Protein AF-A0A2I4PDG4-F1 (afdb_monomer_lite)

Secondary structure (DSSP, 8-state):
-TT-----TTTTEE--GGG-TT-EEEEEEBBTB-EEEEEEEEEEEETTEEEEEEEEEEEEEE--STT--EEEEEESSTTT-EEEE---SS-PPEEEEEEEEEEETTSPEE-PBTTB-EEEEE----B-TT--STT--EEEEE---TTEEEEEPTT-S-EE-TTS-EE-SS--SBS-STT--BGGGT-STT-TTGGGG-EEEEE-TTPPEEEEEEEE-TT--SS--EEEE---S--S-S-SSPP---S---PPPPPP---SS--------PPPP---B-SSSB-TTSPPPTT----EEEEEE-GGGGGS-GGG----EEEEE--TTT----GGG-EEEEE-TT--TT-HHHHHHHHHTT-SEE-GGGEEEEEETTEEEEEEPB-TTS-BSS-SSSEEEEEE-

Structure (mmCIF, N/CA/C/O backbone):
data_AF-A0A2I4PDG4-F1
#
_entry.id   AF-A0A2I4PDG4-F1
#
loop_
_atom_site.group_PDB
_atom_site.id
_atom_site.type_symbol
_atom_site.label_atom_id
_atom_site.label_alt_id
_atom_site.label_comp_id
_atom_site.label_asym_id
_atom_site.label_entity_id
_atom_site.label_seq_id
_atom_site.pdbx_PDB_ins_code
_atom_site.Cartn_x
_atom_site.Cartn_y
_atom_site.Cartn_z
_atom_site.occupancy
_atom_site.B_iso_or_equiv
_atom_site.auth_seq_id
_atom_site.auth_comp_id
_atom_site.auth_asym_id
_atom_site.auth_atom_id
_atom_site.pdbx_PDB_model_num
ATOM 1 N N . MET A 1 1 ? -3.629 15.561 20.463 1.00 82.69 1 MET A N 1
ATOM 2 C CA . MET A 1 1 ? -4.459 16.075 21.578 1.00 82.69 1 MET A CA 1
ATOM 3 C C . MET A 1 1 ? -3.987 15.484 22.913 1.00 82.69 1 MET A C 1
ATOM 5 O O . MET A 1 1 ? -4.799 15.107 23.751 1.00 82.69 1 MET A O 1
ATOM 9 N N . ASN A 1 2 ? -2.668 15.385 23.132 1.00 73.94 2 ASN A N 1
ATOM 10 C CA . ASN A 1 2 ? -2.137 14.707 24.316 1.00 73.94 2 ASN A CA 1
ATOM 11 C C . ASN A 1 2 ? -2.478 15.470 25.603 1.00 73.94 2 ASN A C 1
ATOM 13 O O . ASN A 1 2 ? -2.420 16.699 25.610 1.00 73.94 2 ASN A O 1
ATOM 17 N N . GLY A 1 3 ? -2.886 14.748 26.649 1.00 78.88 3 GLY A N 1
ATOM 18 C CA . GLY A 1 3 ? -3.394 15.333 27.897 1.00 78.88 3 GLY A CA 1
ATOM 19 C C . GLY A 1 3 ? -4.756 16.037 27.781 1.00 78.88 3 GLY A C 1
ATOM 20 O O . GLY A 1 3 ? -5.240 16.573 28.769 1.00 78.88 3 GLY A O 1
ATOM 21 N N . LYS A 1 4 ? -5.385 16.042 26.594 1.00 84.81 4 LYS A N 1
ATOM 22 C CA . LYS A 1 4 ? -6.709 16.645 26.341 1.00 84.81 4 LYS A CA 1
ATOM 23 C C . LYS A 1 4 ? -7.792 15.612 26.001 1.00 84.81 4 LYS A C 1
ATOM 25 O O . LYS A 1 4 ? -8.934 15.983 25.755 1.00 84.81 4 LYS A O 1
ATOM 30 N N . ALA A 1 5 ? -7.443 14.326 25.958 1.00 90.31 5 ALA A N 1
ATOM 31 C CA . ALA A 1 5 ? -8.363 13.231 25.659 1.00 90.31 5 ALA A CA 1
ATOM 32 C C . ALA A 1 5 ? -9.019 12.694 26.946 1.00 90.31 5 ALA A C 1
ATOM 34 O O . ALA A 1 5 ? -8.712 11.595 27.392 1.00 90.31 5 ALA A O 1
ATOM 35 N N . THR A 1 6 ? -9.892 13.494 27.562 1.00 93.25 6 THR A N 1
ATOM 36 C CA . THR A 1 6 ? -10.598 13.160 28.819 1.00 93.25 6 THR A CA 1
ATOM 37 C C . THR A 1 6 ? -12.054 12.730 28.608 1.00 93.25 6 THR A C 1
ATOM 39 O O . THR A 1 6 ? -12.791 12.531 29.571 1.00 93.25 6 THR A O 1
ATOM 42 N N . GLY A 1 7 ? -12.487 12.611 27.350 1.00 93.25 7 GLY A N 1
ATOM 43 C CA . GLY A 1 7 ? -13.844 12.206 26.996 1.00 93.25 7 GLY A CA 1
ATOM 44 C C . GLY A 1 7 ? -14.117 10.715 27.215 1.00 93.25 7 GLY A C 1
ATOM 45 O O . GLY A 1 7 ? -13.207 9.904 27.364 1.00 93.25 7 GLY A O 1
ATOM 46 N N . ASN A 1 8 ? -15.397 10.354 27.177 1.00 95.69 8 ASN A N 1
ATOM 47 C CA . ASN A 1 8 ? -15.877 8.975 27.125 1.00 95.69 8 ASN A CA 1
ATOM 48 C C . ASN A 1 8 ? -16.517 8.679 25.755 1.00 95.69 8 ASN A C 1
ATOM 50 O O . ASN A 1 8 ? -16.581 9.548 24.884 1.00 95.69 8 ASN A O 1
ATOM 54 N N . PHE A 1 9 ? -17.022 7.457 25.563 1.00 95.19 9 PHE A N 1
ATOM 55 C CA . PHE A 1 9 ? -17.623 7.044 24.292 1.00 95.19 9 PHE A CA 1
ATOM 56 C C . PHE A 1 9 ? -18.741 7.991 23.819 1.00 95.19 9 PHE A C 1
ATOM 58 O O . PHE A 1 9 ? -18.734 8.414 22.666 1.00 95.19 9 PHE A O 1
ATOM 65 N N . GLN A 1 10 ? -19.645 8.410 24.712 1.00 95.62 10 GLN A N 1
ATOM 66 C CA . GLN A 1 10 ? -20.756 9.301 24.358 1.00 95.62 10 GLN A CA 1
ATOM 67 C C . GLN A 1 10 ? -20.273 10.710 24.005 1.00 95.62 10 GLN A C 1
ATOM 69 O O . GLN A 1 10 ? -20.661 11.257 22.975 1.00 95.62 10 GLN A O 1
ATOM 74 N N . SER A 1 11 ? -19.386 11.285 24.823 1.00 96.44 11 SER A N 1
ATOM 75 C CA . SER A 1 11 ? -18.882 12.647 24.608 1.00 96.44 11 SER A CA 1
ATOM 76 C C . SER A 1 11 ? -17.882 12.755 23.451 1.00 96.44 11 SER A C 1
ATOM 78 O O . SER A 1 11 ? -17.549 13.860 23.040 1.00 96.44 11 SER A O 1
ATOM 80 N N . SER A 1 12 ? -17.368 11.629 22.949 1.00 97.56 12 SER A N 1
ATOM 81 C CA . SER A 1 12 ? -16.436 11.583 21.814 1.00 97.56 12 SER A CA 1
ATOM 82 C C . SER A 1 12 ? -17.118 11.600 20.443 1.00 97.56 12 SER A C 1
ATOM 84 O O . SER A 1 12 ? -16.432 11.657 19.421 1.00 97.56 12 SER A O 1
ATOM 86 N N . LYS A 1 13 ? -18.455 11.535 20.404 1.00 97.56 13 LYS A N 1
ATOM 87 C CA . LYS A 1 13 ? -19.221 11.531 19.159 1.00 97.56 13 LYS A CA 1
ATOM 88 C C . LYS A 1 13 ? -19.028 12.848 18.405 1.00 97.56 13 LYS A C 1
ATOM 90 O O . LYS A 1 13 ? -19.200 13.927 18.965 1.00 97.56 13 LYS A O 1
ATOM 95 N N . VAL A 1 14 ? -18.722 12.748 17.118 1.00 97.44 14 VAL A N 1
ATOM 96 C CA . VAL A 1 14 ? -18.521 13.881 16.210 1.00 97.44 14 VAL A CA 1
ATOM 97 C C . VAL A 1 14 ? -19.347 13.696 14.942 1.00 97.44 14 VAL A C 1
ATOM 99 O O . VAL A 1 14 ? -19.607 12.571 14.513 1.00 97.44 14 VAL A O 1
ATOM 102 N N . ALA A 1 15 ? -19.768 14.802 14.337 1.00 95.75 15 ALA A N 1
ATOM 103 C CA . ALA A 1 15 ? -20.517 14.808 13.088 1.00 95.75 15 ALA A CA 1
ATOM 104 C C . ALA A 1 15 ? -19.894 15.819 12.124 1.00 95.75 15 ALA A C 1
ATOM 106 O O . ALA A 1 15 ? -19.721 16.985 12.469 1.00 95.75 15 ALA A O 1
ATOM 107 N N . ALA A 1 16 ? -19.556 15.339 10.934 1.00 93.50 16 ALA A N 1
ATOM 108 C CA . ALA A 1 16 ? -19.100 16.114 9.790 1.00 93.50 16 ALA A CA 1
ATOM 109 C C . ALA A 1 16 ? -19.487 15.328 8.528 1.00 93.50 16 ALA A C 1
ATOM 111 O O . ALA A 1 16 ? -19.692 14.111 8.612 1.00 93.50 16 ALA A O 1
ATOM 112 N N . VAL A 1 17 ? -19.631 15.999 7.384 1.00 92.50 17 VAL A N 1
ATOM 113 C CA . VAL A 1 17 ? -20.106 15.356 6.143 1.00 92.50 17 VAL A CA 1
ATOM 114 C C . VAL A 1 17 ? -19.164 14.232 5.698 1.00 92.50 17 VAL A C 1
ATOM 116 O O . VAL A 1 17 ? -19.613 13.180 5.245 1.00 92.50 17 VAL A O 1
ATOM 119 N N . GLU A 1 18 ? -17.870 14.412 5.943 1.00 91.44 18 GLU A N 1
ATOM 120 C CA . GLU A 1 18 ? -16.780 13.490 5.638 1.00 91.44 18 GLU A CA 1
ATOM 121 C C . GLU A 1 18 ? -16.896 12.181 6.429 1.00 91.44 18 GLU A C 1
ATOM 123 O O . GLU A 1 18 ? -16.492 11.123 5.956 1.00 91.44 18 GLU A O 1
ATOM 128 N N . PHE A 1 19 ? -17.493 12.221 7.625 1.00 92.44 19 PHE A N 1
ATOM 129 C CA . PHE A 1 19 ? -17.681 11.038 8.472 1.00 92.44 19 PHE A CA 1
ATOM 130 C C . PHE A 1 19 ? -18.935 10.238 8.100 1.00 92.44 19 PHE A C 1
ATOM 132 O O . PHE A 1 19 ? -19.199 9.201 8.714 1.00 92.44 19 PHE A O 1
ATOM 139 N N . GLY A 1 20 ? -19.701 10.702 7.110 1.00 92.44 20 GLY A N 1
ATOM 140 C CA . GLY A 1 20 ? -20.972 10.123 6.699 1.00 92.44 20 GLY A CA 1
ATOM 141 C C . GLY A 1 20 ? -22.147 10.533 7.598 1.00 92.44 20 GLY A C 1
ATOM 142 O O . GLY A 1 20 ? -21.971 11.132 8.663 1.00 92.44 20 GLY A O 1
ATOM 143 N N . PRO A 1 21 ? -23.384 10.172 7.213 1.00 93.75 21 PRO A N 1
ATOM 144 C CA . PRO A 1 21 ? -24.609 10.659 7.859 1.00 93.75 21 PRO A CA 1
ATOM 145 C C . PRO A 1 21 ? -24.768 10.217 9.322 1.00 93.75 21 PRO A C 1
ATOM 147 O O . PRO A 1 21 ? -25.547 10.803 10.069 1.00 93.75 21 PRO A O 1
ATOM 150 N N . LYS A 1 22 ? -24.038 9.180 9.750 1.00 94.25 22 LYS A N 1
ATOM 151 C CA . LYS A 1 22 ? -24.044 8.675 11.132 1.00 94.25 22 LYS A CA 1
ATOM 152 C C . LYS A 1 22 ? -22.918 9.266 11.993 1.00 94.25 22 LYS A C 1
ATOM 154 O O . LYS A 1 22 ? -22.837 8.933 13.177 1.00 94.25 22 LYS A O 1
ATOM 159 N N . GLY A 1 23 ? -22.065 10.123 11.432 1.00 97.00 23 GLY A N 1
ATOM 160 C CA . GLY A 1 23 ? -20.900 10.680 12.115 1.00 97.00 23 GLY A CA 1
ATOM 161 C C . GLY A 1 23 ? -19.879 9.613 12.517 1.00 97.00 23 GLY A C 1
ATOM 162 O O . GLY A 1 23 ? -19.819 8.529 11.936 1.00 97.00 23 GLY A O 1
ATOM 163 N N . GLY A 1 24 ? -19.095 9.907 13.550 1.00 97.81 24 GLY A N 1
ATOM 164 C CA . GLY A 1 24 ? -18.057 9.021 14.067 1.00 97.81 24 GLY A CA 1
ATOM 165 C C . GLY A 1 24 ? -17.665 9.344 15.505 1.00 97.81 24 GLY A C 1
ATOM 166 O O . GLY A 1 24 ? -18.373 10.071 16.204 1.00 97.81 24 GLY A O 1
ATOM 167 N N . TYR A 1 25 ? -16.526 8.810 15.939 1.00 98.44 25 TYR A N 1
ATOM 168 C CA . TYR A 1 25 ? -16.002 8.978 17.294 1.00 98.44 25 TYR A CA 1
ATOM 169 C C . TYR A 1 25 ? -14.540 9.410 17.270 1.00 98.44 25 TYR A C 1
ATOM 171 O O . TYR A 1 25 ? -13.712 8.775 16.615 1.00 98.44 25 TYR A O 1
ATOM 179 N N . ALA A 1 26 ? -14.226 10.480 17.999 1.00 98.12 26 ALA A N 1
ATOM 180 C CA . ALA A 1 26 ? -12.872 10.993 18.149 1.00 98.12 26 ALA A CA 1
ATOM 181 C C . ALA A 1 26 ? -12.097 10.220 19.229 1.00 98.12 26 ALA A C 1
ATOM 183 O O . ALA A 1 26 ? -12.528 10.122 20.377 1.00 98.12 26 ALA A O 1
ATOM 184 N N . VAL A 1 27 ? -10.922 9.703 18.880 1.00 97.94 27 VAL A N 1
ATOM 185 C CA . VAL A 1 27 ? -10.073 8.879 19.751 1.00 97.94 27 VAL A CA 1
ATOM 186 C C . VAL A 1 27 ? -8.624 9.355 19.657 1.00 97.94 27 VAL A C 1
ATOM 188 O O . VAL A 1 27 ? -8.157 9.768 18.597 1.00 97.94 27 VAL A O 1
ATOM 191 N N . LEU A 1 28 ? -7.888 9.308 20.767 1.00 98.06 28 LEU A N 1
ATOM 192 C CA . LEU A 1 28 ? -6.443 9.533 20.767 1.00 98.06 28 LEU A CA 1
ATOM 193 C C . LEU A 1 28 ? -5.725 8.190 20.598 1.00 98.06 28 LEU A C 1
ATOM 195 O O . LEU A 1 28 ? -5.944 7.271 21.380 1.00 98.06 28 LEU A O 1
ATOM 199 N N . LEU A 1 29 ? -4.853 8.089 19.599 1.00 98.12 29 LEU A N 1
ATOM 200 C CA . LEU A 1 29 ? -3.970 6.943 19.418 1.00 98.12 29 LEU A CA 1
ATOM 201 C C . LEU A 1 29 ? -2.626 7.215 20.089 1.00 98.12 29 LEU A C 1
ATOM 203 O O . LEU A 1 29 ? -1.972 8.234 19.834 1.00 98.12 29 LEU A O 1
ATOM 207 N N . GLU A 1 30 ? -2.205 6.264 20.915 1.00 97.00 30 GLU A N 1
ATOM 208 C CA . GLU A 1 30 ? -0.956 6.291 21.666 1.00 97.00 30 GLU A CA 1
ATOM 209 C C . GLU A 1 30 ? -0.127 5.040 21.359 1.00 97.00 30 GLU A C 1
ATOM 211 O O . GLU A 1 30 ? -0.649 3.974 21.019 1.00 97.00 30 GLU A O 1
ATOM 216 N N . LYS A 1 31 ? 1.196 5.163 21.478 1.00 96.00 31 LYS A N 1
ATOM 217 C CA . LYS A 1 31 ? 2.113 4.053 21.219 1.00 96.00 31 LYS A CA 1
ATOM 218 C C . LYS A 1 31 ? 1.858 2.915 22.214 1.00 96.00 31 LYS A C 1
ATOM 220 O O . LYS A 1 31 ? 1.670 3.169 23.400 1.00 96.00 31 LYS A O 1
ATOM 225 N N . ASN A 1 32 ? 1.882 1.673 21.726 1.00 96.50 32 ASN A N 1
ATOM 226 C CA . ASN A 1 32 ? 1.630 0.450 22.502 1.00 96.50 32 ASN A CA 1
ATOM 227 C C . ASN A 1 32 ? 0.219 0.353 23.127 1.00 96.50 32 ASN A C 1
ATOM 229 O O . ASN A 1 32 ? 0.003 -0.468 24.016 1.00 96.50 32 ASN A O 1
ATOM 233 N N . LYS A 1 33 ? -0.747 1.171 22.680 1.00 97.69 33 LYS A N 1
ATOM 234 C CA . LYS A 1 33 ? -2.149 1.125 23.125 1.00 97.69 33 LYS A CA 1
ATOM 235 C C . LYS A 1 33 ? -3.078 0.939 21.916 1.00 97.69 33 LYS A C 1
ATOM 237 O O . LYS A 1 33 ? -3.590 1.927 21.388 1.00 97.69 33 LYS A O 1
ATOM 242 N N . PRO A 1 34 ? -3.262 -0.298 21.422 1.00 97.81 34 PRO A N 1
ATOM 243 C CA . PRO A 1 34 ? -4.105 -0.539 20.257 1.00 97.81 34 PRO A CA 1
ATOM 244 C C . PRO A 1 34 ? -5.574 -0.193 20.548 1.00 97.81 34 PRO A C 1
ATOM 246 O O . PRO A 1 34 ? -6.134 -0.623 21.556 1.00 97.81 34 PRO A O 1
ATOM 249 N N . ALA A 1 35 ? -6.210 0.553 19.644 1.00 98.12 35 ALA A N 1
ATOM 250 C CA . ALA A 1 35 ? -7.633 0.873 19.696 1.00 98.12 35 ALA A CA 1
ATOM 251 C C . ALA A 1 35 ? -8.425 -0.139 18.858 1.00 98.12 35 ALA A C 1
ATOM 253 O O . ALA A 1 35 ? -8.201 -0.254 17.653 1.00 98.12 35 ALA A O 1
ATOM 254 N N . ASN A 1 36 ? -9.348 -0.873 19.484 1.00 98.38 36 ASN A N 1
ATOM 255 C CA . ASN A 1 36 ? -10.214 -1.835 18.800 1.00 98.38 36 ASN A CA 1
ATOM 256 C C . ASN A 1 36 ? -11.593 -1.221 18.523 1.00 98.38 36 ASN A C 1
ATOM 258 O O . ASN A 1 36 ? -12.351 -0.944 19.451 1.00 98.38 36 ASN A O 1
ATOM 262 N N . VAL A 1 37 ? -11.922 -1.036 17.246 1.00 98.56 37 VAL A N 1
ATOM 263 C CA . VAL A 1 37 ? -13.215 -0.530 16.779 1.00 98.56 37 VAL A CA 1
ATOM 264 C C . VAL A 1 37 ? -14.030 -1.696 16.236 1.00 98.56 37 VAL A C 1
ATOM 266 O O . VAL A 1 37 ? -13.649 -2.328 15.251 1.00 98.56 37 VAL A O 1
ATOM 269 N N . THR A 1 38 ? -15.158 -1.992 16.877 1.00 98.56 38 THR A N 1
ATOM 270 C CA . THR A 1 38 ? -16.033 -3.105 16.489 1.00 98.56 38 THR A CA 1
ATOM 271 C C . THR A 1 38 ? -17.263 -2.587 15.757 1.00 98.56 38 THR A C 1
ATOM 273 O O . THR A 1 38 ? -18.046 -1.832 16.328 1.00 98.56 38 THR A O 1
ATOM 276 N N . TYR A 1 39 ? -17.476 -3.052 14.527 1.00 97.88 39 TYR A N 1
ATOM 277 C CA . TYR A 1 39 ? -18.711 -2.813 13.782 1.00 97.88 39 TYR A CA 1
ATOM 278 C C . TYR A 1 39 ? -19.567 -4.073 13.791 1.00 97.88 39 TYR A C 1
ATOM 280 O O . TYR A 1 39 ? -19.067 -5.178 13.576 1.00 97.88 39 TYR A O 1
ATOM 288 N N . THR A 1 40 ? -20.865 -3.901 14.015 1.00 97.00 40 THR A N 1
ATOM 289 C CA . THR A 1 40 ? -21.870 -4.972 14.030 1.00 97.00 40 THR A CA 1
ATOM 290 C C . THR A 1 40 ? -23.002 -4.640 13.060 1.00 97.00 40 THR A C 1
ATOM 292 O O . THR A 1 40 ? -23.041 -3.547 12.495 1.00 97.00 40 THR A O 1
ATOM 295 N N . GLY A 1 41 ? -23.912 -5.590 12.829 1.00 93.12 41 GLY A N 1
ATOM 296 C CA . GLY A 1 41 ? -25.033 -5.391 11.905 1.00 93.12 41 GLY A CA 1
ATOM 297 C C . GLY A 1 41 ? -24.604 -5.348 10.437 1.00 93.12 41 GLY A C 1
ATOM 298 O O . GLY A 1 41 ? -25.284 -4.741 9.613 1.00 93.12 41 GLY A O 1
ATOM 299 N N . LEU A 1 42 ? -23.468 -5.971 10.105 1.00 93.19 42 LEU A N 1
ATOM 300 C CA . LEU A 1 42 ? -22.962 -6.019 8.738 1.00 93.19 42 LEU A CA 1
ATOM 301 C C . LEU A 1 42 ? -23.742 -7.027 7.887 1.00 93.19 42 LEU A C 1
ATOM 303 O O . LEU A 1 42 ? -24.246 -8.044 8.373 1.00 93.19 42 LEU A O 1
ATOM 307 N N . ASN A 1 43 ? -23.783 -6.757 6.584 1.00 91.75 43 ASN A N 1
ATOM 308 C CA . ASN A 1 43 ? -24.278 -7.678 5.564 1.00 91.75 43 ASN A CA 1
ATOM 309 C C . ASN A 1 43 ? -23.207 -7.930 4.490 1.00 91.75 43 ASN A C 1
ATOM 311 O O . ASN A 1 43 ? -23.487 -7.903 3.295 1.00 91.75 43 ASN A O 1
ATOM 315 N N . ALA A 1 44 ? -21.957 -8.107 4.923 1.00 92.25 44 ALA A N 1
ATOM 316 C CA . ALA A 1 44 ? -20.849 -8.462 4.042 1.00 92.25 44 ALA A CA 1
ATOM 317 C C . ALA A 1 44 ? -20.808 -9.984 3.823 1.00 92.25 44 ALA A C 1
ATOM 319 O O . ALA A 1 44 ? -21.527 -10.742 4.480 1.00 92.25 44 ALA A O 1
ATOM 320 N N . SER A 1 45 ? -19.970 -10.456 2.900 1.00 91.31 45 SER A N 1
ATOM 321 C CA . SER A 1 45 ? -19.799 -11.893 2.686 1.00 91.31 45 SER A CA 1
ATOM 322 C C . SER A 1 45 ? -18.422 -12.262 2.146 1.00 91.31 45 SER A C 1
ATOM 324 O O . SER A 1 45 ? -17.723 -11.438 1.557 1.00 91.31 45 SER A O 1
ATOM 326 N N . TYR A 1 46 ? -18.052 -13.523 2.347 1.00 92.56 46 TYR A N 1
ATOM 327 C CA . TYR A 1 46 ? -16.895 -14.167 1.739 1.00 92.56 46 TYR A CA 1
ATOM 328 C C . TYR A 1 46 ? -17.283 -15.587 1.318 1.00 92.56 46 TYR A C 1
ATOM 330 O O . TYR A 1 46 ? -17.710 -16.365 2.164 1.00 92.56 46 TYR A O 1
ATOM 338 N N . LEU A 1 47 ? -17.181 -15.921 0.024 1.00 91.44 47 LEU A N 1
ATOM 339 C CA . LEU A 1 47 ? -17.612 -17.218 -0.534 1.00 91.44 47 LEU A CA 1
ATOM 340 C C . LEU A 1 47 ? -19.014 -17.646 -0.049 1.00 91.44 47 LEU A C 1
ATOM 342 O O . LEU A 1 47 ? -19.215 -18.762 0.421 1.00 91.44 47 LEU A O 1
ATOM 346 N N . ASN A 1 48 ? -19.984 -16.727 -0.106 1.00 89.31 48 ASN A N 1
ATOM 347 C CA . ASN A 1 48 ? -21.360 -16.898 0.396 1.00 89.31 48 ASN A CA 1
ATOM 348 C C . ASN A 1 48 ? -21.504 -17.051 1.924 1.00 89.31 48 ASN A C 1
ATOM 350 O O . ASN A 1 48 ? -22.621 -17.137 2.433 1.00 89.31 48 ASN A O 1
ATOM 354 N N . ARG A 1 49 ? -20.409 -17.022 2.689 1.00 89.25 49 ARG A N 1
ATOM 355 C CA . ARG A 1 49 ? -20.432 -16.993 4.156 1.00 89.25 49 ARG A CA 1
ATOM 356 C C . ARG A 1 49 ? -20.704 -15.561 4.602 1.00 89.25 49 ARG A C 1
ATOM 358 O O . ARG A 1 49 ? -19.926 -14.658 4.295 1.00 89.25 49 ARG A O 1
ATOM 365 N N . LYS A 1 50 ? -21.820 -15.340 5.298 1.00 93.69 50 LYS A N 1
ATOM 366 C CA . LYS A 1 50 ? -22.217 -14.012 5.783 1.00 93.69 50 LYS A CA 1
ATOM 367 C C . LYS A 1 50 ? -21.254 -13.519 6.864 1.00 93.69 50 LYS A C 1
ATOM 369 O O . LYS A 1 50 ? -20.980 -14.243 7.816 1.00 93.69 50 LYS A O 1
ATOM 374 N N . ILE A 1 51 ? -20.808 -12.274 6.738 1.00 96.12 51 ILE A N 1
ATOM 375 C CA . ILE A 1 51 ? -20.009 -11.553 7.732 1.00 96.12 51 ILE A CA 1
ATOM 376 C C . ILE A 1 51 ? -20.919 -10.520 8.395 1.00 96.12 51 ILE A C 1
ATOM 378 O O . ILE A 1 51 ? -21.457 -9.637 7.723 1.00 96.12 51 ILE A O 1
ATOM 382 N N . THR A 1 52 ? -21.090 -10.634 9.711 1.00 96.62 52 THR A N 1
ATOM 383 C CA . THR A 1 52 ? -22.029 -9.816 10.503 1.00 96.62 52 THR A CA 1
ATOM 384 C C . THR A 1 52 ? -21.329 -8.847 11.452 1.00 96.62 52 THR A C 1
ATOM 386 O O . THR A 1 52 ? -21.939 -7.867 11.890 1.00 96.62 52 THR A O 1
ATOM 389 N N . LYS A 1 53 ? -20.049 -9.096 11.751 1.00 98.25 53 LYS A N 1
ATOM 390 C CA . LYS A 1 53 ? -19.212 -8.276 12.630 1.00 98.25 53 LYS A CA 1
ATOM 391 C C . LYS A 1 53 ? -17.796 -8.167 12.067 1.00 98.25 53 LYS A C 1
ATOM 393 O O . LYS A 1 53 ? -17.275 -9.117 11.485 1.00 98.25 53 LYS A O 1
ATOM 398 N N . THR A 1 54 ? -17.154 -7.025 12.284 1.00 98.31 54 THR A N 1
ATOM 399 C CA . THR A 1 54 ? -15.719 -6.848 12.039 1.00 98.31 54 THR A CA 1
ATOM 400 C C . THR A 1 54 ? -15.070 -6.055 13.167 1.00 98.31 54 THR A C 1
ATOM 402 O O . THR A 1 54 ? -15.691 -5.165 13.744 1.00 98.31 54 THR A O 1
ATOM 405 N N . GLU A 1 55 ? -13.809 -6.355 13.455 1.00 98.69 55 GLU A N 1
ATOM 406 C CA . GLU A 1 55 ? -12.962 -5.607 14.388 1.00 98.69 55 GLU A CA 1
ATOM 407 C C . GLU A 1 55 ? -11.814 -4.970 13.612 1.00 98.69 55 GLU A C 1
ATOM 409 O O . GLU A 1 55 ? -11.087 -5.666 12.901 1.00 98.69 55 GLU A O 1
ATOM 414 N N . PHE A 1 56 ? -11.673 -3.654 13.732 1.00 98.75 56 PHE A N 1
ATOM 415 C CA . PHE A 1 56 ? -10.579 -2.875 13.168 1.00 98.75 56 PHE A CA 1
ATOM 416 C C . PHE A 1 56 ? -9.681 -2.446 14.323 1.00 98.75 56 PHE A C 1
ATOM 418 O O . PHE A 1 56 ? -10.077 -1.655 15.178 1.00 98.75 56 PHE A O 1
ATOM 425 N N . ILE A 1 57 ? -8.474 -2.999 14.359 1.00 98.75 57 ILE A N 1
ATOM 426 C CA . ILE A 1 57 ? -7.499 -2.765 15.420 1.00 98.75 57 ILE A CA 1
ATOM 427 C C . ILE A 1 57 ? -6.449 -1.801 14.880 1.00 98.75 57 ILE A C 1
ATOM 429 O O . ILE A 1 57 ? -5.687 -2.161 13.979 1.00 98.75 57 ILE A O 1
ATOM 433 N N . TYR A 1 58 ? -6.420 -0.594 15.436 1.00 98.81 58 TYR A N 1
ATOM 434 C CA . TYR A 1 58 ? -5.508 0.479 15.056 1.00 98.81 58 TYR A CA 1
ATOM 435 C C . TYR A 1 58 ? -4.400 0.618 16.091 1.00 98.81 58 TYR A C 1
ATOM 437 O O . TYR A 1 58 ? -4.665 0.837 17.272 1.00 98.81 58 TYR A O 1
ATOM 445 N N . GLU A 1 59 ? -3.153 0.542 15.648 1.00 98.62 59 GLU A N 1
ATOM 446 C CA . GLU A 1 59 ? -1.988 0.685 16.512 1.00 98.62 59 GLU A CA 1
ATOM 447 C C . GLU A 1 59 ? -1.060 1.773 15.978 1.00 98.62 59 GLU A C 1
ATOM 449 O O . GLU A 1 59 ? -0.588 1.718 14.839 1.00 98.62 59 GLU A O 1
ATOM 454 N N . LEU A 1 60 ? -0.768 2.767 16.816 1.00 98.62 60 LEU A N 1
ATOM 455 C CA . LEU A 1 60 ? 0.149 3.838 16.455 1.00 98.62 60 LEU A CA 1
ATOM 456 C C . LEU A 1 60 ? 1.568 3.297 16.240 1.00 98.62 60 LEU A C 1
ATOM 458 O O . LEU A 1 60 ? 2.150 2.701 17.144 1.00 98.62 60 LEU A O 1
ATOM 462 N N . GLN A 1 61 ? 2.151 3.577 15.073 1.00 98.56 61 GLN A N 1
ATOM 463 C CA . GLN A 1 61 ? 3.534 3.217 14.747 1.00 98.56 61 GLN A CA 1
ATOM 464 C C . GLN A 1 61 ? 4.452 4.446 14.707 1.00 98.56 61 GLN A C 1
ATOM 466 O O . GLN A 1 61 ? 5.581 4.389 15.192 1.00 98.56 61 GLN A O 1
ATOM 471 N N . SER A 1 62 ? 3.978 5.563 14.143 1.00 98.31 62 SER A N 1
ATOM 472 C CA . SER A 1 62 ? 4.722 6.825 14.067 1.00 98.31 62 SER A CA 1
ATOM 473 C C . SER A 1 62 ? 3.784 8.031 14.104 1.00 98.31 62 SER A C 1
ATOM 475 O O . SER A 1 62 ? 2.694 7.996 13.532 1.00 98.31 62 SER A O 1
ATOM 477 N N . ALA A 1 63 ? 4.221 9.098 14.773 1.00 97.75 63 ALA A N 1
ATOM 478 C CA . ALA A 1 63 ? 3.525 10.377 14.835 1.00 97.75 63 ALA A CA 1
ATOM 479 C C . ALA A 1 63 ? 4.537 11.535 14.828 1.00 97.75 63 ALA A C 1
ATOM 481 O O . ALA A 1 63 ? 5.496 11.495 15.610 1.00 97.75 63 ALA A O 1
ATOM 482 N N . PRO A 1 64 ? 4.305 12.596 14.035 1.00 97.19 64 PRO A N 1
ATOM 483 C CA . PRO A 1 64 ? 5.195 13.750 14.004 1.00 97.19 64 PRO A CA 1
ATOM 484 C C . PRO A 1 64 ? 4.907 14.821 15.057 1.00 97.19 64 PRO A C 1
ATOM 486 O O . PRO A 1 64 ? 5.601 15.835 15.105 1.00 97.19 64 PRO A O 1
ATOM 489 N N . SER A 1 65 ? 3.897 14.630 15.909 1.00 95.44 65 SER A N 1
ATOM 490 C CA . SER A 1 65 ? 3.615 15.572 16.993 1.00 95.44 65 SER A CA 1
ATOM 491 C C . SER A 1 65 ? 4.681 15.510 18.083 1.00 95.44 65 SER A C 1
ATOM 493 O O . SER A 1 65 ? 5.267 14.459 18.335 1.00 95.44 65 SER A O 1
ATOM 495 N N . GLN A 1 66 ? 4.882 16.619 18.801 1.00 93.50 66 GLN A N 1
ATOM 496 C CA . GLN A 1 66 ? 5.775 16.661 19.971 1.00 93.50 66 GLN A CA 1
ATOM 497 C C . GLN A 1 66 ? 5.403 15.601 21.016 1.00 93.50 66 GLN A C 1
ATOM 499 O O . GLN A 1 66 ? 6.269 14.971 21.607 1.00 93.50 66 GLN A O 1
ATOM 504 N N . SER A 1 67 ? 4.101 15.366 21.199 1.00 94.56 67 SER A N 1
ATOM 505 C CA . SER A 1 67 ? 3.595 14.342 22.114 1.00 94.56 67 SER A CA 1
ATOM 506 C C . SER A 1 67 ? 3.752 12.900 21.628 1.00 94.56 67 SER A C 1
ATOM 508 O O . SER A 1 67 ? 3.474 11.985 22.393 1.00 94.56 67 SER A O 1
ATOM 510 N N . GLY A 1 68 ? 4.094 12.679 20.355 1.00 95.81 68 GLY A N 1
ATOM 511 C CA . GLY A 1 68 ? 4.123 11.339 19.771 1.00 95.81 68 GLY A CA 1
ATOM 512 C C . GLY A 1 68 ? 2.752 10.651 19.716 1.00 95.81 68 GLY A C 1
ATOM 513 O O . GLY A 1 68 ? 2.697 9.431 19.796 1.00 95.81 68 GLY A O 1
ATOM 514 N N . THR A 1 69 ? 1.660 11.415 19.589 1.00 97.38 69 THR A N 1
ATOM 515 C CA . THR A 1 69 ? 0.274 10.908 19.494 1.00 97.38 69 THR A CA 1
ATOM 516 C C . THR A 1 69 ? -0.383 11.296 18.168 1.00 97.38 69 THR A C 1
ATOM 518 O O . THR A 1 69 ? -0.029 12.329 17.575 1.00 97.38 69 THR A O 1
ATOM 521 N N . LEU A 1 70 ? -1.364 10.500 17.730 1.00 98.06 70 LEU A N 1
ATOM 522 C CA . LEU A 1 70 ? -2.276 10.836 16.629 1.00 98.06 70 LEU A CA 1
ATOM 523 C C . LEU A 1 70 ? -3.694 11.024 17.159 1.00 98.06 70 LEU A C 1
ATOM 525 O O . LEU A 1 70 ? -4.123 10.318 18.066 1.00 98.06 70 LEU A O 1
ATOM 529 N N . ASN A 1 71 ? -4.429 11.959 16.573 1.00 97.81 71 ASN A N 1
ATOM 530 C CA . ASN A 1 71 ? -5.876 12.005 16.720 1.00 97.81 71 ASN A CA 1
ATOM 531 C C . ASN A 1 71 ? -6.475 11.105 15.634 1.00 97.81 71 ASN A C 1
ATOM 533 O O . ASN A 1 71 ? -5.956 11.067 14.518 1.00 97.81 71 ASN A O 1
ATOM 537 N N . ALA A 1 72 ? -7.559 10.415 15.951 1.00 98.12 72 ALA A N 1
ATOM 538 C CA . ALA A 1 72 ? -8.328 9.633 15.003 1.00 98.12 72 ALA A CA 1
ATOM 539 C C . ALA A 1 72 ? -9.809 9.992 15.113 1.00 98.12 72 ALA A C 1
ATOM 541 O O . ALA A 1 72 ? -10.298 10.262 16.209 1.00 98.12 72 ALA A O 1
ATOM 542 N N . VAL A 1 73 ? -10.524 9.962 13.996 1.00 98.50 73 VAL A N 1
ATOM 543 C CA . VAL A 1 73 ? -11.982 9.862 13.974 1.00 98.50 73 VAL A CA 1
ATOM 544 C C . VAL A 1 73 ? -12.341 8.574 13.255 1.00 98.50 73 VAL A C 1
ATOM 546 O O . VAL A 1 73 ? -11.981 8.391 12.093 1.00 98.50 73 VAL A O 1
ATOM 549 N N . PHE A 1 74 ? -13.047 7.684 13.945 1.00 98.44 74 PHE A N 1
ATOM 550 C CA . PHE A 1 74 ? -13.569 6.450 13.365 1.00 98.44 74 PHE A CA 1
ATOM 551 C C . PHE A 1 74 ? -15.022 6.666 12.962 1.00 98.44 74 PHE A C 1
ATOM 553 O O . PHE A 1 74 ? -15.851 6.986 13.817 1.00 98.44 74 PHE A O 1
ATOM 560 N N . SER A 1 75 ? -15.320 6.545 11.668 1.00 98.06 75 SER A N 1
ATOM 561 C CA . SER A 1 75 ? -16.689 6.695 11.167 1.00 98.06 75 SER A CA 1
ATOM 562 C C . SER A 1 75 ? -17.570 5.556 11.683 1.00 98.06 75 SER A C 1
ATOM 564 O O . SER A 1 75 ? -17.093 4.455 11.930 1.00 98.06 75 SER A O 1
ATOM 566 N N . ASN A 1 76 ? -18.873 5.800 11.823 1.00 96.62 76 ASN A N 1
ATOM 567 C CA . ASN A 1 76 ? -19.853 4.730 12.012 1.00 96.62 76 ASN A CA 1
ATOM 568 C C . ASN A 1 76 ? -20.050 3.871 10.749 1.00 96.62 76 ASN A C 1
ATOM 570 O O . ASN A 1 76 ? -20.627 2.786 10.835 1.00 96.62 76 ASN A O 1
ATOM 574 N N . ASP A 1 77 ? -19.604 4.347 9.585 1.00 94.56 77 ASP A N 1
ATOM 575 C CA . ASP A 1 77 ? -19.568 3.579 8.347 1.00 94.56 77 ASP A CA 1
ATOM 576 C C . ASP A 1 77 ? -18.185 2.916 8.179 1.00 94.56 77 ASP A C 1
ATOM 578 O O . ASP A 1 77 ? -17.182 3.615 7.983 1.00 94.56 77 ASP A O 1
ATOM 582 N N . PRO A 1 78 ? -18.094 1.572 8.224 1.00 91.62 78 PRO A N 1
ATOM 583 C CA . PRO A 1 78 ? -16.818 0.875 8.100 1.00 91.62 78 PRO A CA 1
ATOM 584 C C . PRO A 1 78 ? -16.155 1.053 6.728 1.00 91.62 78 PRO A C 1
ATOM 586 O O . PRO A 1 78 ? -14.961 0.787 6.629 1.00 91.62 78 PRO A O 1
ATOM 589 N N . ILE A 1 79 ? -16.881 1.505 5.698 1.00 90.81 79 ILE A N 1
ATOM 590 C CA . ILE A 1 79 ? -16.339 1.788 4.360 1.00 90.81 79 ILE A CA 1
ATOM 591 C C . ILE A 1 79 ? -15.669 3.167 4.304 1.00 90.81 79 ILE A C 1
ATOM 593 O O . ILE A 1 79 ? -14.674 3.334 3.604 1.00 90.81 79 ILE A O 1
ATOM 597 N N . ILE A 1 80 ? -16.171 4.139 5.076 1.00 91.94 80 ILE A N 1
ATOM 598 C CA . ILE A 1 80 ? -15.487 5.426 5.293 1.00 91.94 80 ILE A CA 1
ATOM 599 C C . ILE A 1 80 ? -14.259 5.216 6.191 1.00 91.94 80 ILE A C 1
ATOM 601 O O . ILE A 1 80 ? -13.212 5.814 5.959 1.00 91.94 80 ILE A O 1
ATOM 605 N N . THR A 1 81 ? -14.375 4.316 7.174 1.00 94.88 81 THR A N 1
ATOM 606 C CA . THR A 1 81 ? -13.276 3.796 8.001 1.00 94.88 81 THR A CA 1
ATOM 607 C C . THR A 1 81 ? -12.683 4.806 8.989 1.00 94.88 81 THR A C 1
ATOM 609 O O . THR A 1 81 ? -13.122 4.838 10.143 1.00 94.88 81 THR A O 1
ATOM 612 N N . ALA A 1 82 ? -11.657 5.578 8.611 1.00 96.75 82 ALA A N 1
ATOM 613 C CA . ALA A 1 82 ? -10.889 6.364 9.573 1.00 96.75 82 ALA A CA 1
ATOM 614 C C . ALA A 1 82 ? -10.254 7.622 8.979 1.00 96.75 82 ALA A C 1
ATOM 616 O O . ALA A 1 82 ? -9.710 7.620 7.879 1.00 96.75 82 ALA A O 1
ATOM 617 N N . PHE A 1 83 ? -10.220 8.670 9.793 1.00 97.94 83 PHE A N 1
ATOM 618 C CA . PHE A 1 83 ? -9.425 9.871 9.571 1.00 97.94 83 PHE A CA 1
ATOM 619 C C . PHE A 1 83 ? -8.372 9.918 10.662 1.00 97.94 83 PHE A C 1
ATOM 621 O O . PHE A 1 83 ? -8.719 9.808 11.838 1.00 97.94 83 PHE A O 1
ATOM 628 N N . VAL A 1 84 ? -7.099 10.062 10.308 1.00 97.75 84 VAL A N 1
ATOM 629 C CA . VAL A 1 84 ? -6.012 10.110 11.293 1.00 97.75 84 VAL A CA 1
ATOM 630 C C . VAL A 1 84 ? -5.128 11.306 11.030 1.00 97.75 84 VAL A C 1
ATOM 632 O O . VAL A 1 84 ? -4.828 11.626 9.885 1.00 97.75 84 VAL A O 1
ATOM 635 N N . GLY A 1 85 ? -4.680 11.969 12.089 1.00 95.88 85 GLY A N 1
ATOM 636 C CA . GLY A 1 85 ? -3.764 13.078 11.917 1.00 95.88 85 GLY A CA 1
ATOM 637 C C . GLY A 1 85 ? -3.314 13.763 13.190 1.00 95.88 85 GLY A C 1
ATOM 638 O O . GLY A 1 85 ? -3.842 13.560 14.286 1.00 95.88 85 GLY A O 1
ATOM 639 N N . THR A 1 86 ? -2.287 14.586 13.047 1.00 96.12 86 THR A N 1
ATOM 640 C CA . THR A 1 86 ? -1.731 15.419 14.107 1.00 96.12 86 THR A CA 1
ATOM 641 C C . THR A 1 86 ? -0.888 16.539 13.501 1.00 96.12 86 THR A C 1
ATOM 643 O O . THR A 1 86 ? -0.601 16.544 12.308 1.00 96.12 86 THR A O 1
ATOM 646 N N . LYS A 1 87 ? -0.442 17.487 14.326 1.00 94.56 87 LYS A N 1
ATOM 647 C CA . LYS A 1 87 ? 0.497 18.520 13.873 1.00 94.56 87 LYS A CA 1
ATOM 648 C C . LYS A 1 87 ? 1.849 17.891 13.520 1.00 94.56 87 LYS A C 1
ATOM 650 O O . LYS A 1 87 ? 2.441 17.223 14.371 1.00 94.56 87 LYS A O 1
ATOM 655 N N . ASN A 1 88 ? 2.371 18.174 12.328 1.00 95.69 88 ASN A N 1
ATOM 656 C CA . ASN A 1 88 ? 3.734 17.810 11.964 1.00 95.69 88 ASN A CA 1
ATOM 657 C C . ASN A 1 88 ? 4.742 18.781 12.594 1.00 95.69 88 ASN A C 1
ATOM 659 O O . ASN A 1 88 ? 4.833 19.943 12.209 1.00 95.69 88 ASN A O 1
ATOM 663 N N . ALA A 1 89 ? 5.465 18.317 13.615 1.00 95.88 89 ALA A N 1
ATOM 664 C CA . ALA A 1 89 ? 6.441 19.119 14.352 1.00 95.88 89 ALA A CA 1
ATOM 665 C C . ALA A 1 89 ? 7.895 18.671 14.134 1.00 95.88 89 ALA A C 1
ATOM 667 O O . ALA A 1 89 ? 8.802 19.356 14.597 1.00 95.88 89 ALA A O 1
ATOM 668 N N . ASN A 1 90 ? 8.133 17.522 13.494 1.00 95.69 90 ASN A N 1
ATOM 669 C CA . ASN A 1 90 ? 9.475 16.935 13.383 1.00 95.69 90 ASN A CA 1
ATOM 670 C C . ASN A 1 90 ? 9.728 16.119 12.099 1.00 95.69 90 ASN A C 1
ATOM 672 O O . ASN A 1 90 ? 10.759 15.460 12.007 1.00 95.69 90 ASN A O 1
ATOM 676 N N . GLY A 1 91 ? 8.802 16.119 11.133 1.00 95.56 91 GLY A N 1
ATOM 677 C CA . GLY A 1 91 ? 8.981 15.467 9.834 1.00 95.56 91 GLY A CA 1
ATOM 678 C C . GLY A 1 91 ? 8.900 13.940 9.845 1.00 95.56 91 GLY A C 1
ATOM 679 O O . GLY A 1 91 ? 9.107 13.315 8.806 1.00 95.56 91 GLY A O 1
ATOM 680 N N . LYS A 1 92 ? 8.597 13.315 10.991 1.00 97.69 92 LYS A N 1
ATOM 681 C CA . LYS A 1 92 ? 8.303 11.878 11.041 1.00 97.69 92 LYS A CA 1
ATOM 682 C C . LYS A 1 92 ? 7.030 11.560 10.260 1.00 97.69 92 LYS A C 1
ATOM 684 O O . LYS A 1 92 ? 6.139 12.390 10.109 1.00 97.69 92 LYS A O 1
ATOM 689 N N . ASP A 1 93 ? 6.908 10.312 9.836 1.00 98.31 93 ASP A N 1
ATOM 690 C CA . ASP A 1 93 ? 5.677 9.858 9.203 1.00 98.31 93 ASP A CA 1
ATOM 691 C C . ASP A 1 93 ? 4.510 9.879 10.198 1.00 98.31 93 ASP A C 1
ATOM 693 O O . ASP A 1 93 ? 4.676 9.572 11.388 1.00 98.31 93 ASP A O 1
ATOM 697 N N . VAL A 1 94 ? 3.311 10.141 9.688 1.00 98.44 94 VAL A N 1
ATOM 698 C CA . VAL A 1 94 ? 2.080 9.618 10.289 1.00 98.44 94 VAL A CA 1
ATOM 699 C C . VAL A 1 94 ? 2.018 8.149 9.883 1.00 98.44 94 VAL A C 1
ATOM 701 O O . VAL A 1 94 ? 2.087 7.859 8.694 1.00 98.44 94 VAL A O 1
ATOM 704 N N . LYS A 1 95 ? 1.953 7.208 10.831 1.00 98.69 95 LYS A N 1
ATOM 705 C CA . LYS A 1 95 ? 1.854 5.777 10.500 1.00 98.69 95 LYS A CA 1
ATOM 706 C C . LYS A 1 95 ? 1.026 5.011 11.523 1.00 98.69 95 LYS A C 1
ATOM 708 O O . LYS A 1 95 ? 1.352 5.016 12.714 1.00 98.69 95 LYS A O 1
ATOM 713 N N . VAL A 1 96 ? 0.012 4.299 11.042 1.00 98.81 96 VAL A N 1
ATOM 714 C CA . VAL A 1 96 ? -0.887 3.460 11.842 1.00 98.81 96 VAL A CA 1
ATOM 715 C C . VAL A 1 96 ? -0.911 2.057 11.250 1.00 98.81 96 VAL A C 1
ATOM 717 O O . VAL A 1 96 ? -1.125 1.891 10.052 1.00 98.81 96 VAL A O 1
ATOM 720 N N . ARG A 1 97 ? -0.697 1.041 12.088 1.00 98.81 97 ARG A N 1
ATOM 721 C CA . ARG A 1 97 ? -0.929 -0.357 11.722 1.00 98.81 97 ARG A CA 1
ATOM 722 C C . ARG A 1 97 ? -2.411 -0.658 11.895 1.00 98.81 97 ARG A C 1
ATOM 724 O O . ARG A 1 97 ? -2.962 -0.427 12.968 1.00 98.81 97 ARG A O 1
ATOM 731 N N . LEU A 1 98 ? -3.028 -1.201 10.855 1.00 98.81 98 LEU A N 1
ATOM 732 C CA . LEU A 1 98 ? -4.400 -1.685 10.856 1.00 98.81 98 LEU A CA 1
ATOM 733 C C . LEU A 1 98 ? -4.399 -3.206 10.758 1.00 98.81 98 LEU A C 1
ATOM 735 O O . LEU A 1 98 ? -3.751 -3.787 9.887 1.00 98.81 98 LEU A O 1
ATOM 739 N N . THR A 1 99 ? -5.147 -3.852 11.644 1.00 98.75 99 THR A N 1
ATOM 740 C CA . THR A 1 99 ? -5.439 -5.285 11.579 1.00 98.75 99 THR A CA 1
ATOM 741 C C . THR A 1 99 ? -6.947 -5.489 11.603 1.00 98.75 99 THR A C 1
ATOM 743 O O . THR A 1 99 ? -7.616 -4.956 12.485 1.00 98.75 99 THR A O 1
ATOM 746 N N . ILE A 1 100 ? -7.482 -6.262 10.655 1.00 98.62 100 ILE A N 1
ATOM 747 C CA . ILE A 1 100 ? -8.930 -6.460 10.499 1.00 98.62 100 ILE A CA 1
ATOM 748 C C . ILE A 1 100 ? -9.284 -7.923 10.742 1.00 98.62 100 ILE A C 1
ATOM 750 O O . ILE A 1 100 ? -8.698 -8.817 10.127 1.00 98.62 100 ILE A O 1
ATOM 754 N N . LYS A 1 101 ? -10.263 -8.161 11.618 1.00 98.62 101 LYS A N 1
ATOM 755 C CA . LYS A 1 101 ? -10.863 -9.479 11.863 1.00 98.62 101 LYS A CA 1
ATOM 756 C C . LYS A 1 101 ? -12.315 -9.473 11.422 1.00 98.62 101 LYS A C 1
ATOM 758 O O . LYS A 1 101 ? -13.076 -8.619 11.865 1.00 98.62 101 LYS A O 1
ATOM 763 N N . LEU A 1 102 ? -12.694 -10.442 10.601 1.00 98.19 102 LEU A N 1
ATOM 764 C CA . LEU A 1 102 ? -14.056 -10.618 10.101 1.00 98.19 102 LEU A CA 1
ATOM 765 C C . LEU A 1 102 ? -14.705 -11.770 10.861 1.00 98.19 102 LEU A C 1
ATOM 767 O O . LEU A 1 102 ? -14.041 -12.771 11.117 1.00 98.19 102 LEU A O 1
ATOM 771 N N . TYR A 1 103 ? -15.981 -11.652 11.210 1.00 98.31 103 TYR A N 1
ATOM 772 C CA . TYR A 1 103 ? -16.694 -12.677 11.967 1.00 98.31 103 TYR A CA 1
ATOM 773 C C . TYR A 1 103 ? -18.019 -13.038 11.302 1.00 98.31 103 TYR A C 1
ATOM 775 O O . TYR A 1 103 ? -18.751 -12.164 10.822 1.00 98.31 103 TYR A O 1
ATOM 783 N N . ASP A 1 104 ? -18.320 -14.334 11.294 1.00 97.00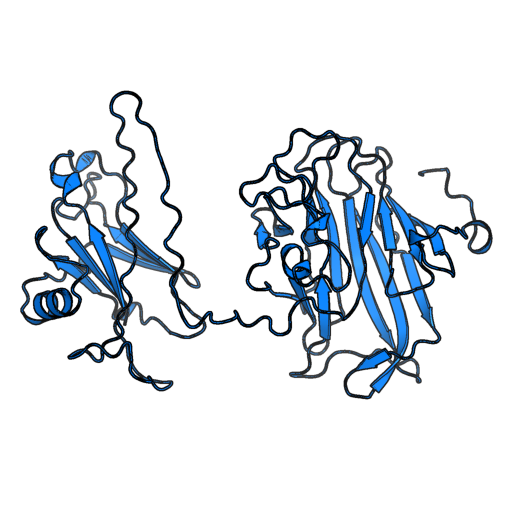 104 ASP A N 1
ATOM 784 C CA . ASP A 1 104 ? -19.590 -14.859 10.807 1.00 97.00 104 ASP A CA 1
ATOM 785 C C . ASP A 1 104 ? -20.731 -14.664 11.821 1.00 97.00 104 ASP A C 1
ATOM 787 O O . ASP A 1 104 ? -20.544 -14.148 12.927 1.00 97.00 104 ASP A O 1
ATOM 791 N N . ALA A 1 105 ? -21.939 -15.087 11.442 1.00 94.88 105 ALA A N 1
ATOM 792 C CA . ALA A 1 105 ? -23.129 -14.990 12.286 1.00 94.88 105 ALA A CA 1
ATOM 793 C C . ALA A 1 105 ? -23.021 -15.755 13.621 1.00 94.88 105 ALA A C 1
ATOM 795 O O . ALA A 1 105 ? -23.721 -15.404 14.567 1.00 94.88 105 ALA A O 1
ATOM 796 N N . ASN A 1 106 ? -22.132 -16.749 13.715 1.00 96.50 106 ASN A N 1
ATOM 797 C CA . ASN A 1 106 ? -21.888 -17.529 14.929 1.00 96.50 106 ASN A CA 1
ATOM 798 C C . ASN A 1 106 ? -20.750 -16.939 15.781 1.00 96.50 106 ASN A C 1
ATOM 800 O O . ASN A 1 106 ? -20.357 -17.528 16.785 1.00 96.50 106 ASN A O 1
ATOM 804 N N . GLY A 1 107 ? -20.186 -15.796 15.376 1.00 95.75 107 GLY A N 1
ATOM 805 C CA . GLY A 1 107 ? -19.066 -15.159 16.060 1.00 95.75 107 GLY A CA 1
ATOM 806 C C . GLY A 1 107 ? -17.715 -15.830 15.805 1.00 95.75 107 GLY A C 1
ATOM 807 O O . GLY A 1 107 ? -16.745 -15.500 16.489 1.00 95.75 107 GLY A O 1
ATOM 808 N N . LYS A 1 108 ? -17.613 -16.740 14.828 1.00 97.56 108 LYS A N 1
ATOM 809 C CA . LYS A 1 108 ? -16.344 -17.369 14.450 1.00 97.56 108 LYS A CA 1
ATOM 810 C C . LYS A 1 108 ? -15.577 -16.466 13.488 1.00 97.56 108 LYS A C 1
ATOM 812 O O . LYS A 1 108 ? -16.160 -15.882 12.577 1.00 97.56 108 LYS A O 1
ATOM 817 N N . GLU A 1 109 ? -14.262 -16.358 13.685 1.00 98.25 109 GLU A N 1
ATOM 818 C CA . GLU A 1 109 ? -13.403 -15.599 12.773 1.00 98.25 109 GLU A CA 1
ATOM 819 C C . GLU A 1 109 ? -13.393 -16.245 11.377 1.00 98.25 109 GLU A C 1
ATOM 821 O O . GLU A 1 109 ? -13.169 -17.450 11.227 1.00 98.25 109 GLU A O 1
ATOM 826 N N . VAL A 1 110 ? -13.627 -15.423 10.357 1.00 98.00 110 VAL A N 1
ATOM 827 C CA . VAL A 1 110 ? -13.589 -15.794 8.945 1.00 98.00 110 VAL A CA 1
ATOM 828 C C . VAL A 1 110 ? -12.211 -15.442 8.397 1.00 98.00 110 VAL A C 1
ATOM 830 O O . VAL A 1 110 ? -11.812 -14.277 8.371 1.00 98.00 110 VAL A O 1
ATOM 833 N N . LEU A 1 111 ? -11.492 -16.464 7.943 1.00 97.88 111 LEU A N 1
ATOM 834 C CA . LEU A 1 111 ? -10.184 -16.356 7.304 1.00 97.88 111 LEU A CA 1
ATOM 835 C C . LEU A 1 111 ? -10.272 -16.872 5.863 1.00 97.88 111 LEU A C 1
ATOM 837 O O . LEU A 1 111 ? -11.143 -17.696 5.574 1.00 97.88 111 LEU A O 1
ATOM 841 N N . PRO A 1 112 ? -9.385 -16.414 4.965 1.00 95.00 112 PRO A N 1
ATOM 842 C CA . PRO A 1 112 ? -9.401 -16.861 3.585 1.00 95.00 112 PRO A CA 1
ATOM 843 C C . PRO A 1 112 ? -9.022 -18.342 3.496 1.00 95.00 112 PRO A C 1
ATOM 845 O O . PRO A 1 112 ? -8.102 -18.807 4.174 1.00 95.00 112 PRO A O 1
ATOM 848 N N . GLU A 1 113 ? -9.725 -19.064 2.636 1.00 91.94 113 GLU A N 1
ATOM 849 C CA . GLU A 1 113 ? -9.474 -20.452 2.273 1.00 91.94 113 GLU A CA 1
ATOM 850 C C . GLU A 1 113 ? -8.328 -20.546 1.251 1.00 91.94 113 GLU A C 1
ATOM 852 O O . GLU A 1 113 ? -7.891 -19.545 0.662 1.00 91.94 113 GLU A O 1
ATOM 857 N N . LYS A 1 114 ? -7.812 -21.764 1.055 1.00 89.88 114 LYS A N 1
ATOM 858 C CA . LYS A 1 114 ? -6.832 -22.068 0.009 1.00 89.88 114 LYS A CA 1
ATOM 859 C C . LYS A 1 114 ? -7.359 -21.580 -1.344 1.00 89.88 114 LYS A C 1
ATOM 861 O O . LYS A 1 114 ? -8.536 -21.739 -1.639 1.00 89.88 114 LYS A O 1
ATOM 866 N N . ASP A 1 115 ? -6.501 -20.938 -2.134 1.00 87.56 115 ASP A N 1
ATOM 867 C CA . ASP A 1 115 ? -6.817 -20.395 -3.469 1.00 87.56 115 ASP A CA 1
ATOM 868 C C . ASP A 1 115 ? -7.903 -19.293 -3.525 1.00 87.56 115 ASP A C 1
ATOM 870 O O . ASP A 1 115 ? -8.171 -18.735 -4.589 1.00 87.56 115 ASP A O 1
ATOM 874 N N . HIS A 1 116 ? -8.436 -18.866 -2.374 1.00 89.50 116 HIS A N 1
ATOM 875 C CA . HIS A 1 116 ? -9.464 -17.830 -2.258 1.00 89.50 116 HIS A CA 1
ATOM 876 C C . HIS A 1 116 ? -9.024 -16.702 -1.314 1.00 89.50 116 HIS A C 1
ATOM 878 O O . HIS A 1 116 ? -9.659 -16.416 -0.301 1.00 89.50 116 HIS A O 1
ATOM 884 N N . ALA A 1 117 ? -7.913 -16.043 -1.641 1.00 92.56 117 ALA A N 1
ATOM 885 C CA . ALA A 1 117 ? -7.398 -14.917 -0.862 1.00 92.56 117 ALA A CA 1
ATOM 886 C C . ALA A 1 117 ? -8.438 -13.791 -0.696 1.00 92.56 117 ALA A C 1
ATOM 888 O O . ALA A 1 117 ? -9.209 -13.504 -1.615 1.00 92.56 117 ALA A O 1
ATOM 889 N N . PHE A 1 118 ? -8.403 -13.085 0.436 1.00 97.12 118 PHE A N 1
ATOM 890 C CA . PHE A 1 118 ? -9.061 -11.782 0.509 1.00 97.12 118 PHE A CA 1
ATOM 891 C C . PHE A 1 118 ? -8.327 -10.808 -0.409 1.00 97.12 118 PHE A C 1
ATOM 893 O O . PHE A 1 118 ? -7.096 -10.751 -0.386 1.00 97.12 118 PHE A O 1
ATOM 900 N N . ALA A 1 119 ? -9.081 -10.019 -1.168 1.00 93.75 119 ALA A N 1
ATOM 901 C CA . ALA A 1 119 ? -8.570 -8.887 -1.924 1.00 93.75 119 ALA A CA 1
ATOM 902 C C . ALA A 1 119 ? -9.220 -7.605 -1.404 1.00 93.75 119 ALA A C 1
ATOM 904 O O . ALA A 1 119 ? -10.441 -7.543 -1.269 1.00 93.75 119 ALA A O 1
ATOM 905 N N . TYR A 1 120 ? -8.407 -6.600 -1.100 1.00 96.88 120 TYR A N 1
ATOM 906 C CA . TYR A 1 120 ? -8.861 -5.329 -0.543 1.00 96.88 120 TYR A CA 1
ATOM 907 C C . TYR A 1 120 ? -8.182 -4.152 -1.241 1.00 96.88 120 TYR A C 1
ATOM 909 O O . TYR A 1 120 ? -7.054 -4.257 -1.733 1.00 96.88 120 TYR A O 1
ATOM 917 N N . ALA A 1 121 ? -8.901 -3.039 -1.327 1.00 95.12 121 ALA A N 1
ATOM 918 C CA . ALA A 1 121 ? -8.460 -1.846 -2.025 1.00 95.12 121 ALA A CA 1
ATOM 919 C C . ALA A 1 121 ? -7.478 -1.048 -1.159 1.00 95.12 121 ALA A C 1
ATOM 921 O O . ALA A 1 121 ? -7.685 -0.881 0.041 1.00 95.12 121 ALA A O 1
ATOM 922 N N . LEU A 1 122 ? -6.422 -0.540 -1.788 1.00 97.62 122 LEU A N 1
ATOM 923 C CA . LEU A 1 122 ? -5.480 0.414 -1.206 1.00 97.62 122 LEU A CA 1
ATOM 924 C C . LEU A 1 122 ? -5.501 1.630 -2.128 1.00 97.62 122 LEU A C 1
ATOM 926 O O . LEU A 1 122 ? -4.747 1.663 -3.092 1.00 97.62 122 LEU A O 1
ATOM 930 N N . SER A 1 123 ? -6.464 2.526 -1.931 1.00 94.50 123 SER A N 1
ATOM 931 C CA . SER A 1 123 ? -6.834 3.565 -2.908 1.00 94.50 123 SER A CA 1
ATOM 932 C C . SER A 1 123 ? -6.614 4.965 -2.354 1.00 94.50 123 SER A C 1
ATOM 934 O O . SER A 1 123 ? -6.363 5.097 -1.161 1.00 94.50 123 SER A O 1
ATOM 936 N N . SER A 1 124 ? -6.757 5.981 -3.214 1.00 96.62 124 SER A N 1
ATOM 937 C CA . SER A 1 124 ? -6.625 7.397 -2.832 1.00 96.62 124 SER A CA 1
ATOM 938 C C . SER A 1 124 ? -5.263 7.695 -2.184 1.00 96.62 124 SER A C 1
ATOM 940 O O . SER A 1 124 ? -5.132 8.507 -1.283 1.00 96.62 124 SER A O 1
ATOM 942 N N . LEU A 1 125 ? -4.209 6.997 -2.630 1.00 97.69 125 LEU A N 1
ATOM 943 C CA . LEU A 1 125 ? -2.839 7.224 -2.165 1.00 97.69 125 LEU A CA 1
ATOM 944 C C . LEU A 1 125 ? -2.232 8.387 -2.950 1.00 97.69 125 LEU A C 1
ATOM 946 O O . LEU A 1 125 ? -1.392 8.192 -3.837 1.00 97.69 125 LEU A O 1
ATOM 950 N N . ASN A 1 126 ? -2.734 9.585 -2.668 1.00 96.62 126 ASN A N 1
ATOM 951 C CA . ASN A 1 126 ? -2.347 10.807 -3.348 1.00 96.62 126 ASN A CA 1
ATOM 952 C C . ASN A 1 126 ? -0.916 11.236 -2.992 1.00 96.62 126 ASN A C 1
ATOM 954 O O . ASN A 1 126 ? -0.313 10.804 -2.001 1.00 96.62 126 ASN A O 1
ATOM 958 N N . SER A 1 127 ? -0.338 12.074 -3.846 1.00 97.75 127 SER A N 1
ATOM 959 C CA . SER A 1 127 ? 0.986 12.625 -3.612 1.00 97.75 127 SER A CA 1
ATOM 960 C C . SER A 1 127 ? 1.123 13.997 -4.234 1.00 97.75 127 SER A C 1
ATOM 962 O O . SER A 1 127 ? 0.711 14.230 -5.362 1.00 97.75 127 SER A O 1
ATOM 964 N N . SER A 1 128 ? 1.800 14.864 -3.500 1.00 96.94 128 SER A N 1
ATOM 965 C CA . SER A 1 128 ? 2.256 16.182 -3.917 1.00 96.94 128 SER A CA 1
ATOM 966 C C . SER A 1 128 ? 3.776 16.308 -3.799 1.00 96.94 128 SER A C 1
ATOM 968 O O . SER A 1 128 ? 4.301 17.418 -3.722 1.00 96.94 128 SER A O 1
ATOM 970 N N . LEU A 1 129 ? 4.503 15.183 -3.726 1.00 94.75 129 LEU A N 1
ATOM 971 C CA . LEU A 1 129 ? 5.962 15.182 -3.593 1.00 94.75 129 LEU A CA 1
ATOM 972 C C . LEU A 1 129 ? 6.628 15.861 -4.791 1.00 94.75 129 LEU A C 1
ATOM 974 O O . LEU A 1 129 ? 6.223 15.676 -5.936 1.00 94.75 129 LEU A O 1
ATOM 978 N N . GLY A 1 130 ? 7.679 16.635 -4.518 1.00 88.50 130 GLY A N 1
ATOM 979 C CA . GLY A 1 130 ? 8.358 17.432 -5.541 1.00 88.50 130 GLY A CA 1
ATOM 980 C C . GLY A 1 130 ? 7.706 18.793 -5.797 1.00 88.50 130 GLY A C 1
ATOM 981 O O . GLY A 1 130 ? 8.280 19.601 -6.523 1.00 88.50 130 GLY A O 1
ATOM 982 N N . THR A 1 131 ? 6.566 19.087 -5.162 1.00 88.25 131 THR A N 1
ATOM 983 C CA . THR A 1 131 ? 6.032 20.453 -5.104 1.00 88.25 131 THR A CA 1
ATOM 984 C C . THR A 1 131 ? 6.808 21.299 -4.089 1.00 88.25 131 THR A C 1
ATOM 986 O O . THR A 1 131 ? 7.416 20.784 -3.152 1.00 88.25 131 THR A O 1
ATOM 989 N N . ASN A 1 132 ? 6.730 22.625 -4.228 1.00 83.44 132 ASN A N 1
ATOM 990 C CA . ASN A 1 132 ? 7.202 23.577 -3.213 1.00 83.44 132 ASN A CA 1
ATOM 991 C C . ASN A 1 132 ? 6.060 24.070 -2.301 1.00 83.44 132 ASN A C 1
ATOM 993 O O . ASN A 1 132 ? 6.168 25.129 -1.680 1.00 83.44 132 ASN A O 1
ATOM 997 N N . TYR A 1 133 ? 4.940 23.340 -2.241 1.00 89.44 133 TYR A N 1
ATOM 998 C CA . TYR A 1 133 ? 3.807 23.723 -1.406 1.00 89.44 133 TYR A CA 1
ATOM 999 C C . TYR A 1 133 ? 4.062 23.400 0.067 1.00 89.44 133 TYR A C 1
ATOM 1001 O O . TYR A 1 133 ? 4.708 22.417 0.425 1.00 89.44 133 TYR A O 1
ATOM 1009 N N . SER A 1 134 ? 3.466 24.197 0.954 1.00 88.56 134 SER A N 1
ATOM 1010 C CA . SER A 1 134 ? 3.533 23.996 2.408 1.00 88.56 134 SER A CA 1
ATOM 1011 C C . SER A 1 134 ? 2.859 22.704 2.888 1.00 88.56 134 SER A C 1
ATOM 1013 O O . SER A 1 134 ? 2.944 22.381 4.069 1.00 88.56 134 SER A O 1
ATOM 1015 N N . VAL A 1 135 ? 2.209 21.968 1.987 1.00 89.19 135 VAL A N 1
ATOM 1016 C CA . VAL A 1 135 ? 1.501 20.706 2.230 1.00 89.19 135 VAL A CA 1
ATOM 1017 C C . VAL A 1 135 ? 2.088 19.539 1.426 1.00 89.19 135 VAL A C 1
ATOM 1019 O O . VAL A 1 135 ? 1.421 18.530 1.229 1.00 89.19 135 VAL A O 1
ATOM 1022 N N . GLU A 1 136 ? 3.332 19.639 0.957 1.00 94.50 136 GLU A N 1
ATOM 1023 C CA . GLU A 1 136 ? 4.006 18.558 0.224 1.00 94.50 136 GLU A CA 1
ATOM 1024 C C . GLU A 1 136 ? 4.045 17.245 1.039 1.00 94.50 136 GLU A C 1
ATOM 1026 O O . GLU A 1 136 ? 4.578 17.194 2.153 1.00 94.50 136 GLU A O 1
ATOM 1031 N N . HIS A 1 137 ? 3.478 16.165 0.505 1.00 97.50 137 HIS A N 1
ATOM 1032 C CA . HIS A 1 137 ? 3.502 14.837 1.128 1.00 97.50 137 HIS A CA 1
ATOM 1033 C C . HIS A 1 137 ? 3.165 13.725 0.123 1.00 97.50 137 HIS A C 1
ATOM 1035 O O . HIS A 1 137 ? 2.786 13.987 -1.015 1.00 97.50 137 HIS A O 1
ATOM 1041 N N . ALA A 1 138 ? 3.271 12.471 0.557 1.00 98.19 138 ALA A N 1
ATOM 1042 C CA . ALA A 1 138 ? 2.594 11.345 -0.077 1.00 98.19 138 ALA A CA 1
ATOM 1043 C C . ALA A 1 138 ? 1.873 10.498 0.968 1.00 98.19 138 ALA A C 1
ATOM 1045 O O . ALA A 1 138 ? 2.441 10.201 2.028 1.00 98.19 138 ALA A O 1
ATOM 1046 N N . GLU A 1 139 ? 0.656 10.074 0.651 1.00 98.56 139 GLU A N 1
ATOM 1047 C CA . GLU A 1 139 ? -0.012 8.994 1.363 1.00 98.56 139 GLU A CA 1
ATOM 1048 C C . GLU A 1 139 ? 0.565 7.645 0.930 1.00 98.56 139 GLU A C 1
ATOM 1050 O O . GLU A 1 139 ? 0.931 7.435 -0.229 1.00 98.56 139 GLU A O 1
ATOM 1055 N N . PHE A 1 140 ? 0.707 6.724 1.880 1.00 98.69 140 PHE A N 1
ATOM 1056 C CA . PHE A 1 140 ? 1.367 5.450 1.643 1.00 98.69 140 PHE A CA 1
ATOM 1057 C C . PHE A 1 140 ? 0.720 4.291 2.389 1.00 98.69 140 PHE A C 1
ATOM 1059 O O . PHE A 1 140 ? 0.047 4.446 3.409 1.00 98.69 140 PHE A O 1
ATOM 1066 N N . VAL A 1 141 ? 1.052 3.092 1.919 1.00 98.88 141 VAL A N 1
ATOM 1067 C CA . VAL A 1 141 ? 0.871 1.832 2.650 1.00 98.88 141 VAL A CA 1
ATOM 1068 C C . VAL A 1 141 ? 2.209 1.116 2.813 1.00 98.88 141 VAL A C 1
ATOM 1070 O O . VAL A 1 141 ? 3.118 1.283 2.002 1.00 98.88 141 VAL A O 1
ATOM 1073 N N . SER A 1 142 ? 2.382 0.345 3.881 1.00 98.81 142 SER A N 1
ATOM 1074 C CA . SER A 1 142 ? 3.635 -0.354 4.197 1.00 98.81 142 SER A CA 1
ATOM 1075 C C . SER A 1 142 ? 3.403 -1.535 5.141 1.00 98.81 142 SER A C 1
ATOM 1077 O O . SER A 1 142 ? 2.276 -1.824 5.530 1.00 98.81 142 SER A O 1
ATOM 1079 N N . ASP A 1 143 ? 4.481 -2.222 5.530 1.00 98.31 143 ASP A N 1
ATOM 1080 C CA . ASP A 1 143 ? 4.509 -3.165 6.660 1.00 98.31 143 ASP A CA 1
ATOM 1081 C C . ASP A 1 143 ? 3.401 -4.242 6.655 1.00 98.31 143 ASP A C 1
ATOM 1083 O O . ASP A 1 143 ? 2.818 -4.568 7.700 1.00 98.31 143 ASP A O 1
ATOM 1087 N N . PHE A 1 144 ? 3.112 -4.789 5.470 1.00 98.12 144 PHE A N 1
ATOM 1088 C CA . PHE A 1 144 ? 2.167 -5.890 5.272 1.00 98.12 144 PHE A CA 1
ATOM 1089 C C . PHE A 1 144 ? 2.516 -7.077 6.180 1.00 98.12 144 PHE A C 1
ATOM 1091 O O . PHE A 1 144 ? 3.676 -7.475 6.286 1.00 98.12 144 PHE A O 1
ATOM 1098 N N . GLY A 1 145 ? 1.507 -7.643 6.847 1.00 94.75 145 GLY A N 1
ATOM 1099 C CA . GLY A 1 145 ? 1.665 -8.838 7.675 1.00 94.75 145 GLY A CA 1
ATOM 1100 C C . GLY A 1 145 ? 2.137 -10.044 6.856 1.00 94.75 145 GLY A C 1
ATOM 1101 O O . GLY A 1 145 ? 1.997 -10.066 5.641 1.00 94.75 145 GLY A O 1
ATOM 1102 N N . SER A 1 146 ? 2.634 -11.090 7.515 1.00 92.94 146 SER A N 1
ATOM 1103 C CA . SER A 1 146 ? 3.328 -12.222 6.866 1.00 92.94 146 SER A CA 1
ATOM 1104 C C . SER A 1 146 ? 2.561 -12.931 5.739 1.00 92.94 146 SER A C 1
ATOM 1106 O O . SER A 1 146 ? 3.172 -13.430 4.798 1.00 92.94 146 SER A O 1
ATOM 1108 N N . LYS A 1 147 ? 1.226 -12.974 5.814 1.00 96.38 147 LYS A N 1
ATOM 1109 C CA . LYS A 1 147 ? 0.345 -13.554 4.780 1.00 96.38 147 LYS A CA 1
ATOM 1110 C C . LYS A 1 147 ? -0.311 -12.511 3.871 1.00 96.38 147 LYS A C 1
ATOM 1112 O O . LYS A 1 147 ? -1.195 -12.856 3.086 1.00 96.38 147 LYS A O 1
ATOM 1117 N N . ASN A 1 148 ? 0.099 -11.253 3.992 1.00 97.62 148 ASN A N 1
ATOM 1118 C CA . ASN A 1 148 ? -0.403 -10.131 3.217 1.00 97.62 148 ASN A CA 1
ATOM 1119 C C . ASN A 1 148 ? 0.643 -9.693 2.193 1.00 97.62 148 ASN A C 1
ATOM 1121 O O . ASN A 1 148 ? 1.844 -9.738 2.449 1.00 97.62 148 ASN A O 1
ATOM 1125 N N . ALA A 1 149 ? 0.190 -9.232 1.035 1.00 94.00 149 ALA A N 1
ATOM 1126 C CA . ALA A 1 149 ? 1.070 -8.671 0.023 1.00 94.00 149 ALA A CA 1
ATOM 1127 C C . ALA A 1 149 ? 0.394 -7.522 -0.717 1.00 94.00 149 ALA A C 1
ATOM 1129 O O . ALA A 1 149 ? -0.783 -7.611 -1.067 1.00 94.00 149 ALA A O 1
ATOM 1130 N N . PHE A 1 150 ? 1.175 -6.489 -1.027 1.00 95.88 150 PHE A N 1
ATOM 1131 C CA . PHE A 1 150 ? 0.797 -5.497 -2.023 1.00 95.88 150 PHE A CA 1
ATOM 1132 C C . PHE A 1 150 ? 0.884 -6.101 -3.427 1.00 95.88 150 PHE A C 1
ATOM 1134 O O . PHE A 1 150 ? 1.827 -6.831 -3.759 1.00 95.88 150 PHE A O 1
ATOM 1141 N N . LYS A 1 151 ? -0.080 -5.759 -4.273 1.00 92.94 151 LYS A N 1
ATOM 1142 C CA . LYS A 1 151 ? -0.110 -6.055 -5.698 1.00 92.94 151 LYS A CA 1
ATOM 1143 C C . LYS A 1 151 ? -0.300 -4.765 -6.472 1.00 92.94 151 LYS A C 1
ATOM 1145 O O . LYS A 1 151 ? -1.253 -4.018 -6.259 1.00 92.94 151 LYS A O 1
ATOM 1150 N N . TYR A 1 152 ? 0.648 -4.535 -7.369 1.00 87.56 152 TYR A N 1
ATOM 1151 C CA . TYR A 1 152 ? 0.648 -3.403 -8.273 1.00 87.56 152 TYR A CA 1
ATOM 1152 C C . TYR A 1 152 ? -0.540 -3.480 -9.238 1.00 87.56 152 TYR A C 1
ATOM 1154 O O . TYR A 1 152 ? -0.867 -4.555 -9.744 1.00 87.56 152 TYR A O 1
ATOM 1162 N N . ILE A 1 153 ? -1.167 -2.333 -9.496 1.00 80.38 153 ILE A N 1
ATOM 1163 C CA . ILE A 1 153 ? -2.162 -2.165 -10.555 1.00 80.38 153 ILE A CA 1
ATOM 1164 C C . ILE A 1 153 ? -1.457 -1.519 -11.743 1.00 80.38 153 ILE A C 1
ATOM 1166 O O . ILE A 1 153 ? -0.798 -0.496 -11.587 1.00 80.38 153 ILE A O 1
ATOM 1170 N N . ASN A 1 154 ? -1.596 -2.094 -12.936 1.00 78.38 154 ASN A N 1
ATOM 1171 C CA . ASN A 1 154 ? -0.952 -1.542 -14.125 1.00 78.38 154 ASN A CA 1
ATOM 1172 C C . ASN A 1 154 ? -1.391 -0.092 -14.389 1.00 78.38 154 ASN A C 1
ATOM 1174 O O . ASN A 1 154 ? -2.583 0.204 -14.389 1.00 78.38 154 ASN A O 1
ATOM 1178 N N . GLY A 1 155 ? -0.424 0.794 -14.628 1.00 82.19 155 GLY A N 1
ATOM 1179 C CA . GLY A 1 155 ? -0.659 2.226 -14.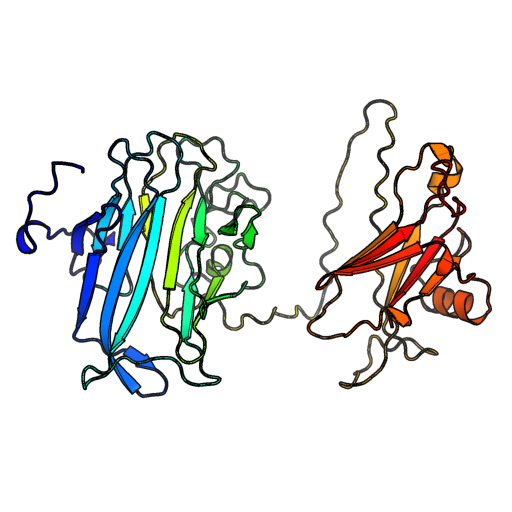812 1.00 82.19 155 GLY A CA 1
ATOM 1180 C C . GLY A 1 155 ? -0.866 3.010 -13.513 1.00 82.19 155 GLY A C 1
ATOM 1181 O O . GLY A 1 155 ? -1.023 4.222 -13.577 1.00 82.19 155 GLY A O 1
ATOM 1182 N N . SER A 1 156 ? -0.831 2.355 -12.349 1.00 90.69 156 SER A N 1
ATOM 1183 C CA . SER A 1 156 ? -0.732 3.050 -11.066 1.00 90.69 156 SER A CA 1
ATOM 1184 C C . SER A 1 156 ? 0.640 3.708 -10.907 1.00 90.69 156 SER A C 1
ATOM 1186 O O . SER A 1 156 ? 1.666 3.169 -11.349 1.00 90.69 156 SER A O 1
ATOM 1188 N N . TYR A 1 157 ? 0.653 4.853 -10.235 1.00 93.38 157 TYR A N 1
ATOM 1189 C CA . TYR A 1 157 ? 1.841 5.569 -9.779 1.00 93.38 157 TYR A CA 1
ATOM 1190 C C . TYR A 1 157 ? 2.320 5.069 -8.407 1.00 93.38 157 TYR A C 1
ATOM 1192 O O . TYR A 1 157 ? 3.471 5.284 -8.034 1.00 93.38 157 TYR A O 1
ATOM 1200 N N . VAL A 1 158 ? 1.482 4.326 -7.677 1.00 94.81 158 VAL A N 1
ATOM 1201 C CA . VAL A 1 158 ? 1.825 3.741 -6.376 1.00 94.81 158 VAL A CA 1
ATOM 1202 C C . VAL A 1 158 ? 2.726 2.525 -6.571 1.00 94.81 158 VAL A C 1
ATOM 1204 O O . VAL A 1 158 ? 2.294 1.459 -7.022 1.00 94.81 158 VAL A O 1
ATOM 1207 N N . LYS A 1 159 ? 3.997 2.668 -6.191 1.00 91.75 159 LYS A N 1
ATOM 1208 C CA . LYS A 1 159 ? 5.017 1.617 -6.309 1.00 91.75 159 LYS A CA 1
ATOM 1209 C C . LYS A 1 159 ? 5.802 1.479 -5.016 1.00 91.75 159 LYS A C 1
ATOM 1211 O O . LYS A 1 159 ? 5.824 2.395 -4.198 1.00 91.75 159 LYS A O 1
ATOM 1216 N N . LYS A 1 160 ? 6.448 0.323 -4.840 1.00 95.69 160 LYS A N 1
ATOM 1217 C CA . LYS A 1 160 ? 7.371 0.107 -3.724 1.00 95.69 160 LYS A CA 1
ATOM 1218 C C . LYS A 1 160 ? 8.577 1.028 -3.886 1.00 95.69 160 LYS A C 1
ATOM 1220 O O . LYS A 1 160 ? 9.214 1.016 -4.935 1.00 95.69 160 LYS A O 1
ATOM 1225 N N . GLN A 1 161 ? 8.892 1.773 -2.840 1.00 96.06 161 GLN A N 1
ATOM 1226 C CA . GLN A 1 161 ? 10.003 2.711 -2.789 1.00 96.06 161 GLN A CA 1
ATOM 1227 C C . GLN A 1 161 ? 11.181 2.121 -2.003 1.00 96.06 161 GLN A C 1
ATOM 1229 O O . GLN A 1 161 ? 11.046 1.106 -1.313 1.00 96.06 161 GLN A O 1
ATOM 1234 N N . ALA A 1 162 ? 12.348 2.763 -2.098 1.00 93.19 162 ALA A N 1
ATOM 1235 C CA . ALA A 1 162 ? 13.571 2.311 -1.425 1.00 93.19 162 ALA A CA 1
ATOM 1236 C C . ALA A 1 162 ? 13.447 2.278 0.113 1.00 93.19 162 ALA A C 1
ATOM 1238 O O . ALA A 1 162 ? 14.103 1.476 0.768 1.00 93.19 162 ALA A O 1
ATOM 1239 N N . ASP A 1 163 ? 12.566 3.104 0.685 1.00 90.25 163 ASP A N 1
ATOM 1240 C CA . ASP A 1 163 ? 12.244 3.118 2.120 1.00 90.25 163 ASP A CA 1
ATOM 1241 C C . ASP A 1 163 ? 11.264 2.002 2.545 1.00 90.25 163 ASP A C 1
ATOM 1243 O O . ASP A 1 163 ? 10.841 1.945 3.700 1.00 90.25 163 ASP A O 1
ATOM 1247 N N . GLY A 1 164 ? 10.890 1.115 1.617 1.00 93.38 164 GLY A N 1
ATOM 1248 C CA . GLY A 1 164 ? 10.032 -0.042 1.853 1.00 93.38 164 GLY A CA 1
ATOM 1249 C C . GLY A 1 164 ? 8.526 0.237 1.813 1.00 93.38 164 GLY A C 1
ATOM 1250 O O . GLY A 1 164 ? 7.750 -0.720 1.884 1.00 93.38 164 GLY A O 1
ATOM 1251 N N . LYS A 1 165 ? 8.095 1.497 1.676 1.00 98.44 165 LYS A N 1
ATOM 1252 C CA . LYS A 1 165 ? 6.673 1.875 1.596 1.00 98.44 165 LYS A CA 1
ATOM 1253 C C . LYS A 1 165 ? 6.188 1.885 0.143 1.00 98.44 165 LYS A C 1
ATOM 1255 O O . LYS A 1 165 ? 6.984 1.824 -0.791 1.00 98.44 165 LYS A O 1
ATOM 1260 N N . PHE A 1 166 ? 4.877 1.980 -0.048 1.00 98.25 166 PHE A N 1
ATOM 1261 C CA . PHE A 1 166 ? 4.225 2.043 -1.352 1.00 98.25 166 PHE A CA 1
ATOM 1262 C C . PHE A 1 166 ? 3.475 3.367 -1.494 1.00 98.25 166 PHE A C 1
ATOM 1264 O O . PHE A 1 166 ? 2.497 3.584 -0.783 1.00 98.25 166 PHE A O 1
ATOM 1271 N N . TYR A 1 167 ? 3.951 4.236 -2.385 1.00 98.50 167 TYR A N 1
ATOM 1272 C CA . TYR A 1 167 ? 3.382 5.558 -2.685 1.00 98.50 167 TYR A CA 1
ATOM 1273 C C . TYR A 1 167 ? 3.895 6.067 -4.041 1.00 98.50 167 TYR A C 1
ATOM 1275 O O . TYR A 1 167 ? 4.789 5.445 -4.629 1.00 98.50 167 TYR A O 1
ATOM 1283 N N . SER A 1 168 ? 3.328 7.168 -4.544 1.00 97.38 168 SER A N 1
ATOM 1284 C CA . SER A 1 168 ? 3.851 7.891 -5.714 1.00 97.38 168 SER A CA 1
ATOM 1285 C C . SER A 1 168 ? 4.982 8.835 -5.309 1.00 97.38 168 SER A C 1
ATOM 1287 O O . SER A 1 168 ? 4.841 9.591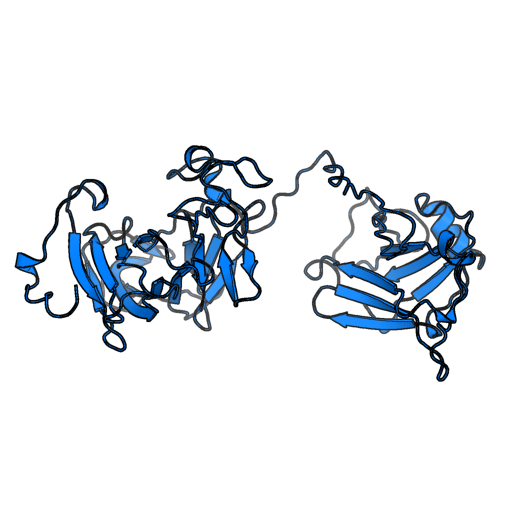 -4.356 1.00 97.38 168 SER A O 1
ATOM 1289 N N . THR A 1 169 ? 6.102 8.817 -6.030 1.00 94.94 169 THR A N 1
ATOM 1290 C CA . THR A 1 169 ? 7.190 9.802 -5.854 1.00 94.94 169 THR A CA 1
ATOM 1291 C C . THR A 1 169 ? 6.990 11.078 -6.664 1.00 94.94 169 THR A C 1
ATOM 1293 O O . THR A 1 169 ? 7.782 12.003 -6.520 1.00 94.94 169 THR A O 1
ATOM 1296 N N . GLU A 1 170 ? 5.979 11.102 -7.527 1.00 92.25 170 GLU A N 1
ATOM 1297 C CA . GLU A 1 170 ? 5.605 12.244 -8.357 1.00 92.25 170 GLU A CA 1
ATOM 1298 C C . GLU A 1 170 ? 4.362 12.930 -7.791 1.00 92.25 170 GLU A C 1
ATOM 1300 O O . GLU A 1 170 ? 3.501 12.265 -7.208 1.00 92.25 170 GLU A O 1
ATOM 1305 N N . ASP A 1 171 ? 4.257 14.236 -8.034 1.00 95.31 171 ASP A N 1
ATOM 1306 C CA . ASP A 1 171 ? 3.042 15.015 -7.806 1.00 95.31 171 ASP A CA 1
ATOM 1307 C C . ASP A 1 171 ? 1.910 14.564 -8.743 1.00 95.31 171 ASP A C 1
ATOM 1309 O O . ASP A 1 171 ? 2.049 14.571 -9.970 1.00 95.31 171 ASP A O 1
ATOM 1313 N N . LEU A 1 172 ? 0.796 14.183 -8.125 1.00 95.50 172 LEU A N 1
ATOM 1314 C CA . LEU A 1 172 ? -0.478 13.788 -8.723 1.00 95.50 172 LEU A CA 1
ATOM 1315 C C . LEU A 1 172 ? -1.628 14.698 -8.264 1.00 95.50 172 LEU A C 1
ATOM 1317 O O . LEU A 1 172 ? -2.779 14.445 -8.623 1.00 95.50 172 LEU A O 1
ATOM 1321 N N . ASP A 1 173 ? -1.337 15.703 -7.436 1.00 94.81 173 ASP A N 1
ATOM 1322 C CA . ASP A 1 173 ? -2.336 16.544 -6.785 1.00 94.81 173 ASP A CA 1
ATOM 1323 C C . ASP A 1 173 ? -2.440 17.917 -7.442 1.00 94.81 173 ASP A C 1
ATOM 1325 O O . ASP A 1 173 ? -3.552 18.411 -7.658 1.00 94.81 173 ASP A O 1
ATOM 1329 N N . TYR A 1 174 ? -1.303 18.515 -7.805 1.00 95.56 174 TYR A N 1
ATOM 1330 C CA . TYR A 1 174 ? -1.234 19.913 -8.231 1.00 95.56 174 TYR A CA 1
ATOM 1331 C C . TYR A 1 174 ? -0.800 20.116 -9.689 1.00 95.56 174 TYR A C 1
ATOM 1333 O O . TYR A 1 174 ? -0.820 21.248 -10.178 1.00 95.56 174 TYR A O 1
ATOM 1341 N N . GLY A 1 175 ? -0.464 19.047 -10.414 1.00 93.12 175 GLY A N 1
ATOM 1342 C CA . GLY A 1 175 ? -0.077 19.102 -11.825 1.00 93.12 175 GLY A CA 1
ATOM 1343 C C . GLY A 1 175 ? 1.308 19.699 -12.083 1.00 93.12 175 GLY A C 1
ATOM 1344 O O . GLY A 1 175 ? 1.576 20.157 -13.191 1.00 93.12 175 GLY A O 1
ATOM 1345 N N . THR A 1 176 ? 2.181 19.719 -11.075 1.00 92.56 176 THR A N 1
ATOM 1346 C CA . THR A 1 176 ? 3.572 20.196 -11.184 1.00 92.56 176 THR A CA 1
ATOM 1347 C C . THR A 1 176 ? 4.562 19.076 -11.512 1.00 92.56 176 THR A C 1
ATOM 1349 O O . THR A 1 176 ? 5.685 19.349 -11.933 1.00 92.56 176 THR A O 1
ATOM 1352 N N . GLY A 1 177 ? 4.153 17.817 -11.327 1.00 88.50 177 GLY A N 1
ATOM 1353 C CA . GLY A 1 177 ? 4.952 16.641 -11.656 1.00 88.50 177 GLY A CA 1
ATOM 1354 C C . GLY A 1 177 ? 4.990 16.335 -13.161 1.00 88.50 177 GLY A C 1
ATOM 1355 O O . GLY A 1 177 ? 4.197 16.885 -13.926 1.00 88.50 177 GLY A O 1
ATOM 1356 N N . PRO A 1 178 ? 5.861 15.407 -13.605 1.00 85.00 178 PRO A N 1
ATOM 1357 C CA . PRO A 1 178 ? 6.015 15.052 -15.022 1.00 85.00 178 PRO A CA 1
ATOM 1358 C C . PRO A 1 178 ? 4.724 14.567 -15.696 1.00 85.00 178 PRO A C 1
ATOM 1360 O O . PRO A 1 178 ? 4.537 14.758 -16.894 1.00 85.00 178 PRO A O 1
ATOM 1363 N N . SER A 1 179 ? 3.822 13.951 -14.928 1.00 86.69 179 SER A N 1
ATOM 1364 C CA . SER A 1 179 ? 2.521 13.490 -15.418 1.00 86.69 179 SER A CA 1
ATOM 1365 C C . SER A 1 179 ? 1.530 14.623 -15.715 1.00 86.69 179 SER A C 1
ATOM 1367 O O . SER A 1 179 ? 0.573 14.407 -16.458 1.00 86.69 179 SER A O 1
ATOM 1369 N N . GLY A 1 180 ? 1.722 15.805 -15.115 1.00 91.19 180 GLY A N 1
ATOM 1370 C CA . GLY A 1 180 ? 0.778 16.924 -15.162 1.00 91.19 180 GLY A CA 1
ATOM 1371 C C . GLY A 1 180 ? -0.573 16.659 -14.480 1.00 91.19 180 GLY A C 1
ATOM 1372 O O . GLY A 1 180 ? -1.481 17.476 -14.628 1.00 91.19 180 GLY A O 1
ATOM 1373 N N . LEU A 1 181 ? -0.727 15.543 -13.755 1.00 92.31 181 LEU A N 1
ATOM 1374 C CA . LEU A 1 181 ? -1.991 15.149 -13.127 1.00 92.31 181 LEU A CA 1
ATOM 1375 C C . LEU A 1 181 ? -2.335 16.024 -11.921 1.00 92.31 181 LEU A C 1
ATOM 1377 O O . LEU A 1 181 ? -1.479 16.335 -11.090 1.00 92.31 181 LEU A O 1
ATOM 1381 N N . LYS A 1 182 ? -3.618 16.360 -11.806 1.00 95.25 182 LYS A N 1
ATOM 1382 C CA . LYS A 1 182 ? -4.215 16.985 -10.625 1.00 95.25 182 LYS A CA 1
ATOM 1383 C C . LYS A 1 182 ? -5.090 15.986 -9.885 1.00 95.25 182 LYS A C 1
ATOM 1385 O O . LYS A 1 182 ? -5.605 15.041 -10.482 1.00 95.25 182 LYS A O 1
ATOM 1390 N N . ASN A 1 183 ? -5.346 16.259 -8.608 1.00 94.62 183 ASN A N 1
ATOM 1391 C CA . ASN A 1 183 ? -6.163 15.396 -7.757 1.00 94.62 183 ASN A CA 1
ATOM 1392 C C . ASN A 1 183 ? -7.535 15.095 -8.402 1.00 94.62 183 ASN A C 1
ATOM 1394 O O . ASN A 1 183 ? -7.940 13.941 -8.523 1.00 94.62 183 ASN A O 1
ATOM 1398 N N . SER A 1 184 ? -8.185 16.116 -8.973 1.00 95.25 184 SER A N 1
ATOM 1399 C CA . SER A 1 184 ? -9.476 15.995 -9.671 1.00 95.25 184 SER A CA 1
ATOM 1400 C C . SER A 1 184 ? -9.474 15.083 -10.902 1.00 95.25 184 SER A C 1
ATOM 1402 O O . SER A 1 184 ? -10.541 14.663 -11.347 1.00 95.25 184 SER A O 1
ATOM 1404 N N . ASP A 1 185 ? -8.308 14.776 -11.475 1.00 92.00 185 ASP A N 1
ATOM 1405 C CA . ASP A 1 185 ? -8.196 13.954 -12.684 1.00 92.00 185 ASP A CA 1
ATOM 1406 C C . ASP A 1 185 ? -8.284 12.451 -12.385 1.00 92.00 185 ASP A C 1
ATOM 1408 O O . ASP A 1 185 ? -8.327 11.626 -13.313 1.00 92.00 185 ASP A O 1
ATOM 1412 N N . TRP A 1 186 ? -8.266 12.069 -11.102 1.00 93.19 186 TRP A N 1
ATOM 1413 C CA . TRP A 1 186 ? -8.237 10.667 -10.705 1.00 93.19 186 TRP A CA 1
ATOM 1414 C C . TRP A 1 186 ? -8.824 10.353 -9.326 1.00 93.19 186 TRP A C 1
ATOM 1416 O O . TRP A 1 186 ? -9.434 9.291 -9.189 1.00 93.19 186 TRP A O 1
ATOM 1426 N N . ASP A 1 187 ? -8.669 11.227 -8.334 1.00 94.06 187 ASP A N 1
ATOM 1427 C CA . ASP A 1 187 ? -8.932 10.940 -6.922 1.00 94.06 187 ASP A CA 1
ATOM 1428 C C . ASP A 1 187 ? -10.390 11.206 -6.525 1.00 94.06 187 ASP A C 1
ATOM 1430 O O . ASP A 1 187 ? -10.732 12.085 -5.739 1.00 94.06 187 ASP A O 1
ATOM 1434 N N . ALA A 1 188 ? -11.291 10.435 -7.127 1.00 87.62 188 ALA A N 1
ATOM 1435 C CA . ALA A 1 188 ? -12.692 10.401 -6.741 1.00 87.62 188 ALA A CA 1
ATOM 1436 C C . ALA A 1 188 ? -13.210 8.962 -6.752 1.00 87.62 188 ALA A C 1
ATOM 1438 O O . ALA A 1 188 ? -12.821 8.134 -7.583 1.00 87.62 188 ALA A O 1
ATOM 1439 N N . VAL A 1 189 ? -14.121 8.651 -5.827 1.00 85.69 189 VAL A N 1
ATOM 1440 C CA . VAL A 1 189 ? -14.719 7.315 -5.722 1.00 85.69 189 VAL A CA 1
ATOM 1441 C C . VAL A 1 189 ? -15.422 6.958 -7.035 1.00 85.69 189 VAL A C 1
ATOM 1443 O O . VAL A 1 189 ? -16.275 7.696 -7.520 1.00 85.69 189 VAL A O 1
ATOM 1446 N N . GLY A 1 190 ? -15.056 5.815 -7.620 1.00 81.31 190 GLY A N 1
ATOM 1447 C CA . GLY A 1 190 ? -15.609 5.349 -8.895 1.00 81.31 190 GLY A CA 1
ATOM 1448 C C . GLY A 1 190 ? -15.054 6.058 -10.135 1.00 81.31 190 GLY A C 1
ATOM 1449 O O . GLY A 1 190 ? -15.468 5.735 -11.250 1.00 81.31 190 GLY A O 1
ATOM 1450 N N . HIS A 1 191 ? -14.107 6.989 -9.982 1.00 87.50 191 HIS A N 1
ATOM 1451 C CA . HIS A 1 191 ? -13.476 7.642 -11.120 1.00 87.50 191 HIS A CA 1
ATOM 1452 C C . HIS A 1 191 ? -12.718 6.623 -11.984 1.00 87.50 191 HIS A C 1
ATOM 1454 O O . HIS A 1 191 ? -11.997 5.760 -11.481 1.00 87.50 191 HIS A O 1
ATOM 1460 N N . LYS A 1 192 ? -12.826 6.744 -13.314 1.00 86.06 192 LYS A N 1
ATOM 1461 C CA . LYS A 1 192 ? -12.204 5.800 -14.266 1.00 86.06 192 LYS A CA 1
ATOM 1462 C C . LYS A 1 192 ? -10.680 5.683 -14.115 1.00 86.06 192 LYS A C 1
ATOM 1464 O O . LYS A 1 192 ? -10.119 4.644 -14.441 1.00 86.06 192 LYS A O 1
ATOM 1469 N N . ASN A 1 193 ? -10.040 6.742 -13.616 1.00 88.50 193 ASN A N 1
ATOM 1470 C CA . ASN A 1 193 ? -8.597 6.826 -13.384 1.00 88.50 193 ASN A CA 1
ATOM 1471 C C . ASN A 1 193 ? -8.203 6.629 -11.914 1.00 88.50 193 ASN A C 1
ATOM 1473 O O . ASN A 1 193 ? -7.029 6.777 -11.597 1.00 88.50 193 ASN A O 1
ATOM 1477 N N . ALA A 1 194 ? -9.127 6.277 -11.011 1.00 87.00 194 ALA A N 1
ATOM 1478 C CA . ALA A 1 194 ? -8.816 6.101 -9.585 1.00 87.00 194 ALA A CA 1
ATOM 1479 C C . ALA A 1 194 ? -7.682 5.085 -9.336 1.00 87.00 194 ALA A C 1
ATOM 1481 O O . ALA A 1 194 ? -7.005 5.117 -8.309 1.00 87.00 194 ALA A O 1
ATOM 1482 N N . TYR A 1 195 ? -7.411 4.211 -10.311 1.00 90.12 195 TYR A N 1
ATOM 1483 C CA . TYR A 1 195 ? -6.274 3.300 -10.294 1.00 90.12 195 TYR A CA 1
ATOM 1484 C C . TYR A 1 195 ? -4.897 3.986 -10.276 1.00 90.12 195 TYR A C 1
ATOM 1486 O O . TYR A 1 195 ? -3.937 3.341 -9.861 1.00 90.12 195 TYR A O 1
ATOM 1494 N N . TYR A 1 196 ? -4.781 5.259 -10.679 1.00 91.12 196 TYR A N 1
ATOM 1495 C CA . TYR A 1 196 ? -3.521 6.015 -10.659 1.00 91.12 196 TYR A CA 1
ATOM 1496 C C . TYR A 1 196 ? -2.906 6.086 -9.261 1.00 91.12 196 TYR A C 1
ATOM 1498 O O . TYR A 1 196 ? -1.716 5.823 -9.117 1.00 91.12 196 TYR A O 1
ATOM 1506 N N . GLY A 1 197 ? -3.708 6.347 -8.230 1.00 94.75 197 GLY A N 1
ATOM 1507 C CA . GLY A 1 197 ? -3.270 6.339 -6.833 1.00 94.75 197 GLY A CA 1
ATOM 1508 C C . GLY A 1 197 ? -3.710 5.091 -6.074 1.00 94.75 197 GLY A C 1
ATOM 1509 O O . GLY A 1 197 ? -4.096 5.196 -4.913 1.00 94.75 197 GLY A O 1
ATOM 1510 N N . SER A 1 198 ? -3.734 3.915 -6.717 1.00 94.06 198 SER A N 1
ATOM 1511 C CA . SER A 1 198 ? -4.227 2.689 -6.072 1.00 94.06 198 SER A CA 1
ATOM 1512 C C . SER A 1 198 ? -3.300 1.477 -6.198 1.00 94.06 198 SER A C 1
ATOM 1514 O O . SER A 1 198 ? -2.526 1.333 -7.143 1.00 94.06 198 SER A O 1
ATOM 1516 N N . GLY A 1 199 ? -3.454 0.539 -5.268 1.00 93.06 199 GLY A N 1
ATOM 1517 C CA . GLY A 1 199 ? -2.948 -0.828 -5.318 1.00 93.06 199 GLY A CA 1
ATOM 1518 C C . GLY A 1 199 ? -3.981 -1.826 -4.789 1.00 93.06 199 GLY A C 1
ATOM 1519 O O . GLY A 1 199 ? -5.068 -1.453 -4.341 1.00 93.06 199 GLY A O 1
ATOM 1520 N N . VAL A 1 200 ? -3.636 -3.112 -4.826 1.00 94.88 200 VAL A N 1
ATOM 1521 C CA . VAL A 1 200 ? -4.461 -4.188 -4.256 1.00 94.88 200 VAL A CA 1
ATOM 1522 C C . VAL A 1 200 ? -3.698 -4.865 -3.128 1.00 94.88 200 VAL A C 1
ATOM 1524 O O . VAL A 1 200 ? -2.567 -5.304 -3.312 1.00 94.88 200 VAL A O 1
ATOM 1527 N N . GLY A 1 201 ? -4.314 -4.987 -1.961 1.00 94.94 201 GLY A N 1
ATOM 1528 C CA . GLY A 1 201 ? -3.828 -5.868 -0.911 1.00 94.94 201 GLY A CA 1
ATOM 1529 C C . GLY A 1 201 ? -4.412 -7.269 -1.069 1.00 94.94 201 GLY A C 1
ATOM 1530 O O . GLY A 1 201 ? -5.599 -7.417 -1.351 1.00 94.94 201 GLY A O 1
ATOM 1531 N N . LEU A 1 202 ? -3.583 -8.298 -0.895 1.00 95.81 202 LEU A N 1
ATOM 1532 C CA . LEU A 1 202 ? -4.018 -9.695 -0.856 1.00 95.81 202 LEU A CA 1
ATOM 1533 C C . LEU A 1 202 ? -3.651 -10.333 0.480 1.00 95.81 202 LEU A C 1
ATOM 1535 O O . LEU A 1 202 ? -2.466 -10.370 0.798 1.00 95.81 202 LEU A O 1
ATOM 1539 N N . ALA A 1 203 ? -4.622 -10.908 1.193 1.00 96.38 203 ALA A N 1
ATOM 1540 C CA . ALA A 1 203 ? -4.381 -11.771 2.353 1.00 96.38 203 ALA A CA 1
ATOM 1541 C C . ALA A 1 203 ? -4.648 -13.236 1.972 1.00 96.38 203 ALA A C 1
ATOM 1543 O O . ALA A 1 203 ? -5.772 -13.603 1.628 1.00 96.38 203 ALA A O 1
ATOM 1544 N N . ARG A 1 204 ? -3.598 -14.063 1.975 1.00 94.19 204 ARG A N 1
ATOM 1545 C CA . ARG A 1 204 ? -3.637 -15.472 1.536 1.00 94.19 204 ARG A CA 1
ATOM 1546 C C . ARG A 1 204 ? -4.148 -16.406 2.631 1.00 94.19 204 ARG A C 1
ATOM 1548 O O . ARG A 1 204 ? -4.283 -15.983 3.771 1.00 94.19 204 ARG A O 1
ATOM 1555 N N . GLU A 1 205 ? -4.380 -17.669 2.272 1.00 94.75 205 GLU A N 1
ATOM 1556 C CA . GLU A 1 205 ? -4.903 -18.755 3.119 1.00 94.75 205 GLU A CA 1
ATOM 1557 C C . GLU A 1 205 ? -4.539 -18.648 4.614 1.00 94.75 205 GLU A C 1
ATOM 1559 O O . GLU A 1 205 ? -3.365 -18.615 5.008 1.00 94.75 205 GLU A O 1
ATOM 1564 N N . GLY A 1 206 ? -5.564 -18.602 5.469 1.00 94.19 206 GLY A N 1
ATOM 1565 C CA . GLY A 1 206 ? -5.427 -18.467 6.921 1.00 94.19 206 GLY A CA 1
ATOM 1566 C C . GLY A 1 206 ? -4.770 -17.154 7.369 1.00 94.19 206 GLY A C 1
ATOM 1567 O O . GLY A 1 206 ? -4.201 -17.099 8.458 1.00 94.19 206 GLY A O 1
ATOM 1568 N N . GLY A 1 207 ? -4.729 -16.140 6.506 1.00 94.62 207 GLY A N 1
ATOM 1569 C CA . GLY A 1 207 ? -4.118 -14.840 6.743 1.00 94.62 207 GLY A CA 1
ATOM 1570 C C . GLY A 1 207 ? -5.142 -13.793 7.145 1.00 94.62 207 GLY A C 1
ATOM 1571 O O . GLY A 1 207 ? -6.110 -13.543 6.434 1.00 94.62 207 GLY A O 1
ATOM 1572 N N . ARG A 1 208 ? -4.889 -13.141 8.278 1.00 97.88 208 ARG A N 1
ATOM 1573 C CA . ARG A 1 208 ? -5.627 -11.953 8.707 1.00 97.88 208 ARG A CA 1
ATOM 1574 C C . ARG A 1 208 ? -5.146 -10.732 7.929 1.00 97.88 208 ARG A C 1
ATOM 1576 O O . ARG A 1 208 ? -3.937 -10.593 7.729 1.00 97.88 208 ARG A O 1
ATOM 1583 N N . ILE A 1 209 ? -6.058 -9.837 7.546 1.00 98.69 209 ILE A N 1
ATOM 1584 C CA . ILE A 1 209 ? -5.687 -8.569 6.906 1.00 98.69 209 ILE A CA 1
ATOM 1585 C C . ILE A 1 209 ? -4.870 -7.747 7.902 1.00 98.69 209 ILE A C 1
ATOM 1587 O O . ILE A 1 209 ? -5.341 -7.457 9.003 1.00 98.69 209 ILE A O 1
ATOM 1591 N N . SER A 1 210 ? -3.638 -7.400 7.530 1.00 98.62 210 SER A N 1
ATOM 1592 C CA . SER A 1 210 ? -2.776 -6.543 8.344 1.00 98.62 210 SER A CA 1
ATOM 1593 C C . SER A 1 210 ? -1.753 -5.809 7.485 1.00 98.62 210 SER A C 1
ATOM 1595 O O . SER A 1 210 ? -1.045 -6.429 6.688 1.00 98.62 210 SER A O 1
ATOM 1597 N N . PHE A 1 211 ? -1.686 -4.491 7.643 1.00 98.81 211 PHE A N 1
ATOM 1598 C CA . PHE A 1 211 ? -0.742 -3.592 6.977 1.00 98.81 211 PHE A CA 1
ATOM 1599 C C . PHE A 1 211 ? -0.704 -2.254 7.731 1.00 98.81 211 PHE A C 1
ATOM 1601 O O . PHE A 1 211 ? -1.521 -2.013 8.619 1.00 98.81 211 PHE A O 1
ATOM 1608 N N . SER A 1 212 ? 0.240 -1.385 7.395 1.00 98.88 212 SER A N 1
ATOM 1609 C CA . SER A 1 212 ? 0.263 0.001 7.862 1.00 98.88 212 SER A CA 1
ATOM 1610 C C . SER A 1 212 ? -0.177 0.944 6.751 1.00 98.88 212 SER A C 1
ATOM 1612 O O . SER A 1 212 ? 0.162 0.723 5.590 1.00 98.88 212 SER A O 1
ATOM 1614 N N . PHE A 1 213 ? -0.876 2.012 7.113 1.00 98.81 213 PHE A N 1
ATOM 1615 C CA . PHE A 1 213 ? -1.121 3.166 6.251 1.00 98.81 213 PHE A CA 1
ATOM 1616 C C . PHE A 1 213 ? -0.593 4.431 6.930 1.00 98.81 213 PHE A C 1
ATOM 1618 O O . PHE A 1 213 ? -0.376 4.454 8.151 1.00 98.81 213 PHE A O 1
ATOM 1625 N N . GLY A 1 214 ? -0.309 5.458 6.139 1.00 98.31 214 GLY A N 1
ATOM 1626 C CA . GLY A 1 214 ? 0.344 6.645 6.655 1.00 98.31 214 GLY A CA 1
ATOM 1627 C C . GLY A 1 214 ? 0.529 7.764 5.644 1.00 98.31 214 GLY A C 1
ATOM 1628 O O . GLY A 1 214 ? 0.151 7.651 4.481 1.00 98.31 214 GLY A O 1
ATOM 1629 N N . MET A 1 215 ? 1.194 8.819 6.106 1.00 98.12 215 MET A N 1
ATOM 1630 C CA . MET A 1 215 ? 1.654 9.942 5.294 1.00 98.12 215 MET A CA 1
ATOM 1631 C C . MET A 1 215 ? 3.136 10.175 5.540 1.00 98.12 215 MET A C 1
ATOM 1633 O O . MET A 1 215 ? 3.593 10.145 6.688 1.00 98.12 215 MET A O 1
ATOM 1637 N N . THR A 1 216 ? 3.885 10.448 4.476 1.00 98.00 216 THR A N 1
ATOM 1638 C CA . THR A 1 216 ? 5.299 10.808 4.553 1.00 98.00 216 THR A CA 1
ATOM 1639 C C . THR A 1 216 ? 5.544 12.167 3.917 1.00 98.00 216 THR A C 1
ATOM 1641 O O . THR A 1 216 ? 5.068 12.458 2.824 1.00 98.00 216 THR A O 1
ATOM 1644 N N . THR A 1 217 ? 6.327 12.998 4.595 1.00 96.38 217 THR A N 1
ATOM 1645 C CA . THR A 1 217 ? 6.847 14.270 4.068 1.00 96.38 217 THR A CA 1
ATOM 1646 C C . THR A 1 217 ? 8.322 14.148 3.690 1.00 96.38 217 THR A C 1
ATOM 1648 O O . THR A 1 217 ? 9.015 15.152 3.533 1.00 96.38 217 THR A O 1
ATOM 1651 N N . LYS A 1 218 ? 8.844 12.910 3.624 1.00 94.81 218 LYS A N 1
ATOM 1652 C CA . LYS A 1 218 ? 10.270 12.619 3.412 1.00 94.81 218 LYS A CA 1
ATOM 1653 C C . LYS A 1 218 ? 11.183 13.345 4.419 1.00 94.81 218 LYS A C 1
ATOM 1655 O O . LYS A 1 218 ? 12.296 13.730 4.080 1.00 94.81 218 LYS A O 1
ATOM 1660 N N . GLY A 1 219 ? 10.712 13.537 5.655 1.00 95.25 219 GLY A N 1
ATOM 1661 C CA . GLY A 1 219 ? 11.460 14.214 6.720 1.00 95.25 219 GLY A CA 1
ATOM 1662 C C . GLY A 1 219 ? 11.200 15.718 6.843 1.00 95.25 219 GLY A C 1
ATOM 1663 O O . GLY A 1 219 ? 11.730 16.341 7.761 1.00 95.25 219 GLY A O 1
ATOM 1664 N N . LYS A 1 220 ? 10.388 16.327 5.967 1.00 94.62 220 LYS A N 1
ATOM 1665 C CA . LYS A 1 220 ? 10.097 17.769 6.016 1.00 94.62 220 LYS A CA 1
ATOM 1666 C C . LYS A 1 220 ? 9.080 18.107 7.113 1.00 94.62 220 LYS A C 1
ATOM 1668 O O . LYS A 1 220 ? 8.061 17.429 7.272 1.00 94.62 220 LYS A O 1
ATOM 1673 N N . VAL A 1 221 ? 9.332 19.189 7.847 1.00 95.75 221 VAL A N 1
ATOM 1674 C CA . VAL A 1 221 ? 8.357 19.796 8.768 1.00 95.75 221 VAL A CA 1
ATOM 1675 C C . VAL A 1 221 ? 7.513 20.790 7.978 1.00 95.75 221 VAL A C 1
ATOM 1677 O O . VAL A 1 221 ? 8.045 21.770 7.464 1.00 95.75 221 VAL A O 1
ATOM 1680 N N . ASN A 1 222 ? 6.214 20.528 7.851 1.00 93.62 222 ASN A N 1
ATOM 1681 C CA . ASN A 1 222 ? 5.296 21.332 7.044 1.00 93.62 222 ASN A CA 1
ATOM 1682 C C . ASN A 1 222 ? 3.846 21.231 7.571 1.00 93.62 222 ASN A C 1
ATOM 1684 O O . ASN A 1 222 ? 3.626 20.740 8.679 1.00 93.62 222 ASN A O 1
ATOM 1688 N N . LEU A 1 223 ? 2.860 21.734 6.821 1.00 92.31 223 LEU A N 1
ATOM 1689 C CA . LEU A 1 223 ? 1.446 21.733 7.225 1.00 92.31 223 LEU A CA 1
ATOM 1690 C C . LEU A 1 223 ? 0.735 20.388 6.991 1.00 92.31 223 LEU A C 1
ATOM 1692 O O . LEU A 1 223 ? -0.399 20.225 7.439 1.00 92.31 223 LEU A O 1
ATOM 1696 N N . SER A 1 224 ? 1.382 19.418 6.342 1.00 89.12 224 SER A N 1
ATOM 1697 C CA . SER A 1 224 ? 0.838 18.070 6.161 1.00 89.12 224 SER A CA 1
ATOM 1698 C C . SER A 1 224 ? 0.834 17.308 7.477 1.00 89.12 224 SER A C 1
ATOM 1700 O O . SER A 1 224 ? 1.768 17.411 8.271 1.00 89.12 224 SER A O 1
ATOM 1702 N N . GLY A 1 225 ? -0.186 16.488 7.706 1.00 85.75 225 GLY A N 1
ATOM 1703 C CA . GLY A 1 225 ? -0.229 15.656 8.908 1.00 85.75 225 GLY A CA 1
ATOM 1704 C C . GLY A 1 225 ? -1.561 14.986 9.204 1.00 85.75 225 GLY A C 1
ATOM 1705 O O . GLY A 1 225 ? -1.693 14.424 10.289 1.00 85.75 225 GLY A O 1
ATOM 1706 N N . ALA A 1 226 ? -2.536 15.047 8.298 1.00 91.88 226 ALA A N 1
ATOM 1707 C CA . ALA A 1 226 ? -3.809 14.355 8.429 1.00 91.88 226 ALA A CA 1
ATOM 1708 C C . ALA A 1 226 ? -4.222 13.733 7.095 1.00 91.88 226 ALA A C 1
ATOM 1710 O O . ALA A 1 226 ? -4.057 14.374 6.062 1.00 91.88 226 ALA A O 1
ATOM 1711 N N . GLN A 1 227 ? -4.769 12.521 7.153 1.00 94.50 227 GLN A N 1
ATOM 1712 C CA . GLN A 1 227 ? -5.292 11.791 6.003 1.00 94.50 227 GLN A CA 1
ATOM 1713 C C . GLN A 1 227 ? -6.665 11.198 6.295 1.00 94.50 227 GLN A C 1
ATOM 1715 O O . GLN A 1 227 ? -7.015 10.918 7.451 1.00 94.50 227 GLN A O 1
ATOM 1720 N N . TRP A 1 228 ? -7.388 10.921 5.218 1.00 94.44 228 TRP A N 1
ATOM 1721 C CA . TRP A 1 228 ? -8.490 9.974 5.203 1.00 94.44 228 TRP A CA 1
ATOM 1722 C C . TRP A 1 228 ? -7.975 8.627 4.692 1.00 94.44 228 TRP A C 1
ATOM 1724 O O . TRP A 1 228 ? -7.378 8.552 3.629 1.00 94.44 228 TRP A O 1
ATOM 1734 N N . PHE A 1 229 ? -8.222 7.546 5.431 1.00 94.75 229 PHE A N 1
ATOM 1735 C CA . PHE A 1 229 ? -7.991 6.193 4.939 1.00 94.75 229 PHE A CA 1
ATOM 1736 C C . PHE A 1 229 ? -9.304 5.414 4.915 1.00 94.75 229 PHE A C 1
ATOM 1738 O O . PHE A 1 229 ? -9.888 5.158 5.969 1.00 94.75 229 PHE A O 1
ATOM 1745 N N . ALA A 1 230 ? -9.729 4.997 3.721 1.00 92.69 230 ALA A N 1
ATOM 1746 C CA . ALA A 1 230 ? -10.906 4.163 3.500 1.00 92.69 230 ALA A CA 1
ATOM 1747 C C . ALA A 1 230 ? -10.516 2.703 3.221 1.00 92.69 230 ALA A C 1
ATOM 1749 O O . ALA A 1 230 ? -9.700 2.411 2.343 1.00 92.69 230 ALA A O 1
ATOM 1750 N N . PHE A 1 231 ? -11.148 1.764 3.922 1.00 92.38 231 PHE A N 1
ATOM 1751 C CA . PHE A 1 231 ? -11.034 0.332 3.671 1.00 92.38 231 PHE A CA 1
ATOM 1752 C C . PHE A 1 231 ? -12.279 -0.181 2.948 1.00 92.38 231 PHE A C 1
ATOM 1754 O O . PHE A 1 231 ? -13.404 -0.068 3.429 1.00 92.38 231 PHE A O 1
ATOM 1761 N N . SER A 1 232 ? -12.078 -0.827 1.802 1.00 91.69 232 SER A N 1
ATOM 1762 C CA . SER A 1 232 ? -13.152 -1.511 1.085 1.00 91.69 232 SER A CA 1
ATOM 1763 C C . SER A 1 232 ? -12.608 -2.641 0.212 1.00 91.69 232 SER A C 1
ATOM 1765 O O . SER A 1 232 ? -11.398 -2.812 0.048 1.00 91.69 232 SER A O 1
ATOM 1767 N N . THR A 1 233 ? -13.514 -3.407 -0.388 1.00 91.12 233 THR A N 1
ATOM 1768 C CA . THR A 1 233 ? -13.207 -4.363 -1.461 1.00 91.12 233 THR A CA 1
ATOM 1769 C C . THR A 1 233 ? -13.503 -3.788 -2.852 1.00 91.12 233 THR A C 1
ATOM 1771 O O . THR A 1 233 ? -13.446 -4.519 -3.840 1.00 91.12 233 THR A O 1
ATOM 1774 N N . ASN A 1 234 ? -13.776 -2.478 -2.955 1.00 89.31 234 ASN A N 1
ATOM 1775 C CA . ASN A 1 234 ? -13.992 -1.782 -4.224 1.00 89.31 234 ASN A CA 1
ATOM 1776 C C . ASN A 1 234 ? -12.647 -1.558 -4.917 1.00 89.31 234 ASN A C 1
ATOM 1778 O O . ASN A 1 234 ? -12.043 -0.491 -4.833 1.00 89.31 234 ASN A O 1
ATOM 1782 N N . LEU A 1 235 ? -12.139 -2.605 -5.562 1.00 88.06 235 LEU A N 1
ATOM 1783 C CA . LEU A 1 235 ? -10.872 -2.535 -6.273 1.00 88.06 235 LEU A CA 1
ATOM 1784 C C . LEU A 1 235 ? -11.003 -1.591 -7.473 1.00 88.06 235 LEU A C 1
ATOM 1786 O O . LEU A 1 235 ? -11.825 -1.818 -8.359 1.00 88.06 235 LEU A O 1
ATOM 1790 N N . ASN A 1 236 ? -10.099 -0.617 -7.580 1.00 81.06 236 ASN A N 1
ATOM 1791 C CA . ASN A 1 236 ? -9.951 0.220 -8.778 1.00 81.06 236 ASN A CA 1
ATOM 1792 C C . ASN A 1 236 ? -9.293 -0.535 -9.954 1.00 81.06 236 ASN A C 1
ATOM 1794 O O . ASN A 1 236 ? -8.727 0.064 -10.860 1.00 81.06 236 ASN A O 1
ATOM 1798 N N . ALA A 1 237 ? -9.345 -1.867 -9.953 1.00 70.00 237 ALA A N 1
ATOM 1799 C CA . ALA A 1 237 ? -8.816 -2.719 -11.003 1.00 70.00 237 ALA A CA 1
ATOM 1800 C C . ALA A 1 237 ? -9.741 -3.916 -11.226 1.00 70.00 237 ALA A C 1
ATOM 1802 O O . ALA A 1 237 ? -10.133 -4.596 -10.281 1.00 70.00 237 ALA A O 1
ATOM 1803 N N . LYS A 1 238 ? -10.021 -4.224 -12.498 1.00 62.16 238 LYS A N 1
ATOM 1804 C CA . LYS A 1 238 ? -10.680 -5.483 -12.891 1.00 62.16 238 LYS A CA 1
ATOM 1805 C C . LYS A 1 238 ? -9.705 -6.665 -12.885 1.00 62.16 238 LYS A C 1
ATOM 1807 O O . LYS A 1 238 ? -10.111 -7.808 -12.709 1.00 62.16 238 LYS A O 1
ATOM 1812 N N . SER A 1 239 ? -8.413 -6.387 -13.066 1.00 53.91 239 SER A N 1
ATOM 1813 C CA . SER A 1 239 ? -7.329 -7.359 -12.971 1.00 53.91 239 SER A CA 1
ATOM 1814 C C . SER A 1 239 ? -6.055 -6.696 -12.453 1.00 53.91 239 SER A C 1
ATOM 1816 O O . SER A 1 239 ? -5.702 -5.601 -12.879 1.00 53.91 239 SER A O 1
ATOM 1818 N N . ILE A 1 240 ? -5.318 -7.397 -11.591 1.00 48.66 240 ILE A N 1
ATOM 1819 C CA . ILE A 1 240 ? -3.913 -7.071 -11.275 1.00 48.66 240 ILE A CA 1
ATOM 1820 C C . ILE A 1 240 ? -2.941 -7.645 -12.316 1.00 48.66 240 ILE A C 1
ATOM 1822 O O . ILE A 1 240 ? -1.751 -7.353 -12.294 1.00 48.66 240 ILE A O 1
ATOM 1826 N N . ARG A 1 241 ? -3.447 -8.472 -13.245 1.00 38.91 241 ARG A N 1
ATOM 1827 C CA . ARG A 1 241 ? -2.706 -8.850 -14.450 1.00 38.91 241 ARG A CA 1
ATOM 1828 C C . ARG A 1 241 ? -2.613 -7.617 -15.353 1.00 38.91 241 ARG A C 1
ATOM 1830 O O . ARG A 1 241 ? -3.649 -6.978 -15.567 1.00 38.91 241 ARG A O 1
ATOM 1837 N N . PRO A 1 242 ? -1.428 -7.272 -15.877 1.00 34.00 242 PRO A N 1
ATOM 1838 C CA . PRO A 1 242 ? -1.280 -6.106 -16.731 1.00 34.00 242 PRO A CA 1
ATOM 1839 C C . PRO A 1 242 ? -2.178 -6.222 -17.965 1.00 34.00 242 PRO A C 1
ATOM 1841 O O . PRO A 1 242 ? -2.135 -7.217 -18.687 1.00 34.00 242 PRO A O 1
ATOM 1844 N N . TYR A 1 243 ? -3.000 -5.194 -18.197 1.00 33.81 243 TYR A N 1
ATOM 1845 C CA . TYR A 1 243 ? -3.723 -5.011 -19.454 1.00 33.81 243 TYR A CA 1
ATOM 1846 C C . TYR A 1 243 ? -2.724 -5.009 -20.620 1.00 33.81 243 TYR A C 1
ATOM 1848 O O . TYR A 1 243 ? -1.850 -4.143 -20.694 1.00 33.81 243 TYR A O 1
ATOM 1856 N N . GLN A 1 244 ? -2.846 -5.986 -21.521 1.00 35.69 244 GLN A N 1
ATOM 1857 C CA . GLN A 1 244 ? -2.133 -5.992 -22.792 1.00 35.69 244 GLN A CA 1
ATOM 1858 C C . GLN A 1 244 ? -2.829 -5.013 -23.735 1.00 35.69 244 GLN A C 1
ATOM 1860 O O . GLN A 1 244 ? -3.886 -5.313 -24.289 1.00 35.69 244 GLN A O 1
ATOM 1865 N N . LYS A 1 245 ? -2.228 -3.840 -23.943 1.00 34.53 245 LYS A N 1
ATOM 1866 C CA . LYS A 1 245 ? -2.606 -2.969 -25.055 1.00 34.53 245 LYS A CA 1
ATOM 1867 C C . LYS A 1 245 ? -2.202 -3.694 -26.347 1.00 34.53 245 LYS A C 1
ATOM 1869 O O . LYS A 1 245 ? -1.032 -3.693 -26.717 1.00 34.53 245 LYS A O 1
ATOM 1874 N N . LYS A 1 246 ? -3.145 -4.387 -26.994 1.00 38.97 246 LYS A N 1
ATOM 1875 C CA . LYS A 1 246 ? -2.972 -4.817 -28.387 1.00 38.97 246 LYS A CA 1
ATOM 1876 C C . LYS A 1 246 ? -2.993 -3.555 -29.247 1.00 38.97 246 LYS A C 1
ATOM 1878 O O . LYS A 1 246 ? -3.994 -2.846 -29.256 1.00 38.97 246 LYS A O 1
ATOM 1883 N N . GLY A 1 247 ? -1.890 -3.294 -29.940 1.00 43.12 247 GLY A N 1
ATOM 1884 C CA . GLY A 1 247 ? -1.763 -2.183 -30.877 1.00 43.12 247 GLY A CA 1
ATOM 1885 C C . GLY A 1 247 ? -1.113 -0.938 -30.274 1.00 43.12 247 GLY A C 1
ATOM 1886 O O . GLY A 1 247 ? -1.661 -0.297 -29.379 1.00 43.12 247 GLY A O 1
ATOM 1887 N N . ASN A 1 248 ? 0.028 -0.599 -30.869 1.00 34.06 248 ASN A N 1
ATOM 1888 C CA . ASN A 1 248 ? 0.837 0.613 -30.749 1.00 34.06 248 ASN A CA 1
ATOM 1889 C C . ASN A 1 248 ? 1.847 0.616 -29.587 1.00 34.06 248 ASN A C 1
ATOM 1891 O O . ASN A 1 248 ? 1.490 0.982 -28.461 1.00 34.06 248 ASN A O 1
ATOM 1895 N N . PRO A 1 249 ? 3.119 0.235 -29.848 1.00 38.50 249 PRO A N 1
ATOM 1896 C CA . PRO A 1 249 ? 4.202 0.509 -28.913 1.00 38.50 249 PRO A CA 1
ATOM 1897 C C . PRO A 1 249 ? 4.213 2.011 -28.622 1.00 38.50 249 PRO A C 1
ATOM 1899 O O . PRO A 1 249 ? 4.222 2.833 -29.536 1.00 38.50 249 PRO A O 1
ATOM 1902 N N . LYS A 1 250 ? 4.160 2.376 -27.339 1.00 33.03 250 LYS A N 1
ATOM 1903 C CA . LYS A 1 250 ? 4.466 3.745 -26.932 1.00 33.03 250 LYS A CA 1
ATOM 1904 C C . LYS A 1 250 ? 5.956 3.918 -27.226 1.00 33.03 250 LYS A C 1
ATOM 1906 O O . LYS A 1 250 ? 6.759 3.173 -26.663 1.00 33.03 250 LYS A O 1
ATOM 1911 N N . GLU A 1 251 ? 6.305 4.813 -28.147 1.00 31.56 251 GLU A N 1
ATOM 1912 C CA . GLU A 1 251 ? 7.700 5.211 -28.336 1.00 31.56 251 GLU A CA 1
ATOM 1913 C C . GLU A 1 251 ? 8.254 5.624 -26.957 1.00 31.56 251 GLU A C 1
ATOM 1915 O O . GLU A 1 251 ? 7.555 6.335 -26.223 1.00 31.56 251 GLU A O 1
ATOM 1920 N N . PRO A 1 252 ? 9.439 5.141 -26.546 1.00 30.53 252 PRO A N 1
ATOM 1921 C CA . PRO A 1 252 ? 10.050 5.571 -25.298 1.00 30.53 252 PRO A CA 1
ATOM 1922 C C . PRO A 1 252 ? 10.227 7.090 -25.313 1.00 30.53 252 PRO A C 1
ATOM 1924 O O . PRO A 1 252 ? 10.634 7.657 -26.328 1.00 30.53 252 PRO A O 1
ATOM 1927 N N . GLU A 1 253 ? 9.953 7.751 -24.190 1.00 27.64 253 GLU A N 1
ATOM 1928 C CA . GLU A 1 253 ? 10.330 9.153 -24.028 1.00 27.64 253 GLU A CA 1
ATOM 1929 C C . GLU A 1 253 ? 11.844 9.284 -24.228 1.00 27.64 253 GLU A C 1
ATOM 1931 O O . GLU A 1 253 ? 12.645 8.656 -23.532 1.00 27.64 253 GLU A O 1
ATOM 1936 N N . LYS A 1 254 ? 12.233 10.070 -25.238 1.00 24.72 254 LYS A N 1
ATOM 1937 C CA . LYS A 1 254 ? 13.628 10.415 -25.507 1.00 24.72 254 LYS A CA 1
ATOM 1938 C C . LYS A 1 254 ? 14.142 11.233 -24.326 1.00 24.72 254 LYS A C 1
ATOM 1940 O O . LYS A 1 254 ? 13.614 12.306 -24.049 1.00 24.72 254 LYS A O 1
ATOM 1945 N N . ALA A 1 255 ? 15.183 10.751 -23.655 1.00 28.11 255 ALA A N 1
ATOM 1946 C CA . ALA A 1 255 ? 15.915 11.574 -22.705 1.00 28.11 255 ALA A CA 1
ATOM 1947 C C . ALA A 1 255 ? 16.743 12.623 -23.468 1.00 28.11 255 ALA A C 1
ATOM 1949 O O . ALA A 1 255 ? 17.538 12.281 -24.344 1.00 28.11 255 ALA A O 1
ATOM 1950 N N . THR A 1 256 ? 16.562 13.895 -23.121 1.00 23.69 256 THR A N 1
ATOM 1951 C CA . THR A 1 256 ? 17.412 15.018 -23.541 1.00 23.69 256 THR A CA 1
ATOM 1952 C C . THR A 1 256 ? 18.568 15.165 -22.552 1.00 23.69 256 THR A C 1
ATOM 1954 O O . THR A 1 256 ? 18.314 15.151 -21.349 1.00 23.69 256 THR A O 1
ATOM 1957 N N . ILE A 1 257 ? 19.811 15.368 -23.013 1.00 28.16 257 ILE A N 1
ATOM 1958 C CA . ILE A 1 257 ? 20.887 15.907 -22.158 1.00 28.16 257 ILE A CA 1
ATOM 1959 C C . ILE A 1 257 ? 21.723 16.945 -22.922 1.00 28.16 257 ILE A C 1
ATOM 1961 O O . ILE A 1 257 ? 22.203 16.689 -24.025 1.00 28.16 257 ILE A O 1
ATOM 1965 N N . GLU A 1 258 ? 21.911 18.106 -22.289 1.00 24.08 258 GLU A N 1
ATOM 1966 C CA . GLU A 1 258 ? 22.806 19.193 -22.693 1.00 24.08 258 GLU A CA 1
ATOM 1967 C C . GLU A 1 258 ? 24.267 18.964 -22.263 1.00 24.08 258 GLU A C 1
ATOM 1969 O O . GLU A 1 258 ? 24.568 18.388 -21.216 1.00 24.08 258 GLU A O 1
ATOM 1974 N N . PHE A 1 259 ? 25.185 19.482 -23.082 1.00 27.09 259 PHE A N 1
ATOM 1975 C CA . PHE A 1 259 ? 26.641 19.398 -22.954 1.00 27.09 259 PHE A CA 1
ATOM 1976 C C . PHE A 1 259 ? 27.220 20.685 -22.357 1.00 27.09 259 PHE A C 1
ATOM 1978 O O . PHE A 1 259 ? 26.918 21.763 -22.854 1.00 27.09 259 PHE A O 1
ATOM 1985 N N . ASN A 1 260 ? 28.174 20.599 -21.419 1.00 31.59 260 ASN A N 1
ATOM 1986 C CA . ASN A 1 260 ? 29.068 21.732 -21.136 1.00 31.59 260 ASN A CA 1
ATOM 1987 C C . ASN A 1 260 ? 30.547 21.315 -21.093 1.00 31.59 260 ASN A C 1
ATOM 1989 O O . ASN A 1 260 ? 31.140 21.066 -20.046 1.00 31.59 260 ASN A O 1
ATOM 1993 N N . ARG A 1 261 ? 31.081 21.271 -22.327 1.00 35.84 261 ARG A N 1
ATOM 1994 C CA . ARG A 1 261 ? 32.475 21.185 -22.809 1.00 35.84 261 ARG A CA 1
ATOM 1995 C C . ARG A 1 261 ? 33.255 19.924 -22.401 1.00 35.84 261 ARG A C 1
ATOM 1997 O O . ARG A 1 261 ? 34.247 19.978 -21.689 1.00 35.84 261 ARG A O 1
ATOM 2004 N N . TYR A 1 262 ? 32.764 18.814 -22.964 1.00 37.00 262 TYR A N 1
ATOM 2005 C CA . TYR A 1 262 ? 33.354 17.473 -23.121 1.00 37.00 262 TYR A CA 1
ATOM 2006 C C . TYR A 1 262 ? 33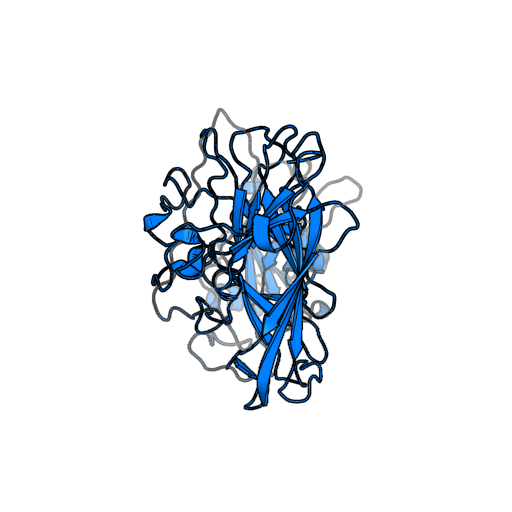.767 16.732 -21.840 1.00 37.00 262 TYR A C 1
ATOM 2008 O O . TYR A 1 262 ? 34.936 16.602 -21.491 1.00 37.00 262 TYR A O 1
ATOM 2016 N N . LYS A 1 263 ? 32.742 16.149 -21.204 1.00 24.28 263 LYS A N 1
ATOM 2017 C CA . LYS A 1 263 ? 32.807 15.048 -20.234 1.00 24.28 263 LYS A CA 1
ATOM 2018 C C . LYS A 1 263 ? 31.995 13.877 -20.793 1.00 24.28 263 LYS A C 1
ATOM 2020 O O . LYS A 1 263 ? 30.789 14.018 -20.973 1.00 24.28 263 LYS A O 1
ATOM 2025 N N . ALA A 1 264 ? 32.635 12.741 -21.063 1.00 26.84 264 ALA A N 1
ATOM 2026 C CA . ALA A 1 264 ? 31.957 11.527 -21.509 1.00 26.84 264 ALA A CA 1
ATOM 2027 C C . ALA A 1 264 ? 31.708 10.597 -20.312 1.00 26.84 264 ALA A C 1
ATOM 2029 O O . ALA A 1 264 ? 32.589 9.852 -19.899 1.00 26.84 264 ALA A O 1
ATOM 2030 N N . ASN A 1 265 ? 30.495 10.650 -19.759 1.00 27.95 265 ASN A N 1
ATOM 2031 C CA . ASN A 1 265 ? 29.932 9.560 -18.965 1.00 27.95 265 ASN A CA 1
ATOM 2032 C C . ASN A 1 265 ? 29.056 8.744 -19.918 1.00 27.95 265 ASN A C 1
ATOM 2034 O O . ASN A 1 265 ? 27.943 9.161 -20.237 1.00 27.95 265 ASN A O 1
ATOM 2038 N N . VAL A 1 266 ? 29.576 7.633 -20.437 1.00 25.84 266 VAL A N 1
ATOM 2039 C CA . VAL A 1 266 ? 28.862 6.818 -21.427 1.00 25.84 266 VAL A CA 1
ATOM 2040 C C . VAL A 1 266 ? 28.084 5.725 -20.699 1.00 25.84 266 VAL A C 1
ATOM 2042 O O . VAL A 1 266 ? 28.672 4.819 -20.119 1.00 25.84 266 VAL A O 1
ATOM 2045 N N . VAL A 1 267 ? 26.755 5.802 -20.740 1.00 26.53 267 VAL A N 1
ATOM 2046 C CA . VAL A 1 267 ? 25.874 4.651 -20.503 1.00 26.53 267 VAL A CA 1
ATOM 2047 C C . VAL A 1 267 ? 25.126 4.415 -21.814 1.00 26.53 267 VAL A C 1
ATOM 2049 O O . VAL A 1 267 ? 24.193 5.163 -22.107 1.00 26.53 267 VAL A O 1
ATOM 2052 N N . PRO A 1 268 ? 25.526 3.438 -22.645 1.00 25.94 268 PRO A N 1
ATOM 2053 C CA . PRO A 1 268 ? 24.762 3.114 -23.836 1.00 25.94 268 PRO A CA 1
ATOM 2054 C C . PRO A 1 268 ? 23.480 2.392 -23.404 1.00 25.94 268 PRO A C 1
ATOM 2056 O O . PRO A 1 268 ? 23.512 1.265 -22.912 1.00 25.94 268 PRO A O 1
ATOM 2059 N N . VAL A 1 269 ? 22.345 3.075 -23.553 1.00 28.39 269 VAL A N 1
ATOM 2060 C CA . VAL A 1 269 ? 21.005 2.492 -23.432 1.00 28.39 269 VAL A CA 1
ATOM 2061 C C . VAL A 1 269 ? 20.656 1.890 -24.790 1.00 28.39 269 VAL A C 1
ATOM 2063 O O . VAL A 1 269 ? 20.399 2.625 -25.740 1.00 28.39 269 VAL A O 1
ATOM 2066 N N . LEU A 1 270 ? 20.663 0.562 -24.893 1.00 29.73 270 LEU A N 1
ATOM 2067 C CA . LEU A 1 270 ? 20.168 -0.147 -26.072 1.00 29.73 270 LEU A CA 1
ATOM 2068 C C . LEU A 1 270 ? 18.768 -0.689 -25.819 1.00 29.73 270 LEU A C 1
ATOM 2070 O O . LEU A 1 270 ? 18.485 -1.321 -24.804 1.00 29.73 270 LEU A O 1
ATOM 2074 N N . VAL A 1 271 ? 17.890 -0.383 -26.769 1.00 31.09 271 VAL A N 1
ATOM 2075 C CA . VAL A 1 271 ? 16.513 -0.862 -26.842 1.00 31.09 271 VAL A CA 1
ATOM 2076 C C . VAL A 1 271 ? 16.557 -2.307 -27.353 1.00 31.09 271 VAL A C 1
ATOM 2078 O O . VAL A 1 271 ? 17.045 -2.514 -28.464 1.00 31.09 271 VAL A O 1
ATOM 2081 N N . PRO A 1 272 ? 16.071 -3.312 -26.603 1.00 29.19 272 PRO A N 1
ATOM 2082 C CA . PRO A 1 272 ? 15.986 -4.673 -27.118 1.00 29.19 272 PRO A CA 1
ATOM 2083 C C . PRO A 1 272 ? 14.985 -4.726 -28.279 1.00 29.19 272 PRO A C 1
ATOM 2085 O O . PRO A 1 272 ? 13.819 -4.350 -28.125 1.00 29.19 272 PRO A O 1
ATOM 2088 N N . ASN A 1 273 ? 15.423 -5.227 -29.434 1.00 34.50 273 ASN A N 1
ATOM 2089 C CA . ASN A 1 273 ? 14.509 -5.723 -30.456 1.00 34.50 273 ASN A CA 1
ATOM 2090 C C . ASN A 1 273 ? 14.035 -7.115 -30.012 1.00 34.50 273 ASN A C 1
ATOM 2092 O O . ASN A 1 273 ? 14.839 -8.021 -29.818 1.00 34.50 273 ASN A O 1
ATOM 2096 N N . LYS A 1 274 ? 12.726 -7.289 -29.818 1.00 36.09 274 LYS A N 1
ATOM 2097 C CA . LYS A 1 274 ? 12.148 -8.591 -29.465 1.00 36.09 274 LYS A CA 1
ATOM 2098 C C . LYS A 1 274 ? 11.933 -9.395 -30.745 1.00 36.09 274 LYS A C 1
ATOM 2100 O O . LYS A 1 274 ? 11.004 -9.067 -31.477 1.00 36.09 274 LYS A O 1
ATOM 2105 N N . GLU A 1 275 ? 12.714 -10.452 -30.985 1.00 41.44 275 GLU A N 1
ATOM 2106 C CA . GLU A 1 275 ? 12.234 -11.600 -31.768 1.00 41.44 275 GLU A CA 1
ATOM 2107 C C . GLU A 1 275 ? 12.350 -12.902 -30.993 1.00 41.44 275 GLU A C 1
ATOM 2109 O O . GLU A 1 275 ? 13.369 -13.181 -30.372 1.00 41.44 275 GLU A O 1
ATOM 2114 N N . VAL A 1 276 ? 11.292 -13.699 -31.047 1.00 38.72 276 VAL A N 1
ATOM 2115 C CA . VAL A 1 276 ? 11.301 -15.098 -30.654 1.00 38.72 276 VAL A CA 1
ATOM 2116 C C . VAL A 1 276 ? 11.759 -15.894 -31.878 1.00 38.72 276 VAL A C 1
ATOM 2118 O O . VAL A 1 276 ? 11.244 -15.664 -32.969 1.00 38.72 276 VAL A O 1
ATOM 2121 N N . THR A 1 277 ? 12.701 -16.826 -31.735 1.00 44.06 277 THR A N 1
ATOM 2122 C CA . THR A 1 277 ? 13.091 -17.751 -32.818 1.00 44.06 277 THR A CA 1
ATOM 2123 C C . THR A 1 277 ? 13.100 -19.200 -32.328 1.00 44.06 277 THR A C 1
ATOM 2125 O O . THR A 1 277 ? 13.237 -19.437 -31.129 1.00 44.06 277 THR A O 1
ATOM 2128 N N . ASP A 1 278 ? 12.981 -20.161 -33.248 1.00 42.28 278 ASP A N 1
ATOM 2129 C CA . ASP A 1 278 ? 13.180 -21.602 -32.994 1.00 42.28 278 ASP A CA 1
ATOM 2130 C C . ASP A 1 278 ? 14.629 -22.069 -33.264 1.00 42.28 278 ASP A C 1
ATOM 2132 O O . ASP A 1 278 ? 14.904 -23.266 -33.347 1.00 42.28 278 ASP A O 1
ATOM 2136 N N . GLY A 1 279 ? 15.563 -21.126 -33.441 1.00 46.19 279 GLY A N 1
ATOM 2137 C CA . GLY A 1 279 ? 16.934 -21.389 -33.886 1.00 46.19 279 GLY A CA 1
ATOM 2138 C C . GLY A 1 279 ? 17.131 -21.385 -35.411 1.00 46.19 279 GLY A C 1
ATOM 2139 O O . GLY A 1 279 ? 18.275 -21.434 -35.863 1.00 46.19 279 GLY A O 1
ATOM 2140 N N . GLN A 1 280 ? 16.065 -21.280 -36.217 1.00 41.50 280 GLN A N 1
ATOM 2141 C CA . GLN A 1 280 ? 16.150 -21.166 -37.683 1.00 41.50 280 GLN A CA 1
ATOM 2142 C C . GLN A 1 280 ? 15.285 -20.039 -38.276 1.00 41.50 280 GLN A C 1
ATOM 2144 O O . GLN A 1 280 ? 15.657 -19.470 -39.304 1.00 41.50 280 GLN A O 1
ATOM 2149 N N . LYS A 1 281 ? 14.155 -19.679 -37.654 1.00 41.00 281 LYS A N 1
ATOM 2150 C CA . LYS A 1 281 ? 13.241 -18.628 -38.142 1.00 41.00 281 LYS A CA 1
ATOM 2151 C C . LYS A 1 281 ? 12.645 -17.781 -37.017 1.00 41.00 281 LYS A C 1
ATOM 2153 O O . LYS A 1 281 ? 12.486 -18.237 -35.891 1.00 41.00 281 LYS A O 1
ATOM 2158 N N . ASN A 1 282 ? 12.264 -16.554 -37.367 1.00 46.31 282 ASN A N 1
ATOM 2159 C CA . ASN A 1 282 ? 11.489 -15.649 -36.520 1.00 46.31 282 ASN A CA 1
ATOM 2160 C C . ASN A 1 282 ? 10.055 -16.191 -36.333 1.00 46.31 282 ASN A C 1
ATOM 2162 O O . ASN A 1 282 ? 9.392 -16.561 -37.305 1.00 46.31 282 ASN A O 1
ATOM 2166 N N . ILE A 1 283 ? 9.600 -16.251 -35.081 1.00 48.88 283 ILE A N 1
ATOM 2167 C CA . ILE A 1 283 ? 8.295 -16.759 -34.648 1.00 48.88 283 ILE A CA 1
ATOM 2168 C C . ILE A 1 283 ? 7.472 -15.714 -33.865 1.00 48.88 283 ILE A C 1
ATOM 2170 O O . ILE A 1 283 ? 6.546 -16.074 -33.147 1.00 48.88 283 ILE A O 1
ATOM 2174 N N . ASN A 1 284 ? 7.757 -14.418 -34.022 1.00 41.50 284 ASN A N 1
ATOM 2175 C CA . ASN A 1 284 ? 7.082 -13.321 -33.310 1.00 41.50 284 ASN A CA 1
ATOM 2176 C C . ASN A 1 284 ? 5.568 -13.240 -33.473 1.00 41.50 284 ASN A C 1
ATOM 2178 O O . ASN A 1 284 ? 4.872 -12.845 -32.539 1.00 41.50 284 ASN A O 1
ATOM 2182 N N . ASP A 1 285 ? 5.078 -13.602 -34.653 1.00 40.78 285 ASP A N 1
ATOM 2183 C CA . ASP A 1 285 ? 3.650 -13.599 -34.975 1.00 40.78 285 ASP A CA 1
ATOM 2184 C C . ASP A 1 285 ? 3.032 -14.999 -34.843 1.00 40.78 285 ASP A C 1
ATOM 2186 O O . ASP A 1 285 ? 1.896 -15.237 -35.257 1.00 40.78 285 ASP A O 1
ATOM 2190 N N . LEU A 1 286 ? 3.784 -15.951 -34.281 1.00 38.84 286 LEU A N 1
ATOM 2191 C CA . LEU A 1 286 ? 3.360 -17.331 -34.106 1.00 38.84 286 LEU A CA 1
ATOM 2192 C C . LEU A 1 286 ? 3.040 -17.614 -32.639 1.00 38.84 286 LEU A C 1
ATOM 2194 O O . LEU A 1 286 ? 3.670 -17.117 -31.708 1.00 38.84 286 LEU A O 1
ATOM 2198 N N . ASN A 1 287 ? 2.033 -18.458 -32.433 1.00 40.75 287 ASN A N 1
ATOM 2199 C CA . ASN A 1 287 ? 1.687 -18.927 -31.100 1.00 40.75 287 ASN A CA 1
ATOM 2200 C C . ASN A 1 287 ? 2.757 -19.908 -30.610 1.00 40.75 287 ASN A C 1
ATOM 2202 O O . ASN A 1 287 ? 2.947 -20.962 -31.216 1.00 40.75 287 ASN A O 1
ATOM 2206 N N . VAL A 1 288 ? 3.392 -19.585 -29.486 1.00 46.75 288 VAL A N 1
ATOM 2207 C CA . VAL A 1 288 ? 4.266 -20.503 -28.744 1.00 46.75 288 VAL A CA 1
ATOM 2208 C C . VAL A 1 288 ? 3.461 -21.279 -27.705 1.00 46.75 288 VAL A C 1
ATOM 2210 O O . VAL A 1 288 ? 2.454 -20.794 -27.174 1.00 46.75 288 VAL A O 1
ATOM 2213 N N . LYS A 1 289 ? 3.889 -22.501 -27.407 1.00 45.94 289 LYS A N 1
ATOM 2214 C CA . LYS A 1 289 ? 3.303 -23.358 -26.378 1.00 45.94 289 LYS A CA 1
ATOM 2215 C C . LYS A 1 289 ? 4.150 -23.312 -25.112 1.00 45.94 289 LYS A C 1
ATOM 2217 O O . LYS A 1 289 ? 5.354 -23.070 -25.124 1.00 45.94 289 LYS A O 1
ATOM 2222 N N . ARG A 1 290 ? 3.501 -23.556 -23.971 1.00 43.53 290 ARG A N 1
ATOM 2223 C CA . ARG A 1 290 ? 4.212 -23.718 -22.699 1.00 43.53 290 ARG A CA 1
ATOM 2224 C C . ARG A 1 290 ? 5.145 -24.928 -22.817 1.00 43.53 290 ARG A C 1
ATOM 2226 O O . ARG A 1 290 ? 4.657 -26.031 -23.043 1.00 43.53 290 ARG A O 1
ATOM 2233 N N . GLY A 1 291 ? 6.443 -24.705 -22.625 1.00 46.72 291 GLY A N 1
ATOM 2234 C CA . GLY A 1 291 ? 7.487 -25.722 -22.781 1.00 46.72 291 GLY A CA 1
ATOM 2235 C C . GLY A 1 291 ? 8.390 -25.525 -24.004 1.00 46.72 291 GLY A C 1
ATOM 2236 O O . GLY A 1 291 ? 9.399 -26.216 -24.093 1.00 46.72 291 GLY A O 1
ATOM 2237 N N . ASP A 1 292 ? 8.075 -24.586 -24.902 1.00 47.97 292 ASP A N 1
ATOM 2238 C CA . ASP A 1 292 ? 8.941 -24.253 -26.039 1.00 47.97 292 ASP A CA 1
ATOM 2239 C C . ASP A 1 292 ? 10.227 -23.543 -25.572 1.00 47.97 292 ASP A C 1
ATOM 2241 O O . ASP A 1 292 ? 10.196 -22.719 -24.654 1.00 47.97 292 ASP A O 1
ATOM 2245 N N . SER A 1 293 ? 11.359 -23.849 -26.216 1.00 52.38 293 SER A N 1
ATOM 2246 C CA . SER A 1 293 ? 12.638 -23.149 -26.016 1.00 52.38 293 SER A CA 1
ATOM 2247 C C . SER A 1 293 ? 12.765 -21.986 -26.995 1.00 52.38 293 SER A C 1
ATOM 2249 O O . SER A 1 293 ? 12.502 -22.155 -28.185 1.00 52.38 293 SER A O 1
ATOM 2251 N N . LEU A 1 294 ? 13.170 -20.816 -26.500 1.00 55.91 294 LEU A N 1
ATOM 2252 C CA . LEU A 1 294 ? 13.188 -19.559 -27.250 1.00 55.91 294 LEU A CA 1
ATOM 2253 C C . LEU A 1 294 ? 14.561 -18.900 -27.123 1.00 55.91 294 LEU A C 1
ATOM 2255 O O . LEU A 1 294 ? 15.186 -19.009 -26.080 1.00 55.91 294 LEU A O 1
ATOM 2259 N N . GLN A 1 295 ? 15.009 -18.171 -28.145 1.00 55.19 295 GLN A N 1
ATOM 2260 C CA . GLN A 1 295 ? 16.199 -17.320 -28.033 1.00 55.19 295 GLN A CA 1
ATOM 2261 C C . GLN A 1 295 ? 15.805 -15.848 -27.955 1.00 55.19 295 GLN A C 1
ATOM 2263 O O . GLN A 1 295 ? 15.108 -15.349 -28.836 1.00 55.19 295 GLN A O 1
ATOM 2268 N N . TYR A 1 296 ? 16.278 -15.156 -26.921 1.00 62.59 296 TYR A N 1
ATOM 2269 C CA . TYR A 1 296 ? 16.096 -13.723 -26.719 1.00 62.59 296 TYR A CA 1
ATOM 2270 C C . TYR A 1 296 ? 17.442 -13.008 -26.853 1.00 62.59 296 TYR A C 1
ATOM 2272 O O . TYR A 1 296 ? 18.374 -13.305 -26.110 1.00 62.59 296 TYR A O 1
ATOM 2280 N N . ILE A 1 297 ? 17.564 -12.085 -27.810 1.00 62.78 297 ILE A N 1
ATOM 2281 C CA . ILE A 1 297 ? 18.836 -11.418 -28.120 1.00 62.78 297 ILE A CA 1
ATOM 2282 C C . ILE A 1 297 ? 18.806 -9.970 -27.631 1.00 62.78 297 ILE A C 1
ATOM 2284 O O . ILE A 1 297 ? 17.947 -9.185 -28.023 1.00 62.78 297 ILE A O 1
ATOM 2288 N N . VAL A 1 298 ? 19.786 -9.606 -26.808 1.00 67.69 298 VAL A N 1
ATOM 2289 C CA . VAL A 1 298 ? 20.004 -8.244 -26.307 1.00 67.69 298 VAL A CA 1
ATOM 2290 C C . VAL A 1 298 ? 21.322 -7.731 -26.852 1.00 67.69 298 VAL A C 1
ATOM 2292 O O . VAL A 1 298 ? 22.337 -8.415 -26.757 1.00 67.69 298 VAL A O 1
ATOM 2295 N N . THR A 1 299 ? 21.340 -6.526 -27.410 1.00 67.75 299 THR A N 1
ATOM 2296 C CA . THR A 1 299 ? 22.536 -6.001 -28.073 1.00 67.75 299 THR A CA 1
ATOM 2297 C C . THR A 1 299 ? 23.209 -4.887 -27.274 1.00 67.75 299 THR A C 1
ATOM 2299 O O . THR A 1 299 ? 22.539 -4.087 -26.628 1.00 67.75 299 THR A O 1
ATOM 2302 N N . GLY A 1 300 ? 24.540 -4.834 -27.323 1.00 70.75 300 GLY A N 1
ATOM 2303 C CA . GLY A 1 300 ? 25.417 -3.821 -26.737 1.00 70.75 300 GLY A CA 1
ATOM 2304 C C . GLY A 1 300 ? 26.341 -3.237 -27.809 1.00 70.75 300 GLY A C 1
ATOM 2305 O O . GLY A 1 300 ? 27.019 -3.997 -28.483 1.00 70.75 300 GLY A O 1
ATOM 2306 N N . ASP A 1 301 ? 26.402 -1.920 -27.978 1.00 74.62 301 ASP A N 1
ATOM 2307 C CA . ASP A 1 301 ? 27.220 -1.263 -29.004 1.00 74.62 301 ASP A CA 1
ATOM 2308 C C . ASP A 1 301 ? 28.388 -0.523 -28.338 1.00 74.62 301 ASP A C 1
ATOM 2310 O O . ASP A 1 301 ? 28.180 0.337 -27.477 1.00 74.62 301 ASP A O 1
ATOM 2314 N N . THR A 1 302 ? 29.620 -0.891 -28.699 1.00 72.94 302 THR A N 1
ATOM 2315 C CA . THR A 1 302 ? 30.851 -0.248 -28.216 1.00 72.94 302 THR A CA 1
ATOM 2316 C C . THR A 1 302 ? 31.628 0.452 -29.328 1.00 72.94 302 THR A C 1
ATOM 2318 O O . THR A 1 302 ? 32.798 0.789 -29.138 1.00 72.94 302 THR A O 1
ATOM 2321 N N . THR A 1 303 ? 31.012 0.687 -30.486 1.00 73.94 303 THR A N 1
ATOM 2322 C CA . THR A 1 303 ? 31.660 1.296 -31.658 1.00 73.94 303 THR A CA 1
ATOM 2323 C C . THR A 1 303 ? 32.277 2.655 -31.341 1.00 73.94 303 THR A C 1
ATOM 2325 O O . THR A 1 303 ? 33.454 2.883 -31.618 1.00 73.94 303 THR A O 1
ATOM 2328 N N . GLU A 1 304 ? 31.546 3.514 -30.634 1.00 66.62 304 GLU A N 1
ATOM 2329 C CA . GLU A 1 304 ? 32.039 4.835 -30.219 1.00 66.62 304 GLU A CA 1
ATOM 2330 C C . GLU A 1 304 ? 33.114 4.784 -29.120 1.00 66.62 304 GLU A C 1
ATOM 2332 O O . GLU A 1 304 ? 33.851 5.752 -28.928 1.00 66.62 304 GLU A O 1
ATOM 2337 N N . LEU A 1 305 ? 33.272 3.645 -28.437 1.00 67.12 305 LEU A N 1
ATOM 2338 C CA . LEU A 1 305 ? 34.325 3.444 -27.436 1.00 67.12 305 LEU A CA 1
ATOM 2339 C C . LEU A 1 305 ? 35.676 3.076 -28.060 1.00 67.12 305 LEU A C 1
ATOM 2341 O O . LEU A 1 305 ? 36.680 3.072 -27.355 1.00 67.12 305 LEU A O 1
ATOM 2345 N N . ALA A 1 306 ? 35.745 2.828 -29.374 1.00 69.19 306 ALA A N 1
ATOM 2346 C CA . ALA A 1 306 ? 37.017 2.613 -30.072 1.00 69.19 306 ALA A CA 1
ATOM 2347 C C . ALA A 1 306 ? 37.959 3.830 -29.999 1.00 69.19 306 ALA A C 1
ATOM 2349 O O . ALA A 1 306 ? 39.166 3.696 -30.180 1.00 69.19 306 ALA A O 1
ATOM 2350 N N . LYS A 1 307 ? 37.405 5.022 -29.742 1.00 72.69 307 LYS A N 1
ATOM 2351 C CA . LYS A 1 307 ? 38.136 6.296 -29.660 1.00 72.69 307 LYS A CA 1
ATOM 2352 C C . LYS A 1 307 ? 38.625 6.615 -28.239 1.00 72.69 307 LYS A C 1
ATOM 2354 O O . LYS A 1 307 ? 39.187 7.684 -28.017 1.00 72.69 307 LYS A O 1
ATOM 2359 N N . VAL A 1 308 ? 38.368 5.728 -27.277 1.00 64.25 308 VAL A N 1
ATOM 2360 C CA . VAL A 1 308 ? 38.636 5.917 -25.846 1.00 64.25 308 VAL A CA 1
ATOM 2361 C C . VAL A 1 308 ? 39.732 4.945 -25.402 1.00 64.25 308 VAL A C 1
ATOM 2363 O O . VAL A 1 308 ? 39.761 3.804 -25.855 1.00 64.25 308 VAL A O 1
ATOM 2366 N N . ASP A 1 309 ? 40.632 5.374 -24.509 1.00 68.62 309 ASP A N 1
ATOM 2367 C CA . ASP A 1 309 ? 41.643 4.484 -23.922 1.00 68.62 309 ASP A CA 1
ATOM 2368 C C . ASP A 1 309 ? 40.947 3.380 -23.096 1.00 68.62 309 ASP A C 1
ATOM 2370 O O . ASP A 1 309 ? 40.257 3.706 -22.121 1.00 68.62 309 ASP A O 1
ATOM 2374 N N . PRO A 1 310 ? 41.128 2.085 -23.423 1.00 64.62 310 PRO A N 1
ATOM 2375 C CA . PRO A 1 310 ? 40.503 0.979 -22.698 1.00 64.62 310 PRO A CA 1
ATOM 2376 C C . PRO A 1 310 ? 40.779 0.974 -21.191 1.00 64.62 310 PRO A C 1
ATOM 2378 O O . PRO A 1 310 ? 39.946 0.490 -20.427 1.00 64.62 310 PRO A O 1
ATOM 2381 N N . LYS A 1 311 ? 41.906 1.543 -20.739 1.00 64.94 311 LYS A N 1
ATOM 2382 C CA . LYS A 1 311 ? 42.240 1.664 -19.308 1.00 64.94 311 LYS A CA 1
ATOM 2383 C C . LYS A 1 311 ? 41.349 2.655 -18.557 1.00 64.94 311 LYS A C 1
ATOM 2385 O O . LYS A 1 311 ? 41.294 2.624 -17.333 1.00 64.94 311 LYS A O 1
ATOM 2390 N N . THR A 1 312 ? 40.654 3.535 -19.276 1.00 65.62 312 THR A N 1
ATOM 2391 C CA . THR A 1 312 ? 39.718 4.511 -18.693 1.00 65.62 312 THR A CA 1
ATOM 2392 C C . THR A 1 312 ? 38.297 3.961 -18.560 1.00 65.62 312 THR A C 1
ATOM 2394 O O . THR A 1 312 ? 37.457 4.567 -17.892 1.00 65.62 312 THR A O 1
ATOM 2397 N N . VAL A 1 313 ? 38.021 2.791 -19.145 1.00 64.25 313 VAL A N 1
ATOM 2398 C CA . VAL A 1 313 ? 36.728 2.113 -19.044 1.00 64.25 313 VAL A CA 1
ATOM 2399 C C . VAL A 1 313 ? 36.719 1.241 -17.793 1.00 64.25 313 VAL A C 1
ATOM 2401 O O . VAL A 1 313 ? 37.346 0.190 -17.745 1.00 64.25 313 VAL A O 1
ATOM 2404 N N . THR A 1 314 ? 35.979 1.663 -16.770 1.00 60.12 314 THR A N 1
ATOM 2405 C CA . THR A 1 314 ? 35.938 0.963 -15.474 1.00 60.12 314 THR A CA 1
ATOM 2406 C C . THR A 1 314 ? 34.851 -0.108 -15.390 1.00 60.12 314 THR A C 1
ATOM 2408 O O . THR A 1 314 ? 34.946 -1.020 -14.570 1.00 60.12 314 THR A O 1
ATOM 2411 N N . LYS A 1 315 ? 33.795 -0.012 -16.210 1.00 63.94 315 LYS A N 1
ATOM 2412 C CA . LYS A 1 315 ? 32.682 -0.968 -16.222 1.00 63.94 315 LYS A CA 1
ATOM 2413 C C . LYS A 1 315 ? 31.877 -0.867 -17.517 1.00 63.94 315 LYS A C 1
ATOM 2415 O O . LYS A 1 315 ? 31.388 0.206 -17.842 1.00 63.94 315 LYS A O 1
ATOM 2420 N N . GLN A 1 316 ? 31.666 -1.991 -18.200 1.00 69.62 316 GLN A N 1
ATOM 2421 C CA . GLN A 1 316 ? 30.798 -2.084 -19.378 1.00 69.62 316 GLN A CA 1
ATOM 2422 C C . GLN A 1 316 ? 30.113 -3.453 -19.407 1.00 69.62 316 GLN A C 1
ATOM 2424 O O . GLN A 1 316 ? 30.698 -4.461 -19.012 1.00 69.62 316 GLN A O 1
ATOM 2429 N N . GLY A 1 317 ? 28.857 -3.504 -19.839 1.00 72.69 317 GLY A N 1
ATOM 2430 C CA . GLY A 1 317 ? 28.089 -4.743 -19.867 1.00 72.69 317 GLY A CA 1
ATOM 2431 C C . GLY A 1 317 ? 26.695 -4.557 -20.445 1.00 72.69 317 GLY A C 1
ATOM 2432 O O . GLY A 1 317 ? 26.289 -3.443 -20.764 1.00 72.69 317 GLY A O 1
ATOM 2433 N N . ILE A 1 318 ? 25.972 -5.664 -20.565 1.00 73.31 318 ILE A N 1
ATOM 2434 C CA . ILE A 1 318 ? 24.596 -5.726 -21.057 1.00 73.31 318 ILE A CA 1
ATOM 2435 C C . ILE A 1 318 ? 23.703 -6.144 -19.885 1.00 73.31 318 ILE A C 1
ATOM 2437 O O . ILE A 1 318 ? 24.061 -7.037 -19.114 1.00 73.31 318 ILE A O 1
ATOM 2441 N N . ARG A 1 319 ? 22.557 -5.481 -19.717 1.00 70.44 319 ARG A N 1
ATOM 2442 C CA . ARG A 1 319 ? 21.563 -5.801 -18.684 1.00 70.44 319 ARG A CA 1
ATOM 2443 C C . ARG A 1 319 ? 20.175 -5.842 -19.294 1.00 70.44 319 ARG A C 1
ATOM 2445 O O . ARG A 1 319 ? 19.833 -4.945 -20.057 1.00 70.44 319 ARG A O 1
ATOM 2452 N N . ASP A 1 320 ? 19.387 -6.839 -18.912 1.00 70.00 320 ASP A N 1
ATOM 2453 C CA . ASP A 1 320 ? 17.998 -6.977 -19.343 1.00 70.00 320 ASP A CA 1
ATOM 2454 C C . ASP A 1 320 ? 17.101 -7.439 -18.194 1.00 70.00 320 ASP A C 1
ATOM 2456 O O . ASP A 1 320 ? 17.496 -8.262 -17.365 1.00 70.00 320 ASP A O 1
ATOM 2460 N N . THR A 1 321 ? 15.892 -6.884 -18.153 1.00 60.84 321 THR A N 1
ATOM 2461 C CA . THR A 1 321 ? 14.820 -7.289 -17.242 1.00 60.84 321 THR A CA 1
ATOM 2462 C C . THR A 1 321 ? 13.783 -8.090 -18.020 1.00 60.84 321 THR A C 1
ATOM 2464 O O . THR A 1 321 ? 12.941 -7.506 -18.710 1.00 60.84 321 THR A O 1
ATOM 2467 N N . PHE A 1 322 ? 13.833 -9.414 -17.900 1.00 58.94 322 PHE A N 1
ATOM 2468 C CA . PHE A 1 322 ? 12.945 -10.324 -18.619 1.00 58.94 322 PHE A CA 1
ATOM 2469 C C . PHE A 1 322 ? 11.682 -10.637 -17.803 1.00 58.94 322 PHE A C 1
ATOM 2471 O O . PHE A 1 322 ? 11.597 -10.400 -16.595 1.00 58.94 322 PHE A O 1
ATOM 2478 N N . ASP A 1 323 ? 10.665 -11.187 -18.467 1.00 55.91 323 ASP A N 1
ATOM 2479 C CA . ASP A 1 323 ? 9.396 -11.555 -17.832 1.00 55.91 323 ASP A CA 1
ATOM 2480 C C . ASP A 1 323 ? 9.520 -12.917 -17.125 1.00 55.91 323 ASP A C 1
ATOM 2482 O O . ASP A 1 323 ? 9.093 -13.951 -17.643 1.00 55.91 323 ASP A O 1
ATOM 2486 N N . ALA A 1 324 ? 10.150 -12.918 -15.946 1.00 55.62 324 ALA A N 1
ATOM 2487 C CA . ALA A 1 324 ? 10.467 -14.121 -15.166 1.00 55.62 324 ALA A CA 1
ATOM 2488 C C . ALA A 1 324 ? 9.244 -14.957 -14.738 1.00 55.62 324 ALA A C 1
ATOM 2490 O O . ALA A 1 324 ? 9.390 -16.097 -14.304 1.00 55.62 324 ALA A O 1
ATOM 2491 N N . GLU A 1 325 ? 8.027 -14.421 -14.874 1.00 52.16 325 GLU A N 1
ATOM 2492 C CA . GLU A 1 325 ? 6.786 -15.169 -14.644 1.00 52.16 325 GLU A CA 1
ATOM 2493 C C . GLU A 1 325 ? 6.342 -15.985 -15.876 1.00 52.16 325 GLU A C 1
ATOM 2495 O O . GLU A 1 325 ? 5.435 -16.816 -15.773 1.00 52.16 325 GLU A O 1
ATOM 2500 N N . LYS A 1 326 ? 6.951 -15.749 -17.047 1.00 49.91 326 LYS A N 1
ATOM 2501 C CA . LYS A 1 326 ? 6.579 -16.363 -18.335 1.00 49.91 326 LYS A CA 1
ATOM 2502 C C . LYS A 1 326 ? 7.695 -17.156 -18.992 1.00 49.91 326 LYS A C 1
ATOM 2504 O O . LYS A 1 326 ? 7.392 -18.080 -19.742 1.00 49.91 326 LYS A O 1
ATOM 2509 N N . VAL A 1 327 ? 8.945 -16.792 -18.734 1.00 59.19 327 VAL A N 1
ATOM 2510 C CA . VAL A 1 327 ? 10.117 -17.486 -19.265 1.00 59.19 327 VAL A CA 1
ATOM 2511 C C . VAL A 1 327 ? 11.066 -17.826 -18.129 1.00 59.19 327 VAL A C 1
ATOM 2513 O O . VAL A 1 327 ? 11.184 -17.096 -17.146 1.00 59.19 327 VAL A O 1
ATOM 2516 N N . THR A 1 328 ? 11.731 -18.962 -18.262 1.00 62.00 328 THR A N 1
ATOM 2517 C CA . THR A 1 328 ? 12.813 -19.368 -17.374 1.00 62.00 328 THR A CA 1
ATOM 2518 C C . THR A 1 328 ? 14.089 -19.294 -18.183 1.00 62.00 328 THR A C 1
ATOM 2520 O O . THR A 1 328 ? 14.140 -19.880 -19.256 1.00 62.00 328 THR A O 1
ATOM 2523 N N . ILE A 1 329 ? 15.082 -18.565 -17.678 1.00 71.44 329 ILE A N 1
ATOM 2524 C CA . ILE A 1 329 ? 16.378 -18.442 -18.341 1.00 71.44 329 ILE A CA 1
ATOM 2525 C C . ILE A 1 329 ? 17.301 -19.520 -17.800 1.00 71.44 329 ILE A C 1
ATOM 2527 O O . ILE A 1 329 ? 17.523 -19.609 -16.588 1.00 71.44 329 ILE A O 1
ATOM 2531 N N . ASP A 1 330 ? 17.870 -20.310 -18.701 1.00 75.50 330 ASP A N 1
ATOM 2532 C CA . ASP A 1 330 ? 18.946 -21.229 -18.357 1.00 75.50 330 ASP A CA 1
ATOM 2533 C C . ASP A 1 330 ? 20.287 -20.496 -18.469 1.00 75.50 330 ASP A C 1
ATOM 2535 O O . ASP A 1 330 ? 20.899 -20.428 -19.538 1.00 75.50 330 ASP A O 1
ATOM 2539 N N . LEU A 1 331 ? 20.754 -19.938 -17.345 1.00 81.38 331 LEU A N 1
ATOM 2540 C CA . LEU A 1 331 ? 22.000 -19.164 -17.296 1.00 81.38 331 LEU A CA 1
ATOM 2541 C C . LEU A 1 331 ? 23.211 -19.964 -17.809 1.00 81.38 331 LEU A C 1
ATOM 2543 O O . LEU A 1 331 ? 24.145 -19.370 -18.340 1.00 81.38 331 LEU A O 1
ATOM 2547 N N . SER A 1 332 ? 23.188 -21.301 -17.710 1.00 82.50 332 SER A N 1
ATOM 2548 C CA . SER A 1 332 ? 24.275 -22.164 -18.197 1.00 82.50 332 SER A CA 1
ATOM 2549 C C . SER A 1 332 ? 24.386 -22.207 -19.724 1.00 82.50 332 SER A C 1
ATOM 2551 O O . SER A 1 332 ? 25.439 -22.549 -20.263 1.00 82.50 332 SER A O 1
ATOM 2553 N N . LYS A 1 333 ? 23.310 -21.841 -20.425 1.00 80.94 333 LYS A N 1
ATOM 2554 C CA . LYS A 1 333 ? 23.231 -21.826 -21.887 1.00 80.94 333 LYS A CA 1
ATOM 2555 C C . LYS A 1 333 ? 23.321 -20.416 -22.473 1.00 80.94 333 LYS A C 1
ATOM 2557 O O . LYS A 1 333 ? 23.373 -20.284 -23.693 1.00 80.94 333 LYS A O 1
ATOM 2562 N N . VAL A 1 334 ? 23.347 -19.377 -21.636 1.00 83.31 334 VAL A N 1
ATOM 2563 C CA . VAL A 1 334 ? 23.501 -17.986 -22.081 1.00 83.31 334 VAL A CA 1
ATOM 2564 C C . VAL A 1 334 ? 24.822 -17.815 -22.824 1.00 83.31 334 VAL A C 1
ATOM 2566 O O . VAL A 1 334 ? 25.870 -18.294 -22.384 1.00 83.31 334 VAL A O 1
ATOM 2569 N N . LYS A 1 335 ? 24.769 -17.103 -23.952 1.00 85.50 335 LYS A N 1
ATOM 2570 C CA . LYS A 1 335 ? 25.932 -16.818 -24.796 1.00 85.50 335 LYS A CA 1
ATOM 2571 C C . LYS A 1 335 ? 26.086 -15.331 -25.050 1.00 85.50 335 LYS A C 1
ATOM 2573 O O . LYS A 1 335 ? 25.099 -14.613 -25.167 1.00 85.50 335 LYS A O 1
ATOM 2578 N N . VAL A 1 336 ? 27.328 -14.879 -25.177 1.00 87.12 336 VAL A N 1
ATOM 2579 C CA . VAL A 1 336 ? 27.654 -13.528 -25.639 1.00 87.12 336 VAL A CA 1
ATOM 2580 C C . VAL A 1 336 ? 28.470 -13.634 -26.915 1.00 87.12 336 VAL A C 1
ATOM 2582 O O . VAL A 1 336 ? 29.541 -14.235 -26.908 1.00 87.12 336 VAL A O 1
ATOM 2585 N N . TYR A 1 337 ? 27.987 -13.033 -27.999 1.00 88.25 337 TYR A N 1
ATOM 2586 C CA . TYR A 1 337 ? 28.690 -12.974 -29.277 1.00 88.25 337 TYR A CA 1
ATOM 2587 C C . TYR A 1 337 ? 29.199 -11.565 -29.562 1.00 88.25 337 TYR A C 1
ATOM 2589 O O . TYR A 1 337 ? 28.504 -10.592 -29.306 1.00 88.25 337 TYR A O 1
ATOM 2597 N N . GLN A 1 338 ? 30.391 -11.455 -30.130 1.00 90.62 338 GLN A N 1
ATOM 2598 C CA . GLN A 1 338 ? 30.968 -10.235 -30.677 1.00 90.62 338 GLN A CA 1
ATOM 2599 C C . GLN A 1 338 ? 30.728 -10.206 -32.186 1.00 90.62 338 GLN A C 1
ATOM 2601 O O . GLN A 1 338 ? 31.139 -11.124 -32.888 1.00 90.62 338 GLN A O 1
ATOM 2606 N N . ALA A 1 339 ? 30.106 -9.155 -32.693 1.00 88.50 339 ALA A N 1
ATOM 2607 C CA . ALA A 1 339 ? 29.832 -8.926 -34.099 1.00 88.50 339 ALA A CA 1
ATOM 2608 C C . ALA A 1 339 ? 30.476 -7.624 -34.588 1.00 88.50 339 ALA A C 1
ATOM 2610 O O . ALA A 1 339 ? 30.780 -6.720 -33.807 1.00 88.50 339 ALA A O 1
ATOM 2611 N N . ASP A 1 340 ? 30.662 -7.532 -35.902 1.00 89.19 340 ASP A N 1
ATOM 2612 C CA . ASP A 1 340 ? 31.199 -6.343 -36.558 1.00 89.19 340 ASP A CA 1
ATOM 2613 C C . ASP A 1 340 ? 30.323 -5.099 -36.315 1.00 89.19 340 ASP A C 1
ATOM 2615 O O . ASP A 1 340 ? 29.094 -5.189 -36.232 1.00 89.19 340 ASP A O 1
ATOM 26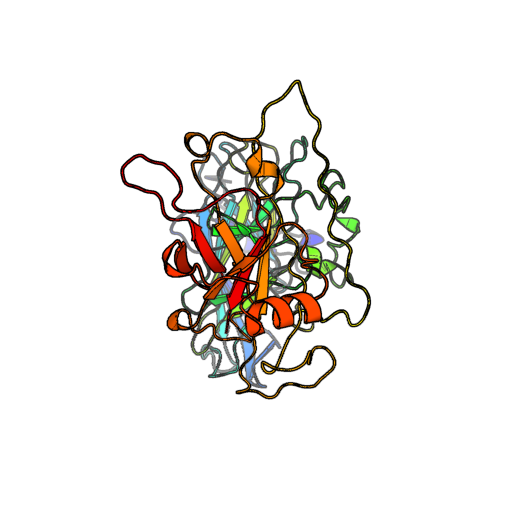19 N N . ALA A 1 341 ? 30.960 -3.929 -36.236 1.00 81.75 341 ALA A N 1
ATOM 2620 C CA . ALA A 1 341 ? 30.310 -2.628 -36.074 1.00 81.75 341 ALA A CA 1
ATOM 2621 C C . ALA A 1 341 ? 29.203 -2.360 -37.109 1.00 81.75 341 ALA A C 1
ATOM 2623 O O . ALA A 1 341 ? 28.198 -1.714 -36.805 1.00 81.75 341 ALA A O 1
ATOM 2624 N N . SER A 1 342 ? 29.379 -2.864 -38.332 1.00 83.81 342 SER A N 1
ATOM 2625 C CA . SER A 1 342 ? 28.445 -2.685 -39.445 1.00 83.81 342 SER A CA 1
ATOM 2626 C C . SER A 1 342 ? 27.204 -3.579 -39.371 1.00 83.81 342 SER A C 1
ATOM 2628 O O . SER A 1 342 ? 26.262 -3.356 -40.134 1.00 83.81 342 SER A O 1
ATOM 2630 N N . LEU A 1 343 ? 27.161 -4.569 -38.466 1.00 81.25 343 LEU A N 1
ATOM 2631 C CA . LEU A 1 343 ? 25.994 -5.438 -38.314 1.00 81.25 343 LEU A CA 1
ATOM 2632 C C . LEU A 1 343 ? 24.771 -4.593 -37.951 1.00 81.25 343 LEU A C 1
ATOM 2634 O O . LEU A 1 343 ? 24.794 -3.870 -36.962 1.00 81.25 343 LEU A O 1
ATOM 2638 N N . ASN A 1 344 ? 23.688 -4.711 -38.714 1.00 77.19 344 ASN A N 1
ATOM 2639 C CA . ASN A 1 344 ? 22.415 -4.108 -38.341 1.00 77.19 344 ASN A CA 1
ATOM 2640 C C . ASN A 1 344 ? 21.746 -4.959 -37.252 1.00 77.19 344 ASN A C 1
ATOM 2642 O O . ASN A 1 344 ? 21.083 -5.948 -37.550 1.00 77.19 344 ASN A O 1
ATOM 2646 N N . GLU A 1 345 ? 21.897 -4.565 -35.991 1.00 64.06 345 GLU A N 1
ATOM 2647 C CA . GLU A 1 345 ? 21.322 -5.242 -34.825 1.00 64.06 345 GLU A CA 1
ATOM 2648 C C . GLU A 1 345 ? 19.789 -5.243 -34.815 1.00 64.06 345 GLU A C 1
ATOM 2650 O O . GLU A 1 345 ? 19.170 -6.025 -34.094 1.00 64.06 345 GLU A O 1
ATOM 2655 N N . LYS A 1 346 ? 19.171 -4.385 -35.635 1.00 62.16 346 LYS A N 1
ATOM 2656 C CA . LYS A 1 346 ? 17.719 -4.344 -35.798 1.00 62.16 346 LYS A CA 1
ATOM 2657 C C . LYS A 1 346 ? 17.202 -5.391 -36.785 1.00 62.16 346 LYS A C 1
ATOM 2659 O O . LYS A 1 346 ? 16.011 -5.688 -36.756 1.00 62.16 346 LYS A O 1
ATOM 2664 N N . ASP A 1 347 ? 18.068 -5.942 -37.636 1.00 69.31 347 ASP A N 1
ATOM 2665 C CA . ASP A 1 347 ? 17.738 -7.032 -38.554 1.00 69.31 347 ASP A CA 1
ATOM 2666 C C . ASP A 1 347 ? 18.136 -8.368 -37.928 1.00 69.31 347 ASP A C 1
ATOM 2668 O O . ASP A 1 347 ? 19.277 -8.824 -37.998 1.00 69.31 347 ASP A O 1
ATOM 2672 N N . LEU A 1 348 ? 17.169 -9.024 -37.304 1.00 56.19 348 LEU A N 1
ATOM 2673 C CA . LEU A 1 348 ? 17.417 -10.243 -36.549 1.00 56.19 348 LEU A CA 1
ATOM 2674 C C . LEU A 1 348 ? 17.670 -11.467 -37.434 1.00 56.19 348 LEU A C 1
ATOM 2676 O O . LEU A 1 348 ? 18.330 -12.408 -36.988 1.00 56.19 348 LEU A O 1
ATOM 2680 N N . LYS A 1 349 ? 17.284 -11.423 -38.719 1.00 64.75 349 LYS A N 1
ATOM 2681 C CA . LYS A 1 349 ? 17.761 -12.405 -39.703 1.00 64.75 349 LYS A CA 1
ATOM 2682 C C . LYS A 1 349 ? 19.253 -12.227 -39.945 1.00 64.75 349 LYS A C 1
ATOM 2684 O O . LYS A 1 349 ? 19.971 -13.222 -39.997 1.00 64.75 349 LYS A O 1
ATOM 2689 N N . ALA A 1 350 ? 19.730 -10.986 -40.045 1.00 73.31 350 ALA A N 1
ATOM 2690 C CA . ALA A 1 350 ? 21.157 -10.702 -40.167 1.00 73.31 350 ALA A CA 1
ATOM 2691 C C . ALA A 1 350 ? 21.933 -11.080 -38.894 1.00 73.31 350 ALA A C 1
ATOM 2693 O O . ALA A 1 350 ? 23.020 -11.647 -38.994 1.00 73.31 350 ALA A O 1
ATOM 2694 N N . VAL A 1 351 ? 21.366 -10.844 -37.706 1.00 68.50 351 VAL A N 1
ATOM 2695 C CA . VAL A 1 351 ? 21.954 -11.248 -36.415 1.00 68.50 351 VAL A CA 1
ATOM 2696 C C . VAL A 1 351 ? 22.070 -12.771 -36.311 1.00 68.50 351 VAL A C 1
ATOM 2698 O O . VAL A 1 351 ? 23.157 -13.289 -36.052 1.00 68.50 351 VAL A O 1
ATOM 2701 N N . ALA A 1 352 ? 20.981 -13.502 -36.565 1.00 66.62 352 ALA A N 1
ATOM 2702 C CA . ALA A 1 352 ? 20.980 -14.963 -36.532 1.00 66.62 352 ALA A CA 1
ATOM 2703 C C . ALA A 1 352 ? 21.916 -15.554 -37.596 1.00 66.62 352 ALA A C 1
ATOM 2705 O O . ALA A 1 352 ? 22.672 -16.481 -37.311 1.00 66.62 352 ALA A O 1
ATOM 2706 N N . ALA A 1 353 ? 21.928 -14.984 -38.806 1.00 75.44 353 ALA A N 1
ATOM 2707 C CA . ALA A 1 353 ? 22.860 -15.383 -39.853 1.00 75.44 353 ALA A CA 1
ATOM 2708 C C . ALA A 1 353 ? 24.315 -15.146 -39.435 1.00 75.44 353 ALA A C 1
ATOM 2710 O O . ALA A 1 353 ? 25.149 -16.014 -39.667 1.00 75.44 353 ALA A O 1
ATOM 2711 N N . ALA A 1 354 ? 24.621 -14.019 -38.784 1.00 80.81 354 ALA A N 1
ATOM 2712 C CA . ALA A 1 354 ? 25.967 -13.729 -38.307 1.00 80.81 354 ALA A CA 1
ATOM 2713 C C . ALA A 1 354 ? 26.429 -14.725 -37.231 1.00 80.81 354 ALA A C 1
ATOM 2715 O O . ALA A 1 354 ? 27.572 -15.178 -37.288 1.00 80.81 354 ALA A O 1
ATOM 2716 N N . ILE A 1 355 ? 25.552 -15.107 -36.296 1.00 78.12 355 ILE A N 1
ATOM 2717 C CA . ILE A 1 355 ? 25.842 -16.136 -35.283 1.00 78.12 355 ILE A CA 1
ATOM 2718 C C . ILE A 1 355 ? 26.055 -17.500 -35.955 1.00 78.12 355 ILE A C 1
ATOM 2720 O O . ILE A 1 355 ? 27.099 -18.125 -35.774 1.00 78.12 355 ILE A O 1
ATOM 2724 N N . ASN A 1 356 ? 25.107 -17.935 -36.787 1.00 74.81 356 ASN A N 1
ATOM 2725 C CA . ASN A 1 356 ? 25.126 -19.264 -37.405 1.00 74.81 356 ASN A CA 1
ATOM 2726 C C . ASN A 1 356 ? 26.262 -19.438 -38.418 1.00 74.81 356 ASN A C 1
ATOM 2728 O O . ASN A 1 356 ? 26.804 -20.532 -38.557 1.00 74.81 356 ASN A O 1
ATOM 2732 N N . SER A 1 357 ? 26.652 -18.369 -39.115 1.00 80.69 357 SER A N 1
ATOM 2733 C CA . SER A 1 357 ? 27.776 -18.397 -40.050 1.00 80.69 357 SER A CA 1
ATOM 2734 C C . SER A 1 357 ? 29.135 -18.194 -39.368 1.00 80.69 357 SER A C 1
ATOM 2736 O O . SER A 1 357 ? 30.136 -18.072 -40.070 1.00 80.69 357 SER A O 1
ATOM 2738 N N . GLY A 1 358 ? 29.181 -18.044 -38.037 1.00 78.94 358 GLY A N 1
ATOM 2739 C CA . GLY A 1 358 ? 30.406 -17.768 -37.279 1.00 78.94 358 GLY A CA 1
ATOM 2740 C C . GLY A 1 358 ? 31.009 -16.375 -37.502 1.00 78.94 358 GLY A C 1
ATOM 2741 O O . GLY A 1 358 ? 32.140 -16.130 -37.088 1.00 78.94 358 GLY A O 1
ATOM 2742 N N . LYS A 1 359 ? 30.280 -15.451 -38.147 1.00 86.31 359 LYS A N 1
ATOM 2743 C CA . LYS A 1 359 ? 30.702 -14.046 -38.303 1.00 86.31 359 LYS A CA 1
ATOM 2744 C C . LYS A 1 359 ? 30.600 -13.274 -36.988 1.00 86.31 359 LYS A C 1
ATOM 2746 O O . LYS A 1 359 ? 31.355 -12.330 -36.784 1.00 86.31 359 LYS A O 1
ATOM 2751 N N . ALA A 1 360 ? 29.679 -13.671 -36.111 1.00 87.06 360 ALA A N 1
ATOM 2752 C CA . ALA A 1 360 ? 29.655 -13.242 -34.725 1.00 87.06 360 ALA A CA 1
ATOM 2753 C C . ALA A 1 360 ? 30.404 -14.278 -33.868 1.00 87.06 360 ALA A C 1
ATOM 2755 O O . ALA A 1 360 ? 30.047 -15.455 -33.841 1.00 87.06 360 ALA A O 1
ATOM 2756 N N . LYS A 1 361 ? 31.464 -13.851 -33.182 1.00 91.56 361 LYS A N 1
ATOM 2757 C CA . LYS A 1 361 ? 32.369 -14.711 -32.412 1.00 91.56 361 LYS A CA 1
ATOM 2758 C C . LYS A 1 361 ? 31.865 -14.898 -30.982 1.00 91.56 361 LYS A C 1
ATOM 2760 O O . LYS A 1 361 ? 31.626 -13.910 -30.303 1.00 91.56 361 LYS A O 1
ATOM 2765 N N . ASP A 1 362 ? 31.759 -16.133 -30.493 1.00 90.69 362 ASP A N 1
ATOM 2766 C CA . ASP A 1 362 ? 31.438 -16.400 -29.080 1.00 90.69 362 ASP A CA 1
ATOM 2767 C C . ASP A 1 362 ? 32.569 -15.875 -28.170 1.00 90.69 362 ASP A C 1
ATOM 2769 O O . ASP A 1 362 ? 33.725 -16.292 -28.277 1.00 90.69 362 ASP A O 1
ATOM 2773 N N . VAL A 1 363 ? 32.229 -14.934 -27.291 1.00 91.44 363 VAL A N 1
ATOM 2774 C CA . VAL A 1 363 ? 33.112 -14.289 -26.305 1.00 91.44 363 VAL A CA 1
ATOM 2775 C C . VAL A 1 363 ? 32.579 -14.445 -24.879 1.00 91.44 363 VAL A C 1
ATOM 2777 O O . VAL A 1 363 ? 32.964 -13.700 -23.980 1.00 91.44 363 VAL A O 1
ATOM 2780 N N . THR A 1 364 ? 31.704 -15.425 -24.638 1.00 90.81 364 THR A N 1
ATOM 2781 C CA . THR A 1 364 ? 31.029 -15.633 -23.343 1.00 90.81 364 THR A CA 1
ATOM 2782 C C . THR A 1 364 ? 32.013 -15.725 -22.173 1.00 90.81 364 THR A C 1
ATOM 2784 O O . THR A 1 364 ? 31.760 -15.182 -21.102 1.00 90.81 364 THR A O 1
ATOM 2787 N N . ALA A 1 365 ? 33.177 -16.349 -22.381 1.00 88.19 365 ALA A N 1
ATOM 2788 C CA . ALA A 1 365 ? 34.205 -16.503 -21.350 1.00 88.19 365 ALA A CA 1
ATOM 2789 C C . ALA A 1 365 ? 34.775 -15.166 -20.832 1.00 88.19 365 ALA A C 1
ATOM 2791 O O . ALA A 1 365 ? 35.288 -15.120 -19.711 1.00 88.19 365 ALA A O 1
ATOM 2792 N N . SER A 1 366 ? 34.650 -14.086 -21.606 1.00 87.62 366 SER A N 1
ATOM 2793 C CA . SER A 1 366 ? 35.105 -12.737 -21.254 1.00 87.62 366 SER A CA 1
ATOM 2794 C C . SER A 1 366 ? 34.092 -11.947 -20.415 1.00 87.62 366 SER A C 1
ATOM 2796 O O . SER A 1 366 ? 34.324 -10.771 -20.132 1.00 87.62 366 SER A O 1
ATOM 2798 N N . TYR A 1 367 ? 32.983 -12.575 -20.008 1.00 88.56 367 TYR A N 1
ATOM 2799 C CA . TYR A 1 367 ? 31.920 -11.955 -19.225 1.00 88.56 367 TYR A CA 1
ATOM 2800 C C . TYR A 1 367 ? 31.664 -12.684 -17.904 1.00 88.56 367 TYR A C 1
ATOM 2802 O O . TYR A 1 367 ? 31.750 -13.910 -17.818 1.00 88.56 367 TYR A O 1
ATOM 2810 N N . ASP A 1 368 ? 31.307 -11.908 -16.887 1.00 86.06 368 ASP A N 1
ATOM 2811 C CA . ASP A 1 368 ? 30.650 -12.373 -15.674 1.00 86.06 368 ASP A CA 1
ATOM 2812 C C . ASP A 1 368 ? 29.136 -12.293 -15.881 1.00 86.06 368 ASP A C 1
ATOM 2814 O O . ASP A 1 368 ? 28.555 -11.207 -16.014 1.00 86.06 368 ASP A O 1
ATOM 2818 N N . LEU A 1 369 ? 28.506 -13.465 -15.937 1.00 86.12 369 LEU A N 1
ATOM 2819 C CA . LEU A 1 369 ? 27.070 -13.618 -16.127 1.00 86.12 369 LEU A CA 1
ATOM 2820 C C . LEU A 1 369 ? 26.388 -13.818 -14.778 1.00 86.12 369 LEU A C 1
ATOM 2822 O O . LEU A 1 369 ? 26.763 -14.701 -14.012 1.00 86.12 369 LEU A O 1
ATOM 2826 N N . ASN A 1 370 ? 25.363 -13.019 -14.508 1.00 83.62 370 ASN A N 1
ATOM 2827 C CA . ASN A 1 370 ? 24.582 -13.092 -13.283 1.00 83.62 370 ASN A CA 1
ATOM 2828 C C . ASN A 1 370 ? 23.090 -13.053 -13.602 1.00 83.62 370 ASN A C 1
ATOM 2830 O O . ASN A 1 370 ? 22.652 -12.306 -14.480 1.00 83.62 370 ASN A O 1
ATOM 2834 N N . LEU A 1 371 ? 22.319 -13.815 -12.832 1.00 77.75 371 LEU A N 1
ATOM 2835 C CA . LEU A 1 371 ? 20.865 -13.762 -12.817 1.00 77.75 371 LEU A CA 1
ATOM 2836 C C . LEU A 1 371 ? 20.411 -13.450 -11.389 1.00 77.75 371 LEU A C 1
ATOM 2838 O O . LEU A 1 371 ? 20.640 -14.249 -10.484 1.00 77.75 371 LEU A O 1
ATOM 2842 N N . ASP A 1 372 ? 19.772 -12.298 -11.199 1.00 75.44 372 ASP A N 1
ATOM 2843 C CA . ASP A 1 372 ? 19.168 -11.907 -9.923 1.00 75.44 372 ASP A CA 1
ATOM 2844 C C . ASP A 1 372 ? 17.688 -11.593 -10.134 1.00 75.44 372 ASP A C 1
ATOM 2846 O O . ASP A 1 372 ? 17.335 -10.673 -10.873 1.00 75.44 372 ASP A O 1
ATOM 2850 N N . GLN A 1 373 ? 16.824 -12.387 -9.499 1.00 74.94 373 GLN A N 1
ATOM 2851 C CA . GLN A 1 373 ? 15.366 -12.340 -9.633 1.00 74.94 373 GLN A CA 1
ATOM 2852 C C . GLN A 1 373 ? 14.893 -12.347 -11.098 1.00 74.94 373 GLN A C 1
ATOM 2854 O O . GLN A 1 373 ? 14.708 -13.408 -11.686 1.00 74.94 373 GLN A O 1
ATOM 2859 N N . ASN A 1 374 ? 14.676 -11.165 -11.675 1.00 68.19 374 ASN A N 1
ATOM 2860 C CA . ASN A 1 374 ? 14.167 -10.940 -13.027 1.00 68.19 374 ASN A CA 1
ATOM 2861 C C . ASN A 1 374 ? 15.157 -10.183 -13.927 1.00 68.19 374 ASN A C 1
ATOM 2863 O O . ASN A 1 374 ? 14.765 -9.687 -14.981 1.00 68.19 374 ASN A O 1
ATOM 2867 N N . THR A 1 375 ? 16.415 -10.049 -13.505 1.00 70.12 375 THR A N 1
ATOM 2868 C CA . THR A 1 375 ? 17.439 -9.295 -14.228 1.00 70.12 375 THR A CA 1
ATOM 2869 C C . THR A 1 375 ? 18.593 -10.209 -14.620 1.00 70.12 375 THR A C 1
ATOM 2871 O O . THR A 1 375 ? 19.265 -10.768 -13.751 1.00 70.12 375 THR A O 1
ATOM 2874 N N . VAL A 1 376 ? 18.870 -10.313 -15.921 1.00 72.81 376 VAL A N 1
ATOM 2875 C CA . VAL A 1 376 ? 20.116 -10.903 -16.427 1.00 72.81 376 VAL A CA 1
ATOM 2876 C C . VAL A 1 376 ? 21.135 -9.793 -16.622 1.00 72.81 376 VAL A C 1
ATOM 2878 O O . VAL A 1 376 ? 20.850 -8.743 -17.196 1.00 72.81 376 VAL A O 1
ATOM 2881 N N . THR A 1 377 ? 22.344 -10.026 -16.133 1.00 78.81 377 THR A N 1
ATOM 2882 C CA . THR A 1 377 ? 23.476 -9.122 -16.290 1.00 78.81 377 THR A CA 1
ATOM 2883 C C . THR A 1 377 ? 24.649 -9.878 -16.897 1.00 78.81 377 THR A C 1
ATOM 2885 O O . THR A 1 377 ? 25.069 -10.894 -16.355 1.00 78.81 377 THR A O 1
ATOM 2888 N N . ALA A 1 378 ? 25.223 -9.330 -17.963 1.00 81.06 378 ALA A N 1
ATOM 2889 C CA . ALA A 1 378 ? 26.497 -9.745 -18.527 1.00 81.06 378 ALA A CA 1
ATOM 2890 C C . ALA A 1 378 ? 27.491 -8.588 -18.400 1.00 81.06 378 ALA A C 1
ATOM 2892 O O . ALA A 1 378 ? 27.456 -7.642 -19.189 1.00 81.06 378 ALA A O 1
ATOM 2893 N N . MET A 1 379 ? 28.371 -8.637 -17.400 1.00 84.31 379 MET A N 1
ATOM 2894 C CA . MET A 1 379 ? 29.424 -7.632 -17.222 1.00 84.31 379 MET A CA 1
ATOM 2895 C C . MET A 1 379 ? 30.730 -8.111 -17.840 1.00 84.31 379 MET A C 1
ATOM 2897 O O . MET A 1 379 ? 31.080 -9.273 -17.681 1.00 84.31 379 MET A O 1
ATOM 2901 N N . MET A 1 380 ? 31.467 -7.235 -18.518 1.00 81.00 380 MET A N 1
ATOM 2902 C CA . MET A 1 380 ? 32.801 -7.585 -19.007 1.00 81.00 380 MET A CA 1
ATOM 2903 C C . MET A 1 380 ? 33.748 -7.833 -17.830 1.00 81.00 380 MET A C 1
ATOM 2905 O O . MET A 1 380 ? 33.746 -7.071 -16.860 1.00 81.00 380 MET A O 1
ATOM 2909 N N . LYS A 1 381 ? 34.576 -8.873 -17.944 1.00 84.25 381 LYS A N 1
ATOM 2910 C CA . LYS A 1 381 ? 35.661 -9.141 -16.997 1.00 84.25 381 LYS A CA 1
ATOM 2911 C C . LYS A 1 381 ? 36.771 -8.104 -17.136 1.00 84.25 381 LYS A C 1
ATOM 2913 O O . LYS A 1 381 ? 36.978 -7.527 -18.207 1.00 84.25 381 LYS A O 1
ATOM 2918 N N . THR A 1 382 ? 37.526 -7.931 -16.061 1.00 77.56 382 THR A N 1
ATOM 2919 C CA . THR A 1 382 ? 38.735 -7.104 -16.018 1.00 77.56 382 THR A CA 1
ATOM 2920 C C . THR A 1 382 ? 39.966 -7.974 -15.795 1.00 77.56 382 THR A C 1
ATOM 2922 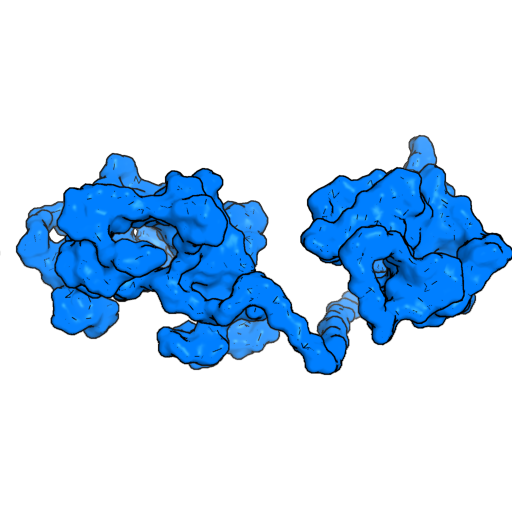O O . THR A 1 382 ? 39.936 -8.908 -14.993 1.00 77.56 382 THR A O 1
ATOM 2925 N N . ASN A 1 383 ? 41.057 -7.653 -16.483 1.00 72.81 383 ASN A N 1
ATOM 2926 C CA . ASN A 1 383 ? 42.381 -8.191 -16.204 1.00 72.81 383 ASN A CA 1
ATOM 2927 C C . ASN A 1 383 ? 42.891 -7.683 -14.844 1.00 72.81 383 ASN A C 1
ATOM 2929 O O . ASN A 1 383 ? 42.382 -6.707 -14.290 1.00 72.81 383 ASN A O 1
ATOM 2933 N N . ALA A 1 384 ? 43.943 -8.319 -14.323 1.00 75.06 384 ALA A N 1
ATOM 2934 C CA . ALA A 1 384 ? 44.576 -7.922 -13.062 1.00 75.06 384 ALA A CA 1
ATOM 2935 C C . ALA A 1 384 ? 45.142 -6.486 -13.080 1.00 75.06 384 ALA A C 1
ATOM 2937 O O . ALA A 1 384 ? 45.305 -5.878 -12.027 1.00 75.06 384 ALA A O 1
ATOM 2938 N N . ASP A 1 385 ? 45.418 -5.937 -14.266 1.00 71.75 385 ASP A N 1
ATOM 2939 C CA . ASP A 1 385 ? 45.899 -4.566 -14.469 1.00 71.75 385 ASP A CA 1
ATOM 2940 C C . ASP A 1 385 ? 44.768 -3.521 -14.588 1.00 71.75 385 ASP A C 1
ATOM 2942 O O . ASP A 1 385 ? 45.034 -2.352 -14.867 1.00 71.75 385 ASP A O 1
ATOM 2946 N N . GLY A 1 386 ? 43.508 -3.931 -14.388 1.00 61.50 386 GLY A N 1
ATOM 2947 C CA . GLY A 1 386 ? 42.329 -3.067 -14.463 1.00 61.50 386 GLY A CA 1
ATOM 2948 C C . GLY A 1 386 ? 41.813 -2.808 -15.881 1.00 61.50 386 GLY A C 1
ATOM 2949 O O . GLY A 1 386 ? 40.781 -2.155 -16.028 1.00 61.50 386 GLY A O 1
ATOM 2950 N N . SER A 1 387 ? 42.474 -3.328 -16.921 1.00 64.75 387 SER A N 1
ATOM 2951 C CA . SER A 1 387 ? 41.965 -3.252 -18.293 1.00 64.75 387 SER A CA 1
ATOM 2952 C C . SER A 1 387 ? 40.788 -4.207 -18.509 1.00 64.75 387 SER A C 1
ATOM 2954 O O . SER A 1 387 ? 40.737 -5.303 -17.948 1.00 64.75 387 SER A O 1
ATOM 2956 N N . VAL A 1 388 ? 39.820 -3.811 -19.333 1.00 66.88 388 VAL A N 1
ATOM 2957 C CA . VAL A 1 388 ? 38.694 -4.681 -19.700 1.00 66.88 388 VAL A CA 1
ATOM 2958 C C . VAL A 1 388 ? 39.172 -5.760 -20.681 1.00 66.88 388 VAL A C 1
ATOM 2960 O O . VAL A 1 388 ? 39.920 -5.474 -21.611 1.00 66.88 388 VAL A O 1
ATOM 2963 N N . VAL A 1 389 ? 38.708 -7.002 -20.511 1.00 66.06 389 VAL A N 1
ATOM 2964 C CA . VAL A 1 389 ? 39.130 -8.198 -21.281 1.00 66.06 389 VAL A CA 1
ATOM 2965 C C . VAL A 1 389 ? 38.637 -8.185 -22.746 1.00 66.06 389 VAL A C 1
ATOM 2967 O O . VAL A 1 389 ? 38.861 -9.128 -23.503 1.00 66.06 389 VAL A O 1
ATOM 2970 N N . LEU A 1 390 ? 37.958 -7.123 -23.185 1.00 68.62 390 LEU A N 1
ATOM 2971 C CA . LEU A 1 390 ? 37.177 -7.105 -24.419 1.00 68.62 390 LEU A CA 1
ATOM 2972 C C . LEU A 1 390 ? 37.554 -5.949 -25.354 1.00 68.62 390 LEU A C 1
ATOM 2974 O O . LEU A 1 390 ? 37.832 -4.838 -24.908 1.00 68.62 390 LEU A O 1
ATOM 2978 N N . ALA A 1 391 ? 37.497 -6.196 -26.665 1.00 69.00 391 ALA A N 1
ATOM 2979 C CA . ALA A 1 391 ? 37.806 -5.190 -27.677 1.00 69.00 391 ALA A CA 1
ATOM 2980 C C . ALA A 1 391 ? 36.671 -4.155 -27.829 1.00 69.00 391 ALA A C 1
ATOM 2982 O O . ALA A 1 391 ? 35.498 -4.504 -27.978 1.00 69.00 391 ALA A O 1
ATOM 2983 N N . MET A 1 392 ? 37.008 -2.868 -27.828 1.00 77.31 392 MET A N 1
ATOM 2984 C CA . MET A 1 392 ? 36.066 -1.797 -28.177 1.00 77.31 392 MET A CA 1
ATOM 2985 C C . MET A 1 392 ? 35.942 -1.679 -29.702 1.00 77.31 392 MET A C 1
ATOM 2987 O O . MET A 1 392 ? 36.813 -2.166 -30.423 1.00 77.31 392 MET A O 1
ATOM 2991 N N . GLY A 1 393 ? 34.872 -1.061 -30.208 1.00 72.88 393 GLY A N 1
ATOM 2992 C CA . GLY A 1 393 ? 34.658 -0.942 -31.656 1.00 72.88 393 GLY A CA 1
ATOM 2993 C C . GLY A 1 393 ? 33.712 -1.977 -32.268 1.00 72.88 393 GLY A C 1
ATOM 2994 O O . GLY A 1 393 ? 33.643 -2.070 -33.487 1.00 72.88 393 GLY A O 1
ATOM 2995 N N . TYR A 1 394 ? 33.004 -2.762 -31.455 1.00 84.12 394 TYR A N 1
ATOM 2996 C CA . TYR A 1 394 ? 32.204 -3.902 -31.911 1.00 84.12 394 TYR A CA 1
ATOM 2997 C C . TYR A 1 394 ? 30.774 -3.837 -31.373 1.00 84.12 394 TYR A C 1
ATOM 2999 O O . TYR A 1 394 ? 30.464 -3.088 -30.444 1.00 84.12 394 TYR A O 1
ATOM 3007 N N . LYS A 1 395 ? 29.908 -4.680 -31.935 1.00 82.56 395 LYS A N 1
ATOM 3008 C CA . LYS A 1 395 ? 28.587 -4.977 -31.379 1.00 82.56 395 LYS A CA 1
ATOM 3009 C C . LYS A 1 395 ? 28.648 -6.275 -30.591 1.00 82.56 395 LYS A C 1
ATOM 3011 O O . LYS A 1 395 ? 29.358 -7.200 -30.957 1.00 82.56 395 LYS A O 1
ATOM 3016 N N . TYR A 1 396 ? 27.900 -6.355 -29.507 1.00 83.25 396 TYR A N 1
ATOM 3017 C CA . TYR A 1 396 ? 27.826 -7.518 -28.637 1.00 83.25 396 TYR A CA 1
ATOM 3018 C C . TYR A 1 396 ? 26.389 -7.991 -28.536 1.00 83.25 396 TYR A C 1
ATOM 3020 O O . TYR A 1 396 ? 25.486 -7.178 -28.401 1.00 83.25 396 TYR A O 1
ATOM 3028 N N . LEU A 1 397 ? 26.177 -9.297 -28.613 1.00 80.25 397 LEU A N 1
ATOM 3029 C CA . LEU A 1 397 ? 24.871 -9.936 -28.682 1.00 80.25 397 LEU A CA 1
ATOM 3030 C C . LEU A 1 397 ? 24.775 -10.924 -27.520 1.00 80.25 397 LEU A C 1
ATOM 3032 O O . LEU A 1 397 ? 25.428 -11.963 -27.531 1.00 80.25 397 LEU A O 1
ATOM 3036 N N . LEU A 1 398 ? 23.992 -10.592 -26.505 1.00 79.25 398 LEU A N 1
ATOM 3037 C CA . LEU A 1 398 ? 23.661 -11.467 -25.390 1.00 79.25 398 LEU A CA 1
ATOM 3038 C C . LEU A 1 398 ? 22.439 -12.304 -25.773 1.00 79.25 398 LEU A C 1
ATOM 3040 O O . LEU A 1 398 ? 21.343 -11.771 -25.910 1.00 79.25 398 LEU A O 1
ATOM 3044 N N . VAL A 1 399 ? 22.635 -13.605 -25.944 1.00 74.75 399 VAL A N 1
ATOM 3045 C CA . VAL A 1 399 ? 21.594 -14.574 -26.289 1.00 74.75 399 VAL A CA 1
ATOM 3046 C C . VAL A 1 399 ? 21.154 -15.289 -25.017 1.00 74.75 399 VAL A C 1
ATOM 3048 O O . VAL A 1 399 ? 21.950 -15.991 -24.389 1.00 74.75 399 VAL A O 1
ATOM 3051 N N . LEU A 1 400 ? 19.892 -15.095 -24.641 1.00 71.88 400 LEU A N 1
ATOM 3052 C CA . LEU A 1 400 ? 19.243 -15.726 -23.498 1.00 71.88 400 LEU A CA 1
ATOM 3053 C C . LEU A 1 400 ? 18.339 -16.871 -23.987 1.00 71.88 400 LEU A C 1
ATOM 3055 O O . LEU A 1 400 ? 17.389 -16.597 -24.725 1.00 71.88 400 LEU A O 1
ATOM 3059 N N . PRO A 1 401 ? 18.646 -18.124 -23.626 1.00 63.53 401 PRO A N 1
ATOM 3060 C CA . PRO A 1 401 ? 17.866 -19.304 -23.990 1.00 63.53 401 PRO A CA 1
ATOM 3061 C C . PRO A 1 401 ? 16.845 -19.737 -22.930 1.00 63.53 401 PRO A C 1
ATOM 3063 O O . PRO A 1 401 ? 17.029 -19.400 -21.731 1.00 63.53 401 PRO A O 1
#

Sequence (401 aa):
MNGKATGNFQSSKVAAVEFGPKGGYAVLLEKNKPANVTYTGLNASYLNRKITKTEFIYELQSAPSQSGTLNAVFSNDPIITAFVGTKNANGKDVKVRLTIKLYDANGKEVLPEKDHAFAYALSSLNSSLGTNYSVEHAEFVSDFGSKNAFKYINGSYVKKQADGKFYSTEDLDYGTGPSGLKNSDWDAVGHKNAYYGSGVGLAREGGRISFSFGMTTKGKVNLSGAQWFAFSTNLNAKSIRPYQKKGNPKEPEKATIEFNRYKANVVPVLVPNKEVTDGQKNINDLNVKRGDSLQYIVTGDTTELAKVDPKTVTKQGIRDTFDAEKVTIDLSKVKVYQADASLNEKDLKAVAAAINSGKAKDVTASYDLNLDQNTVTAMMKTNADGSVVLAMGYKYLLVLP

Foldseek 3Di:
DPPPPPDDQVRQFDDDVLLPPQGWGKDKADAPDKDKDKAACDQDDAPNFGWGMKIKIKHWDAAQDPRRMKIKTAHNDQQLGIKIWDARDWQMWRKIKIWMWTAGPVRDTDAAAAPRWDKKKFFLQAAQAPDPDLAGKTKWKADWPPQKDKFQAPQAQFDQDPVGITTHNFHQDCLPGPVRHHCVCAVDVPHLNRSNGIIMMIGHHRGTGIIMIIMGNVGDRGRHIMDRGGMDNPYSDPDSPDDDPDDDDDDPPDDDDDDDDDDDPDDDDDDFDDFWDLLQDTQRVHDDDPPRDTKGKDKDAQQVVLVPDQLPDQKDWTKDQAPVVRDDWDQVPKWKWWAANPQPSNPVVSVSCCVVVCNTPTPQVQWDWDDDDRMTITIGDADPSSGTPDDGNTMMMIITD

pLDDT: mean 80.69, std 20.99, range [23.69, 98.88]

InterPro domains:
  IPR013574 Glucan-binding protein C/Surface antigen I/II, V-domain [PF08363] (17-232)
  IPR026345 Adhesin isopeptide-forming adherence domain [PF17998] (272-401)
  IPR036234 Glucan-binding protein C/Surface antigen I/II, V-domain superfamily [G3DSA:2.60.530.10] (2-249)
  IPR036234 Glucan-binding protein C/Surface antigen I/II, V-domain superfamily [SSF74914] (2-252)

Radius of gyration: 27.31 Å; chains: 1; bounding box: 71×50×69 Å

Organism: Enterococcus faecalis (NCBI:txid1351)